Protein AF-0000000077285436 (afdb_homodimer)

Solvent-accessible surface area (backbone atoms only — not comparable to full-atom values): 28003 Å² total; per-residue (Å²): 137,84,77,76,76,75,77,75,76,72,74,71,72,72,72,67,65,77,76,72,80,64,51,50,62,66,55,20,50,53,50,21,49,51,31,50,50,50,40,41,47,50,43,19,59,70,63,57,33,41,44,46,43,65,58,52,45,53,46,33,49,29,40,20,29,34,60,54,27,57,65,78,71,48,67,77,61,48,64,65,60,51,50,52,52,51,43,68,76,48,45,78,55,43,42,79,43,73,73,43,93,85,71,35,41,26,37,26,25,49,87,50,53,68,70,57,38,55,47,44,43,58,73,49,25,65,59,49,52,50,50,50,46,30,41,44,40,20,22,46,50,30,20,56,51,61,66,52,70,68,53,67,84,46,88,69,77,39,72,66,43,45,53,69,56,25,65,78,79,50,69,65,54,49,47,27,41,39,17,29,49,47,33,87,51,61,81,57,60,70,70,55,28,54,52,48,52,49,50,33,51,44,52,48,37,47,50,43,21,58,48,50,70,54,47,28,52,26,45,69,38,52,47,48,14,51,46,46,54,69,67,48,76,43,68,62,61,48,49,52,41,20,73,69,60,62,36,48,56,40,55,68,53,37,36,64,65,58,71,98,136,84,77,78,78,75,78,76,76,74,74,72,73,71,73,70,67,77,76,68,80,64,51,50,61,66,55,21,50,52,51,21,49,50,32,50,50,49,40,41,48,50,43,19,58,69,64,57,34,39,44,46,44,65,58,51,45,52,46,34,49,29,41,19,28,33,60,54,27,56,65,78,72,47,67,76,62,48,63,66,60,51,49,52,52,51,42,69,74,47,44,77,56,43,41,78,45,75,74,42,94,85,72,34,41,28,37,26,25,50,86,50,53,68,70,58,37,55,48,44,43,59,73,48,25,65,59,48,51,50,50,50,48,30,40,43,40,20,21,46,49,30,21,57,52,61,66,52,70,67,55,66,84,46,87,68,75,40,72,66,44,44,54,70,57,25,66,79,79,51,69,64,53,49,48,26,41,40,19,30,47,46,35,88,51,62,82,55,60,71,71,55,30,54,52,48,52,50,51,34,50,43,52,47,37,48,48,42,22,57,47,50,72,54,46,31,52,26,45,70,37,52,47,48,14,52,48,47,55,69,67,48,77,43,68,63,62,48,50,53,41,21,73,68,60,62,35,47,57,40,56,67,52,38,35,63,65,57,71,100

pLDDT: mean 74.08, std 21.72, range [26.28, 96.5]

Secondary structure (DSSP, 8-state):
------------------------HHHHHHHHHHHHHHHHIIIIIIS---EEHHHHHHHHHHHHHHTT--HHHHTT--HHHHHHHHHHHHGGGEEEEEEETTTEEEEEETTS-HHHHHHHHHHTHHHHHHHHHHHHHHHHHHHHHHTSPPP---SS--HHHHHHHSPPPPHHHHHHHHHHHH-SS----HHHHHHHHHHHHHHHHHHHHHHTTTSS--HHHHHHHHHHHHHH--HHHHHHHHHHH----HHHHHHHHS--/------------------------HHHHHHHHHHHHHHHHIIIIIIS---EEHHHHHHHHHHHHHHTT--HHHHTT--HHHHHHHHHHHHGGGEEEEEEETTTEEEEEETTS-HHHHHHHHHHTHHHHHHHHHHHHHHHHHHHHHHTSPPP---SS--HHHHHHHSPPPPHHHHHHHHHHHH-SS----HHHHHHHHHHHHHHHHHHHHHHTTTSS--HHHHHHHHHHHHHH--HHHHHHHHHHH----HHHHHHHHTT-

Sequence (520 aa):
MHGTIEVAETDRAVQKAPMESSVSPQLCHKNASASICSYIQDEVIEEKRSIFVSGLLEMYKAEYISMGGDQADVESYWAQNLQRKIAISFGDKIKIKLADQHRGNFVFNSVVPEDEAFARLHCDAEEHLQNDKLRWAALHLRSQIMKLPKSRTPNPATVQNLKESAPDISAQLDLFFRSLIGGLTPKFRGAKKDGFERKVTSMASDAIFNVTGGTVKPWKHTTLGLGMASLTGSKLTLKILNSWFEVVTLKAELAQLQGVMHGTIEVAETDRAVQKAPMESSVSPQLCHKNASASICSYIQDEVIEEKRSIFVSGLLEMYKAEYISMGGDQADVESYWAQNLQRKIAISFGDKIKIKLADQHRGNFVFNSVVPEDEAFARLHCDAEEHLQNDKLRWAALHLRSQIMKLPKSRTPNPATVQNLKESAPDISAQLDLFFRSLIGGLTPKFRGAKKDGFERKVTSMASDAIFNVTGGTVKPWKHTTLGLGMASLTGSKLTLKILNSWFEVVTLKAELAQLQGV

Foldseek 3Di:
DPDPPPPPPPPPPPVVPVPPVQPPLVNLLVVLLVVLLVVCCVCAQVVFAKFFLVLSLLSSLLSSLLVRHDNVVSVPPDSVNSVVSNCVVCPQQKDWDALDPVRGIMIHGNVDDPVVNSVRCPPCVVVVVVVSVVSSLLSNQSSVLSPDDFQDQDVVNDLVVLQVSADDQDPSLLCVLLCVVQNDDRDDDDPRVVVSVVRSVLVSQQSSCVSNVNRHHHSVLVVLLVVCVVPVVDPVVVVVCCVVVVNPNCPVVVCVVVVD/DPDPPPPPPPPPPPVVPVPPVQPPLVNLLVVLLVVLLVVCCVVAQVVFAKFFLVLSLLLSLLSSLLVRHDNVVSVPPDSVNSVVSNCVVCPQQKDWDALDPVRGIMIHGNVDDPVVNSVRCPPCVVVVVVVSVVSSLLSNQSSVLQPDDFQDQDVVNDLVVLQVSADDQDPSLLCVLLCVVQNDDRDDDDPRVVVSVVRSVLVSQQSSCVSNVNRHHHSVLVVLLVVCVVPVVDPVVVVVCCVVVVNPNCPVVVCVVVVD

Structure (mmCIF, N/CA/C/O backbone):
data_AF-0000000077285436-model_v1
#
loop_
_entity.id
_entity.type
_entity.pdbx_description
1 polymer 'Uncharacterized protein'
#
loop_
_atom_site.group_PDB
_atom_site.id
_atom_site.type_symbol
_atom_site.label_atom_id
_atom_site.label_alt_id
_atom_site.label_comp_id
_atom_site.label_asym_id
_atom_site.label_entity_id
_atom_site.label_seq_id
_atom_site.pdbx_PDB_ins_code
_atom_site.Cartn_x
_atom_site.Cartn_y
_atom_site.Cartn_z
_atom_site.occupancy
_atom_site.B_iso_or_equiv
_atom_site.auth_seq_id
_atom_site.auth_comp_id
_atom_site.auth_asym_id
_atom_site.auth_atom_id
_atom_site.pdbx_PDB_model_num
ATOM 1 N N . MET A 1 1 ? -65.625 24.297 31.562 1 27.03 1 MET A N 1
ATOM 2 C CA . MET A 1 1 ? -65.25 24.703 30.219 1 27.03 1 MET A CA 1
ATOM 3 C C . MET A 1 1 ? -63.75 24.594 30.031 1 27.03 1 MET A C 1
ATOM 5 O O . MET A 1 1 ? -63.031 25.578 30.188 1 27.03 1 MET A O 1
ATOM 9 N N . HIS A 1 2 ? -63.062 23.547 30.453 1 30.62 2 HIS A N 1
ATOM 10 C CA . HIS A 1 2 ? -61.625 23.203 30.578 1 30.62 2 HIS A CA 1
ATOM 11 C C . HIS A 1 2 ? -60.969 23.141 29.203 1 30.62 2 HIS A C 1
ATOM 13 O O . HIS A 1 2 ? -61.344 22.344 28.344 1 30.62 2 HIS A O 1
ATOM 19 N N . GLY A 1 3 ? -60.562 24.312 28.641 1 26.92 3 GLY A N 1
ATOM 20 C CA . GLY A 1 3 ? -59.969 24.562 27.344 1 26.92 3 GLY A CA 1
ATOM 21 C C . GLY A 1 3 ? -58.719 23.75 27.109 1 26.92 3 GLY A C 1
ATOM 22 O O . GLY A 1 3 ? -57.844 23.656 27.984 1 26.92 3 GLY A O 1
ATOM 23 N N . THR A 1 4 ? -58.844 22.672 26.344 1 29.91 4 THR A N 1
ATOM 24 C CA . THR A 1 4 ? -57.844 21.734 25.859 1 29.91 4 THR A CA 1
ATOM 25 C C . THR A 1 4 ? -56.719 22.484 25.109 1 29.91 4 THR A C 1
ATOM 27 O O . THR A 1 4 ? -57 23.125 24.094 1 29.91 4 THR A O 1
ATOM 30 N N . ILE A 1 5 ? -55.875 23.125 25.828 1 30.47 5 ILE A N 1
ATOM 31 C CA . ILE A 1 5 ? -54.781 23.812 25.172 1 30.47 5 ILE A CA 1
ATOM 32 C C . ILE A 1 5 ? -54.062 22.859 24.203 1 30.47 5 ILE A C 1
ATOM 34 O O . ILE A 1 5 ? -53.625 21.781 24.609 1 30.47 5 ILE A O 1
ATOM 38 N N . GLU A 1 6 ? -54.438 22.875 22.938 1 28.44 6 GLU A N 1
ATOM 39 C CA . GLU A 1 6 ? -53.75 22.25 21.797 1 28.44 6 GLU A CA 1
ATOM 40 C C . GLU A 1 6 ? -52.281 22.625 21.766 1 28.44 6 GLU A C 1
ATOM 42 O O . GLU A 1 6 ? -51.938 23.797 21.641 1 28.44 6 GLU A O 1
ATOM 47 N N . VAL A 1 7 ? -51.5 21.984 22.547 1 30.53 7 VAL A N 1
ATOM 48 C CA . VAL A 1 7 ? -50.031 22.156 22.422 1 30.53 7 VAL A CA 1
ATOM 49 C C . VAL A 1 7 ? -49.625 21.922 20.969 1 30.53 7 VAL A C 1
ATOM 51 O O . VAL A 1 7 ? -49.812 20.844 20.406 1 30.53 7 VAL A O 1
ATOM 54 N N . ALA A 1 8 ? -49.719 22.953 20.156 1 27.27 8 ALA A N 1
ATOM 55 C CA . ALA A 1 8 ? -49.125 23.016 18.812 1 27.27 8 ALA A CA 1
ATOM 56 C C . ALA A 1 8 ? -47.688 22.5 18.828 1 27.27 8 ALA A C 1
ATOM 58 O O . ALA A 1 8 ? -46.812 23.062 19.516 1 27.27 8 ALA A O 1
ATOM 59 N N . GLU A 1 9 ? -47.5 21.188 18.797 1 27.95 9 GLU A N 1
ATOM 60 C CA . GLU A 1 9 ? -46.156 20.594 18.594 1 27.95 9 GLU A CA 1
ATOM 61 C C . GLU A 1 9 ? -45.469 21.203 17.391 1 27.95 9 GLU A C 1
ATOM 63 O O . GLU A 1 9 ? -45.906 21.047 16.25 1 27.95 9 GLU A O 1
ATOM 68 N N . THR A 1 10 ? -45.062 22.422 17.484 1 27.33 10 THR A N 1
ATOM 69 C CA . THR A 1 10 ? -44.219 23 16.438 1 27.33 10 THR A CA 1
ATOM 70 C C . THR A 1 10 ? -43.125 22.016 16.031 1 27.33 10 THR A C 1
ATOM 72 O O . THR A 1 10 ? -42.375 21.516 16.859 1 27.33 10 THR A O 1
ATOM 75 N N . ASP A 1 11 ? -43.344 21.312 14.969 1 28.38 11 ASP A N 1
ATOM 76 C CA . ASP A 1 11 ? -42.438 20.562 14.117 1 28.38 11 ASP A CA 1
ATOM 77 C C . ASP A 1 11 ? -41.156 21.359 13.859 1 28.38 11 ASP A C 1
ATOM 79 O O . ASP A 1 11 ? -41.125 22.203 12.953 1 28.38 11 ASP A O 1
ATOM 83 N N . ARG A 1 12 ? -40.625 21.953 14.859 1 28.06 12 ARG A N 1
ATOM 84 C CA . ARG A 1 12 ? -39.312 22.531 14.508 1 28.06 12 ARG A CA 1
ATOM 85 C C . ARG A 1 12 ? -38.5 21.547 13.672 1 28.06 12 ARG A C 1
ATOM 87 O O . ARG A 1 12 ? -38.156 20.453 14.125 1 28.06 12 ARG A O 1
ATOM 94 N N . ALA A 1 13 ? -38.75 21.516 12.367 1 28.33 13 ALA A N 1
ATOM 95 C CA . ALA A 1 13 ? -37.875 20.969 11.344 1 28.33 13 ALA A CA 1
ATOM 96 C C . ALA A 1 13 ? -36.406 21.25 11.672 1 28.33 13 ALA A C 1
ATOM 98 O O . ALA A 1 13 ? -35.969 22.406 11.648 1 28.33 13 ALA A O 1
ATOM 99 N N . VAL A 1 14 ? -35.906 20.75 12.742 1 30.56 14 VAL A N 1
ATOM 100 C CA . VAL A 1 14 ? -34.438 20.781 12.875 1 30.56 14 VAL A CA 1
ATOM 101 C C . VAL A 1 14 ? -33.812 20.531 11.523 1 30.56 14 VAL A C 1
ATOM 103 O O . VAL A 1 14 ? -33.938 19.453 10.945 1 30.56 14 VAL A O 1
ATOM 106 N N . GLN A 1 15 ? -33.938 21.438 10.633 1 30.05 15 GLN A N 1
ATOM 107 C CA . GLN A 1 15 ? -33.062 21.391 9.461 1 30.05 15 GLN A CA 1
ATOM 108 C C . GLN A 1 15 ? -31.656 20.906 9.828 1 30.05 15 GLN A C 1
ATOM 110 O O . GLN A 1 15 ? -30.938 21.578 10.562 1 30.05 15 GLN A O 1
ATOM 115 N N . LYS A 1 16 ? -31.594 19.688 10.242 1 31.12 16 LYS A N 1
ATOM 116 C CA . LYS A 1 16 ? -30.297 19.047 10.43 1 31.12 16 LYS A CA 1
ATOM 117 C C . LYS A 1 16 ? -29.297 19.5 9.367 1 31.12 16 LYS A C 1
ATOM 119 O O . LYS A 1 16 ? -29.531 19.281 8.172 1 31.12 16 LYS A O 1
ATOM 124 N N . ALA A 1 17 ? -28.828 20.719 9.539 1 33.81 17 ALA A N 1
ATOM 125 C CA . ALA A 1 17 ? -27.734 21.125 8.672 1 33.81 17 ALA A CA 1
ATOM 126 C C . ALA A 1 17 ? -26.797 19.953 8.359 1 33.81 17 ALA A C 1
ATOM 128 O O . ALA A 1 17 ? -26.484 19.156 9.242 1 33.81 17 ALA A O 1
ATOM 129 N N . PRO A 1 18 ? -26.969 19.281 7.301 1 35.81 18 PRO A N 1
ATOM 130 C CA . PRO A 1 18 ? -26.031 18.203 6.969 1 35.81 18 PRO A CA 1
ATOM 131 C C . PRO A 1 18 ? -24.609 18.5 7.445 1 35.81 18 PRO A C 1
ATOM 133 O O . PRO A 1 18 ? -24.016 19.5 7.055 1 35.81 18 PRO A O 1
ATOM 136 N N . MET A 1 19 ? -24.281 18.547 8.664 1 34.75 19 MET A N 1
ATOM 137 C CA . MET A 1 19 ? -22.922 18.688 9.211 1 34.75 19 MET A CA 1
ATOM 138 C C . MET A 1 19 ? -21.906 18 8.32 1 34.75 19 MET A C 1
ATOM 140 O O . MET A 1 19 ? -21.609 16.812 8.508 1 34.75 19 MET A O 1
ATOM 144 N N . GLU A 1 20 ? -22.062 17.656 7.09 1 42.84 20 GLU A N 1
ATOM 145 C CA . GLU A 1 20 ? -21.031 17.141 6.188 1 42.84 20 GLU A CA 1
ATOM 146 C C . GLU A 1 20 ? -19.703 17.875 6.395 1 42.84 20 GLU A C 1
ATOM 148 O O . GLU A 1 20 ? -19.594 19.078 6.121 1 42.84 20 GLU A O 1
ATOM 153 N N . SER A 1 21 ? -19.047 17.938 7.465 1 44.94 21 SER A N 1
ATOM 154 C CA . SER A 1 21 ? -17.828 18.625 7.867 1 44.94 21 SER A CA 1
ATOM 155 C C . SER A 1 21 ? -16.81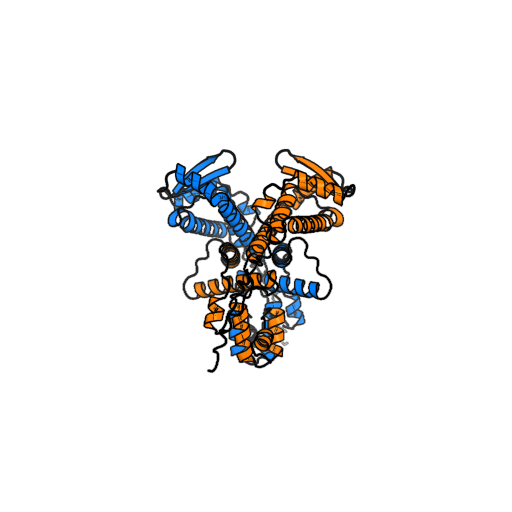2 18.656 6.73 1 44.94 21 SER A C 1
ATOM 157 O O . SER A 1 21 ? -16.016 17.734 6.566 1 44.94 21 SER A O 1
ATOM 159 N N . SER A 1 22 ? -17.156 18.891 5.52 1 55.09 22 SER A N 1
ATOM 160 C CA . SER A 1 22 ? -16.281 19.156 4.379 1 55.09 22 SER A CA 1
ATOM 161 C C . SER A 1 22 ? -15.133 20.078 4.762 1 55.09 22 SER A C 1
ATOM 163 O O . SER A 1 22 ? -15.359 21.188 5.281 1 55.09 22 SER A O 1
ATOM 165 N N . VAL A 1 23 ? -14.031 19.484 5.223 1 65 23 VAL A N 1
ATOM 166 C CA . VAL A 1 23 ? -12.859 20.312 5.492 1 65 23 VAL A CA 1
ATOM 167 C C . VAL A 1 23 ? -12.703 21.359 4.387 1 65 23 VAL A C 1
ATOM 169 O O . VAL A 1 23 ? -12.93 21.062 3.213 1 65 23 VAL A O 1
ATOM 172 N N . SER A 1 24 ? -12.75 22.641 4.766 1 82.38 24 SER A N 1
ATOM 173 C CA . SER A 1 24 ? -12.555 23.734 3.822 1 82.38 24 SER A CA 1
ATOM 174 C C . SER A 1 24 ? -11.359 23.469 2.912 1 82.38 24 SER A C 1
ATOM 176 O O . SER A 1 24 ? -10.328 22.969 3.363 1 82.38 24 SER A O 1
ATOM 178 N N . PRO A 1 25 ? -11.586 23.578 1.589 1 84.81 25 PRO A N 1
ATOM 179 C CA . PRO A 1 25 ? -10.469 23.422 0.653 1 84.81 25 PRO A CA 1
ATOM 180 C C . PRO A 1 25 ? -9.242 24.219 1.08 1 84.81 25 PRO A C 1
ATOM 182 O O . PRO A 1 25 ? -8.109 23.766 0.896 1 84.81 25 PRO A O 1
ATOM 185 N N . GLN A 1 26 ? -9.531 25.391 1.675 1 86.5 26 GLN A N 1
ATOM 186 C CA . GLN A 1 26 ? -8.414 26.219 2.109 1 86.5 26 GLN A CA 1
ATOM 187 C C . GLN A 1 26 ? -7.602 25.531 3.201 1 86.5 26 GLN A C 1
ATOM 189 O O . GLN A 1 26 ? -6.371 25.594 3.193 1 86.5 26 GLN A O 1
ATOM 194 N N . LEU A 1 27 ? -8.344 24.922 4.055 1 88.06 27 LEU A N 1
ATOM 195 C CA . LEU A 1 27 ? -7.668 24.219 5.141 1 88.06 27 LEU A CA 1
ATOM 196 C C . LEU A 1 27 ? -6.891 23.016 4.605 1 88.06 27 LEU A C 1
ATOM 198 O O . LEU A 1 27 ? -5.777 22.734 5.055 1 88.06 27 LEU A O 1
ATOM 202 N N . CYS A 1 28 ? -7.414 22.359 3.646 1 87.19 28 CYS A N 1
ATOM 203 C CA . CYS A 1 28 ? -6.742 21.203 3.037 1 87.19 28 CYS A CA 1
ATOM 204 C C . CYS A 1 28 ? -5.457 21.641 2.34 1 87.19 28 CYS A C 1
ATOM 206 O O . CYS A 1 28 ? -4.426 20.984 2.465 1 87.19 28 CYS A O 1
ATOM 208 N N . HIS A 1 29 ? -5.551 22.812 1.685 1 88.88 29 HIS A N 1
ATOM 209 C CA . HIS A 1 29 ? -4.359 23.344 1.027 1 88.88 29 HIS A CA 1
ATOM 210 C C . HIS A 1 29 ? -3.289 23.719 2.047 1 88.88 29 HIS A C 1
ATOM 212 O O . HIS A 1 29 ? -2.107 23.422 1.85 1 88.88 29 HIS A O 1
ATOM 218 N N . LYS A 1 30 ? -3.748 24.328 3.078 1 88.31 30 LYS A N 1
ATOM 219 C CA . LYS A 1 30 ? -2.812 24.75 4.121 1 88.31 30 LYS A CA 1
ATOM 220 C C . LYS A 1 30 ? -2.096 23.547 4.727 1 88.31 30 LYS A C 1
ATOM 222 O O . LYS A 1 30 ? -0.871 23.547 4.863 1 88.31 30 LYS A O 1
ATOM 227 N N . ASN A 1 31 ? -2.842 22.531 5.012 1 86.62 31 ASN A N 1
ATOM 228 C CA . ASN A 1 31 ? -2.279 21.344 5.652 1 86.62 31 ASN A CA 1
ATOM 229 C C . ASN A 1 31 ? -1.392 20.562 4.691 1 86.62 31 ASN A C 1
ATOM 231 O O . ASN A 1 31 ? -0.337 20.062 5.086 1 86.62 31 ASN A O 1
ATOM 235 N N . ALA A 1 32 ? -1.891 20.422 3.494 1 87.75 32 ALA A N 1
ATOM 236 C CA . ALA A 1 32 ? -1.085 19.719 2.492 1 87.75 32 ALA A CA 1
ATOM 237 C C . ALA A 1 32 ? 0.245 20.438 2.268 1 87.75 32 ALA A C 1
ATOM 239 O O . ALA A 1 32 ? 1.295 19.797 2.189 1 87.75 32 ALA A O 1
ATOM 240 N N . SER A 1 33 ? 0.17 21.766 2.266 1 89.69 33 SER A N 1
ATOM 241 C CA . SER A 1 33 ? 1.38 22.562 2.092 1 89.69 33 SER A CA 1
ATOM 242 C C . SER A 1 33 ? 2.334 22.375 3.268 1 89.69 33 SER A C 1
ATOM 244 O O . SER A 1 33 ? 3.545 22.25 3.078 1 89.69 33 SER A O 1
ATOM 246 N N . ALA A 1 34 ? 1.762 22.375 4.363 1 88.62 34 ALA A N 1
ATOM 247 C CA . ALA A 1 34 ? 2.576 22.188 5.562 1 88.62 34 ALA A CA 1
ATOM 248 C C . ALA A 1 34 ? 3.256 20.812 5.5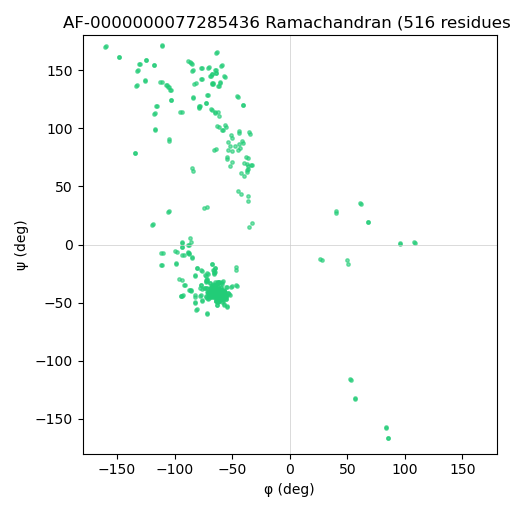55 1 88.62 34 ALA A C 1
ATOM 250 O O . ALA A 1 34 ? 4.426 20.703 5.926 1 88.62 34 ALA A O 1
ATOM 251 N N . SER A 1 35 ? 2.553 19.812 5.152 1 87.81 35 SER A N 1
ATOM 252 C CA . SER A 1 35 ? 3.088 18.469 5.09 1 87.81 35 SER A CA 1
ATOM 253 C C . SER A 1 35 ? 4.23 18.359 4.082 1 87.81 35 SER A C 1
ATOM 255 O O . SER A 1 35 ? 5.258 17.75 4.359 1 87.81 35 SER A O 1
ATOM 257 N N . ILE A 1 36 ? 4.023 18.969 2.918 1 90 36 ILE A N 1
ATOM 258 C CA . ILE A 1 36 ? 5.051 18.938 1.882 1 90 36 ILE A CA 1
ATOM 259 C C . ILE A 1 36 ? 6.293 19.688 2.357 1 90 36 ILE A C 1
ATOM 261 O O . ILE A 1 36 ? 7.422 19.234 2.127 1 90 36 ILE A O 1
ATOM 265 N N . CYS A 1 37 ? 6.082 20.781 3.049 1 91.31 37 CYS A N 1
ATOM 266 C CA . CYS A 1 37 ? 7.215 21.547 3.559 1 91.31 37 CYS A CA 1
ATOM 267 C C . CYS A 1 37 ? 7.988 20.75 4.602 1 91.31 37 CYS A C 1
ATOM 269 O O . CYS A 1 37 ? 9.219 20.766 4.613 1 91.31 37 CYS A O 1
ATOM 271 N N . SER A 1 38 ? 7.242 20.109 5.422 1 89.25 38 SER A N 1
ATOM 272 C CA . SER A 1 38 ? 7.895 19.25 6.406 1 89.25 38 SER A CA 1
ATOM 273 C C . SER A 1 38 ? 8.695 18.141 5.73 1 89.25 38 SER A C 1
ATOM 275 O O . SER A 1 38 ? 9.797 17.797 6.172 1 89.25 38 SER A O 1
ATOM 277 N N . TYR A 1 39 ? 8.109 17.594 4.762 1 90.19 39 TYR A N 1
ATOM 278 C CA . TYR A 1 39 ? 8.773 16.547 3.994 1 90.19 39 TYR A CA 1
ATOM 279 C C . TYR A 1 39 ? 10.062 17.078 3.367 1 90.19 39 TYR A C 1
ATOM 281 O O . TYR A 1 39 ? 11.102 16.406 3.418 1 90.19 39 TYR A O 1
ATOM 289 N N . ILE A 1 40 ? 9.984 18.234 2.797 1 91.44 40 ILE A N 1
ATOM 290 C CA . ILE A 1 40 ? 11.141 18.844 2.16 1 91.44 40 ILE A CA 1
ATOM 291 C C . ILE A 1 40 ? 12.203 19.156 3.211 1 91.44 40 ILE A C 1
ATOM 293 O O . ILE A 1 40 ? 13.398 18.953 2.979 1 91.44 40 ILE A O 1
ATOM 297 N N . GLN A 1 41 ? 11.758 19.625 4.309 1 92 41 GLN A N 1
ATOM 298 C CA . GLN A 1 41 ? 12.68 19.906 5.402 1 92 41 GLN A CA 1
ATOM 299 C C . GLN A 1 41 ? 13.477 18.656 5.777 1 92 41 GLN A C 1
ATOM 301 O O . GLN A 1 41 ? 14.695 18.719 5.93 1 92 41 GLN A O 1
ATOM 306 N N . ASP A 1 42 ? 12.797 17.547 5.844 1 86.25 42 ASP A N 1
ATOM 307 C CA . ASP A 1 42 ? 13.422 16.297 6.277 1 86.25 42 ASP A CA 1
ATOM 308 C C . ASP A 1 42 ? 14.281 15.703 5.16 1 86.25 42 ASP A C 1
ATOM 310 O O . ASP A 1 42 ? 15.453 15.406 5.371 1 86.25 42 ASP A O 1
ATOM 314 N N . GLU A 1 43 ? 13.727 15.641 3.984 1 85.88 43 GLU A N 1
ATOM 315 C CA . GLU A 1 43 ? 14.344 14.859 2.914 1 85.88 43 GLU A CA 1
ATOM 316 C C . GLU A 1 43 ? 15.367 15.688 2.146 1 85.88 43 GLU A C 1
ATOM 318 O O . GLU A 1 43 ? 16.422 15.18 1.764 1 85.88 43 GLU A O 1
ATOM 323 N N . VAL A 1 44 ? 15.078 16.938 1.918 1 91.69 44 VAL A N 1
ATOM 324 C CA . VAL A 1 44 ? 15.93 17.75 1.053 1 91.69 44 VAL A CA 1
ATOM 325 C C . VAL A 1 44 ? 16.938 18.516 1.897 1 91.69 44 VAL A C 1
ATOM 327 O O . VAL A 1 44 ? 18.125 18.562 1.577 1 91.69 44 VAL A O 1
ATOM 330 N N . ILE A 1 45 ? 16.453 19.062 2.957 1 93.25 45 ILE A N 1
ATOM 331 C CA . ILE A 1 45 ? 17.328 19.938 3.744 1 93.25 45 ILE A CA 1
ATOM 332 C C . ILE A 1 45 ? 18.203 19.078 4.668 1 93.25 45 ILE A C 1
ATOM 334 O O . ILE A 1 45 ? 19.422 19.234 4.684 1 93.25 45 ILE A O 1
ATOM 338 N N . GLU A 1 46 ? 17.609 18.188 5.395 1 90.31 46 GLU A N 1
ATOM 339 C CA . GLU A 1 46 ? 18.359 17.422 6.391 1 90.31 46 GLU A CA 1
ATOM 340 C C . GLU A 1 46 ? 19.094 16.25 5.746 1 90.31 46 GLU A C 1
ATOM 342 O O . GLU A 1 46 ? 20.281 16.047 6.012 1 90.31 46 GLU A O 1
ATOM 347 N N . GLU A 1 47 ? 18.469 15.547 4.867 1 85.44 47 GLU A N 1
ATOM 348 C CA . GLU A 1 47 ? 19.062 14.359 4.277 1 85.44 47 GLU A CA 1
ATOM 349 C C . GLU A 1 47 ? 19.781 14.695 2.973 1 85.44 47 GLU A C 1
ATOM 351 O O . GLU A 1 47 ? 20.453 13.844 2.385 1 85.44 47 GLU A O 1
ATOM 356 N N . LYS A 1 48 ? 19.625 15.914 2.467 1 90.5 48 LYS A N 1
ATOM 357 C CA . LYS A 1 48 ? 20.312 16.453 1.284 1 90.5 48 LYS A CA 1
ATOM 358 C C . LYS A 1 48 ? 19.953 15.633 0.041 1 90.5 48 LYS A C 1
ATOM 360 O O . LYS A 1 48 ? 20.812 15.406 -0.819 1 90.5 48 LYS A O 1
ATOM 365 N N . ARG A 1 49 ? 18.766 15.219 0.058 1 88.19 49 ARG A N 1
ATOM 366 C CA . ARG A 1 49 ? 18.297 14.492 -1.113 1 88.19 49 ARG A CA 1
ATOM 367 C C . ARG A 1 49 ? 17.781 15.445 -2.184 1 88.19 49 ARG A C 1
ATOM 369 O O . ARG A 1 49 ? 17.422 16.594 -1.883 1 88.19 49 ARG A O 1
ATOM 376 N N . SER A 1 50 ? 17.812 14.93 -3.416 1 91.75 50 SER A N 1
ATOM 377 C CA . SER A 1 50 ? 17.188 15.633 -4.539 1 91.75 50 SER A CA 1
ATOM 378 C C . SER A 1 50 ? 15.867 14.992 -4.926 1 91.75 50 SER A C 1
ATOM 380 O O . SER A 1 50 ? 15.758 13.766 -5 1 91.75 50 SER A O 1
ATOM 382 N N . ILE A 1 51 ? 14.875 15.844 -5.094 1 89.25 51 ILE A N 1
ATOM 383 C CA . ILE A 1 51 ? 13.547 15.297 -5.367 1 89.25 51 ILE A CA 1
ATOM 384 C C . ILE A 1 51 ? 12.922 16.047 -6.543 1 89.25 51 ILE A C 1
ATOM 386 O O . ILE A 1 51 ? 12.992 17.266 -6.621 1 89.25 51 ILE A O 1
ATOM 390 N N . PHE A 1 52 ? 12.289 15.266 -7.441 1 88.88 52 PHE A N 1
ATOM 391 C CA . PHE A 1 52 ? 11.586 15.875 -8.562 1 88.88 52 PHE A CA 1
ATOM 392 C C . PHE A 1 52 ? 10.352 16.625 -8.086 1 88.88 52 PHE A C 1
ATOM 394 O O . PHE A 1 52 ? 9.633 16.156 -7.203 1 88.88 52 PHE A O 1
ATOM 401 N N . VAL A 1 53 ? 10.047 17.734 -8.758 1 90.62 53 VAL A N 1
ATOM 402 C CA . VAL A 1 53 ? 8.875 18.547 -8.43 1 90.62 53 VAL A CA 1
ATOM 403 C C . VAL A 1 53 ? 7.602 17.766 -8.75 1 90.62 53 VAL A C 1
ATOM 405 O O . VAL A 1 53 ? 6.602 17.875 -8.039 1 90.62 53 VAL A O 1
ATOM 408 N N . SER A 1 54 ? 7.711 17 -9.812 1 85.88 54 SER A N 1
ATOM 409 C CA . SER A 1 54 ? 6.562 16.172 -10.188 1 85.88 54 SER A CA 1
ATOM 410 C C . SER A 1 54 ? 6.172 15.227 -9.062 1 85.88 54 SER A C 1
ATOM 412 O O . SER A 1 54 ? 4.984 15.023 -8.797 1 85.88 54 SER A O 1
ATOM 414 N N . GLY A 1 55 ? 7.195 14.648 -8.406 1 83.94 55 GLY A N 1
ATOM 415 C CA . GLY A 1 55 ? 6.934 13.781 -7.27 1 83.94 55 GLY A CA 1
ATOM 416 C C . GLY A 1 55 ? 6.32 14.508 -6.09 1 83.94 55 GLY A C 1
ATOM 417 O O . GLY A 1 55 ? 5.395 14 -5.453 1 83.94 55 GLY A O 1
ATOM 418 N N . LEU A 1 56 ? 6.777 15.656 -5.832 1 88.75 56 LEU A N 1
ATOM 419 C CA . LEU A 1 56 ? 6.246 16.469 -4.75 1 88.75 56 LEU A CA 1
ATOM 420 C C . LEU A 1 56 ? 4.797 16.859 -5.02 1 88.75 56 LEU A C 1
ATOM 422 O O . LEU A 1 56 ? 3.973 16.875 -4.102 1 88.75 56 LEU A O 1
ATOM 426 N N . LEU A 1 57 ? 4.539 17.125 -6.273 1 89.5 57 LEU A N 1
ATOM 427 C CA . LEU A 1 57 ? 3.182 17.5 -6.656 1 89.5 57 LEU A CA 1
ATOM 428 C C . LEU A 1 57 ? 2.215 16.344 -6.434 1 89.5 57 LEU A C 1
ATOM 430 O O . LEU A 1 57 ? 1.112 16.531 -5.918 1 89.5 57 LEU A O 1
ATOM 434 N N . GLU A 1 58 ? 2.652 15.172 -6.801 1 83.31 58 GLU A N 1
ATOM 435 C CA . GLU A 1 58 ? 1.821 13.992 -6.598 1 83.31 58 GLU A CA 1
ATOM 436 C C . GLU A 1 58 ? 1.544 13.758 -5.113 1 83.31 58 GLU A C 1
ATOM 438 O O . GLU A 1 58 ? 0.422 13.422 -4.73 1 83.31 58 GLU A O 1
ATOM 443 N N . MET A 1 59 ? 2.58 13.953 -4.324 1 83.81 59 MET A N 1
ATOM 444 C CA . MET A 1 59 ? 2.434 13.805 -2.881 1 83.81 59 MET A CA 1
ATOM 445 C C . MET A 1 59 ? 1.486 14.859 -2.314 1 83.81 59 MET A C 1
ATOM 447 O O . MET A 1 59 ? 0.677 14.562 -1.434 1 83.81 59 MET A O 1
ATOM 451 N N . TYR A 1 60 ? 1.616 16.047 -2.801 1 88.25 60 TYR A N 1
ATOM 452 C CA . TYR A 1 60 ? 0.742 17.141 -2.371 1 88.25 60 TYR A CA 1
ATOM 453 C C . TYR A 1 60 ? -0.719 16.797 -2.639 1 88.25 60 TYR A C 1
ATOM 455 O O . TYR A 1 60 ? -1.567 16.938 -1.754 1 88.25 60 TYR A O 1
ATOM 463 N N . LYS A 1 61 ? -0.951 16.375 -3.836 1 86.69 61 LYS A N 1
ATOM 464 C CA . LYS A 1 61 ? -2.322 16.078 -4.23 1 86.69 61 LYS A CA 1
ATOM 465 C C . LYS A 1 61 ? -2.887 14.922 -3.402 1 86.69 61 LYS A C 1
ATOM 467 O O . LYS A 1 61 ? -4.035 14.977 -2.955 1 86.69 61 LYS A O 1
ATOM 472 N N . ALA A 1 62 ? -2.047 13.961 -3.219 1 80.12 62 ALA A N 1
ATOM 473 C CA . ALA A 1 62 ? -2.477 12.82 -2.412 1 80.12 62 ALA A CA 1
ATOM 474 C C . ALA A 1 62 ? -2.768 13.242 -0.976 1 80.12 62 ALA A C 1
ATOM 476 O O . ALA A 1 62 ? -3.752 12.805 -0.379 1 80.12 62 ALA A O 1
ATOM 477 N N . GLU A 1 63 ? -1.902 14.055 -0.413 1 84.62 63 GLU A N 1
ATOM 478 C CA . GLU A 1 63 ? -2.082 14.547 0.949 1 84.62 63 GLU A CA 1
ATOM 479 C C . GLU A 1 63 ? -3.338 15.406 1.064 1 84.62 63 GLU A C 1
ATOM 481 O O . GLU A 1 63 ? -4.086 15.289 2.037 1 84.62 63 GLU A O 1
ATOM 486 N N . TYR A 1 64 ? -3.564 16.266 0.074 1 86.38 64 TYR A N 1
ATOM 487 C CA . TYR A 1 64 ? -4.75 17.109 0.022 1 86.38 64 TYR A CA 1
ATOM 488 C C . TYR A 1 64 ? -6.023 16.281 0.112 1 86.38 64 TYR A C 1
ATOM 490 O O . TYR A 1 64 ? -6.926 16.594 0.889 1 86.38 64 TYR A O 1
ATOM 498 N N . ILE A 1 65 ? -6.012 15.227 -0.632 1 82.12 65 ILE A N 1
ATOM 499 C CA . ILE A 1 65 ? -7.184 14.359 -0.692 1 82.12 65 ILE A CA 1
ATOM 500 C C . ILE A 1 65 ? -7.316 13.578 0.612 1 82.12 65 ILE A C 1
ATOM 502 O O . ILE A 1 65 ? -8.422 13.406 1.13 1 82.12 65 ILE A O 1
ATOM 506 N N . SER A 1 66 ? -6.168 13.211 1.099 1 75.81 66 SER A N 1
ATOM 507 C CA . SER A 1 66 ? -6.172 12.414 2.322 1 75.81 66 SER A CA 1
ATOM 508 C C . SER A 1 66 ? -6.723 13.211 3.498 1 75.81 66 SER A C 1
ATOM 510 O O . SER A 1 66 ? -7.223 12.641 4.469 1 75.81 66 SER A O 1
ATOM 512 N N . MET A 1 67 ? -6.711 14.484 3.391 1 75.25 67 MET A N 1
ATOM 513 C CA . MET A 1 67 ? -7.18 15.367 4.453 1 75.25 67 MET A CA 1
ATOM 514 C C . MET A 1 67 ? -8.648 15.734 4.25 1 75.25 67 MET A C 1
ATOM 516 O O . MET A 1 67 ? -9.195 16.547 4.992 1 75.25 67 MET A O 1
ATOM 520 N N . GLY A 1 68 ? -9.203 15.195 3.223 1 73.38 68 GLY A N 1
ATOM 521 C CA . GLY A 1 68 ? -10.625 15.398 2.994 1 73.38 68 GLY A CA 1
ATOM 522 C C . GLY A 1 68 ? -10.914 16.312 1.812 1 73.38 68 GLY A C 1
ATOM 523 O O . GLY A 1 68 ? -12.07 16.672 1.57 1 73.38 68 GLY A O 1
ATOM 524 N N . GLY A 1 69 ? -9.875 16.75 1.161 1 80.62 69 GLY A N 1
ATOM 525 C CA . GLY A 1 69 ? -10.055 17.594 -0.009 1 80.62 69 GLY A CA 1
ATOM 526 C C . GLY A 1 69 ? -10.625 16.844 -1.202 1 80.62 69 GLY A C 1
ATOM 527 O O . GLY A 1 69 ? -10.453 15.633 -1.318 1 80.62 69 GLY A O 1
ATOM 528 N N . ASP A 1 70 ? -11.305 17.609 -2.02 1 82.19 70 ASP A N 1
ATOM 529 C CA . ASP A 1 70 ? -11.891 17.031 -3.225 1 82.19 70 ASP A CA 1
ATOM 530 C C . ASP A 1 70 ? -10.859 16.953 -4.348 1 82.19 70 ASP A C 1
ATOM 532 O O . ASP A 1 70 ? -10.086 17.891 -4.562 1 82.19 70 ASP A O 1
ATOM 536 N N . GLN A 1 71 ? -10.914 15.852 -5.008 1 79.5 71 GLN A N 1
ATOM 537 C CA . GLN A 1 71 ? -10.008 15.633 -6.129 1 79.5 71 GLN A CA 1
ATOM 538 C C . GLN A 1 71 ? -10.141 16.734 -7.176 1 79.5 71 GLN A C 1
ATOM 540 O O . GLN A 1 71 ? -9.148 17.172 -7.754 1 79.5 71 GLN A O 1
ATOM 545 N N . ALA A 1 72 ? -11.273 17.125 -7.426 1 80.12 72 ALA A N 1
ATOM 546 C CA . ALA A 1 72 ? -11.547 18.141 -8.445 1 80.12 72 ALA A CA 1
ATOM 547 C C . ALA A 1 72 ? -10.883 19.453 -8.094 1 80.12 72 ALA A C 1
ATOM 549 O O . ALA A 1 72 ? -10.445 20.203 -8.977 1 80.12 72 ALA A O 1
ATOM 550 N N . ASP A 1 73 ? -10.766 19.75 -6.77 1 81.56 73 ASP A N 1
ATOM 551 C CA . ASP A 1 73 ? -10.195 21 -6.293 1 81.56 73 ASP A CA 1
ATOM 552 C C . ASP A 1 73 ? -8.68 21.031 -6.5 1 81.56 73 ASP A C 1
ATOM 554 O O . ASP A 1 73 ? -8.102 22.109 -6.711 1 81.56 73 ASP A O 1
ATOM 558 N N . VAL A 1 74 ? -8.133 19.922 -6.43 1 84.88 74 VAL A N 1
ATOM 559 C CA . VAL A 1 74 ? -6.672 19.906 -6.414 1 84.88 74 VAL A CA 1
ATOM 560 C C . VAL A 1 74 ? -6.141 19.609 -7.816 1 84.88 74 VAL A C 1
ATOM 562 O O . VAL A 1 74 ? -4.957 19.812 -8.094 1 84.88 74 VAL A O 1
ATOM 565 N N . GLU A 1 75 ? -7.023 19.297 -8.75 1 80.94 75 GLU A N 1
ATOM 566 C CA . GLU A 1 75 ? -6.602 19.016 -10.117 1 80.94 75 GLU A CA 1
ATOM 567 C C . GLU A 1 75 ? -6.023 20.266 -10.781 1 80.94 75 GLU A C 1
ATOM 569 O O . GLU A 1 75 ? -5.145 20.172 -11.641 1 80.94 75 GLU A O 1
ATOM 574 N N . SER A 1 76 ? -6.418 21.406 -10.312 1 79.88 76 SER A N 1
ATOM 575 C CA . SER A 1 76 ? -5.965 22.672 -10.898 1 79.88 76 SER A CA 1
ATOM 576 C C . SER A 1 76 ? -4.668 23.141 -10.25 1 79.88 76 SER A C 1
ATOM 578 O O . SER A 1 76 ? -4.098 24.156 -10.656 1 79.88 76 SER A O 1
ATOM 580 N N . TYR A 1 77 ? -4.301 22.438 -9.25 1 84.44 77 TYR A N 1
ATOM 581 C CA . TYR A 1 77 ? -3.043 22.781 -8.594 1 84.44 77 TYR A CA 1
ATOM 582 C C . TYR A 1 77 ? -1.854 22.25 -9.375 1 84.44 77 TYR A C 1
ATOM 584 O O . TYR A 1 77 ? -1.734 21.047 -9.594 1 84.44 77 TYR A O 1
ATOM 592 N N . TRP A 1 78 ? -0.991 23.125 -9.875 1 84.19 78 TRP A N 1
ATOM 593 C CA . TRP A 1 78 ? 0.081 22.75 -10.797 1 84.19 78 TRP A CA 1
ATOM 594 C C . TRP A 1 78 ? 1.443 22.875 -10.125 1 84.19 78 TRP A C 1
ATOM 596 O O . TRP A 1 78 ? 1.551 23.422 -9.023 1 84.19 78 TRP A O 1
ATOM 606 N N . ALA A 1 79 ? 2.426 22.359 -10.891 1 86.56 79 ALA A N 1
ATOM 607 C CA . ALA A 1 79 ? 3.801 22.344 -10.398 1 86.56 79 ALA A CA 1
ATOM 608 C C . ALA A 1 79 ? 4.293 23.75 -10.102 1 86.56 79 ALA A C 1
ATOM 610 O O . ALA A 1 79 ? 5.02 23.969 -9.125 1 86.56 79 ALA A O 1
ATOM 611 N N . GLN A 1 80 ? 3.85 24.703 -10.836 1 88.69 80 GLN A N 1
ATOM 612 C CA . GLN A 1 80 ? 4.281 26.078 -10.664 1 88.69 80 GLN A CA 1
ATOM 613 C C . GLN A 1 80 ? 3.809 26.656 -9.336 1 88.69 80 GLN A C 1
ATOM 615 O O . GLN A 1 80 ? 4.547 27.375 -8.664 1 88.69 80 GLN A O 1
ATOM 620 N N . ASN A 1 81 ? 2.539 26.359 -8.961 1 89.81 81 ASN A N 1
ATOM 621 C CA . ASN A 1 81 ? 2.018 26.781 -7.664 1 89.81 81 ASN A CA 1
ATOM 622 C C . ASN A 1 81 ? 2.848 26.219 -6.516 1 89.81 81 ASN A C 1
ATOM 624 O O . ASN A 1 81 ? 3.188 26.953 -5.578 1 89.81 81 ASN A O 1
ATOM 628 N N . LEU A 1 82 ? 3.105 24.984 -6.691 1 91.75 82 LEU A N 1
ATOM 629 C CA . LEU A 1 82 ? 3.867 24.297 -5.648 1 91.75 82 LEU A CA 1
ATOM 630 C C . LEU A 1 82 ? 5.277 24.875 -5.543 1 91.75 82 LEU A C 1
ATOM 632 O O . LEU A 1 82 ? 5.781 25.094 -4.441 1 91.75 82 LEU A O 1
ATOM 636 N N . GLN A 1 83 ? 5.914 25.109 -6.66 1 92.19 83 GLN A N 1
ATOM 637 C CA . GLN A 1 83 ? 7.266 25.656 -6.684 1 92.19 83 GLN A CA 1
ATOM 638 C C . GLN A 1 83 ? 7.316 27.031 -6 1 92.19 83 GLN A C 1
ATOM 640 O O . GLN A 1 83 ? 8.234 27.312 -5.234 1 92.19 83 GLN A O 1
ATOM 645 N N . ARG A 1 84 ? 6.387 27.828 -6.348 1 91 84 ARG A N 1
ATOM 646 C CA . ARG A 1 84 ? 6.312 29.141 -5.734 1 91 84 ARG A CA 1
ATOM 647 C C . ARG A 1 84 ? 6.211 29.047 -4.219 1 91 84 ARG A C 1
ATOM 649 O O . ARG A 1 84 ? 6.91 29.75 -3.494 1 91 84 ARG A O 1
ATOM 656 N N . LYS A 1 85 ? 5.379 28.172 -3.777 1 90.88 85 LYS A N 1
ATOM 657 C CA . LYS A 1 85 ? 5.164 28 -2.344 1 90.88 85 LYS A CA 1
ATOM 658 C C . LYS A 1 85 ? 6.434 27.5 -1.657 1 90.88 85 LYS A C 1
ATOM 660 O O . LYS A 1 85 ? 6.777 27.953 -0.567 1 90.88 85 LYS A O 1
ATOM 665 N N . ILE A 1 86 ? 7.047 26.547 -2.303 1 92.06 86 ILE A N 1
ATOM 666 C CA . ILE A 1 86 ? 8.273 25.969 -1.764 1 92.06 86 ILE A CA 1
ATOM 667 C C . ILE A 1 86 ? 9.367 27.031 -1.729 1 92.06 86 ILE A C 1
ATOM 669 O O . ILE A 1 86 ? 10.109 27.141 -0.75 1 92.06 86 ILE A O 1
ATOM 673 N N . ALA A 1 87 ? 9.43 27.812 -2.732 1 91.81 87 ALA A N 1
ATOM 674 C CA . ALA A 1 87 ? 10.438 28.875 -2.816 1 91.81 87 ALA A CA 1
ATOM 675 C C . ALA A 1 87 ? 10.227 29.906 -1.721 1 91.81 87 ALA A C 1
ATOM 677 O O . ALA A 1 87 ? 11.195 30.406 -1.136 1 91.81 87 ALA A O 1
ATOM 678 N N . ILE A 1 88 ? 9.008 30.234 -1.466 1 91.88 88 ILE A N 1
ATOM 679 C CA . ILE A 1 88 ? 8.688 31.203 -0.432 1 91.88 88 ILE A CA 1
ATOM 680 C C . ILE A 1 88 ? 9.039 30.641 0.941 1 91.88 88 ILE A C 1
ATOM 682 O O . ILE A 1 88 ? 9.609 31.344 1.78 1 91.88 88 ILE A O 1
ATOM 686 N N . SER A 1 89 ? 8.797 29.438 1.193 1 93.31 89 SER A N 1
ATOM 687 C CA . SER A 1 89 ? 8.953 28.812 2.502 1 93.31 89 SER A CA 1
ATOM 688 C C . SER A 1 89 ? 10.422 28.578 2.828 1 93.31 89 SER A C 1
ATOM 690 O O . SER A 1 89 ? 10.836 28.703 3.986 1 93.31 89 SER A O 1
ATOM 692 N N . PHE A 1 90 ? 11.203 28.219 1.803 1 95.12 90 PHE A N 1
ATOM 693 C CA . PHE A 1 90 ? 12.562 27.766 2.098 1 95.12 90 PHE A CA 1
ATOM 694 C C . PHE A 1 90 ? 13.586 28.766 1.583 1 95.12 90 PHE A C 1
ATOM 696 O O . PHE A 1 90 ? 14.742 28.766 2.012 1 95.12 90 PHE A O 1
ATOM 703 N N . GLY A 1 91 ? 13.172 29.609 0.717 1 92.62 91 GLY A N 1
ATOM 704 C CA . GLY A 1 91 ? 14.047 30.656 0.2 1 92.62 91 GLY A CA 1
ATOM 705 C C . GLY A 1 91 ? 15.367 30.125 -0.333 1 92.62 91 GLY A C 1
ATOM 706 O O . GLY A 1 91 ? 15.375 29.203 -1.167 1 92.62 91 GLY A O 1
ATOM 707 N N . ASP A 1 92 ? 16.438 30.547 0.344 1 92.88 92 ASP A N 1
ATOM 708 C CA . ASP A 1 92 ? 17.766 30.266 -0.197 1 92.88 92 ASP A CA 1
ATOM 709 C C . ASP A 1 92 ? 18.281 28.906 0.282 1 92.88 92 ASP A C 1
ATOM 711 O O . ASP A 1 92 ? 19.359 28.469 -0.12 1 92.88 92 ASP A O 1
ATOM 715 N N . LYS A 1 93 ? 17.547 28.266 1.028 1 96.12 93 LYS A N 1
ATOM 716 C CA . LYS A 1 93 ? 17.969 26.969 1.536 1 96.12 93 LYS A CA 1
ATOM 717 C C . LYS A 1 93 ? 17.844 25.891 0.467 1 96.12 93 LYS A C 1
ATOM 719 O O . LYS A 1 93 ? 18.422 24.812 0.59 1 96.12 93 LYS A O 1
ATOM 724 N N . ILE A 1 94 ? 16.938 26.188 -0.541 1 96.25 94 ILE A N 1
ATOM 725 C CA . ILE A 1 94 ? 16.75 25.203 -1.595 1 96.25 94 ILE A CA 1
ATOM 726 C C . ILE A 1 94 ? 17 25.844 -2.957 1 96.25 94 ILE A C 1
ATOM 728 O O . ILE A 1 94 ? 17.031 27.062 -3.078 1 96.25 94 ILE A O 1
ATOM 732 N N . LYS A 1 95 ? 17.281 25.016 -3.91 1 96.5 95 LYS A N 1
ATOM 733 C CA . LYS A 1 95 ? 17.359 25.391 -5.32 1 96.5 95 LYS A CA 1
ATOM 734 C C . LYS A 1 95 ? 16.453 24.516 -6.176 1 96.5 95 LYS A C 1
ATOM 736 O O . LYS A 1 95 ? 16.266 23.328 -5.875 1 96.5 95 LYS A O 1
ATOM 741 N N . ILE A 1 96 ? 15.844 25.141 -7.145 1 95.19 96 ILE A N 1
ATOM 742 C CA . ILE A 1 96 ? 15.023 24.422 -8.109 1 95.19 96 ILE A CA 1
ATOM 743 C C . ILE A 1 96 ? 15.633 24.547 -9.508 1 95.19 96 ILE A C 1
ATOM 745 O O . ILE A 1 96 ? 15.867 25.656 -9.992 1 95.19 96 ILE A O 1
ATOM 749 N N . LYS A 1 97 ? 15.992 23.359 -10.07 1 94.31 97 LYS A N 1
ATOM 750 C CA . LYS A 1 97 ? 16.625 23.344 -11.383 1 94.31 97 LYS A CA 1
ATOM 751 C C . LYS A 1 97 ? 15.938 22.344 -12.312 1 94.31 97 LYS A C 1
ATOM 753 O O . LYS A 1 97 ? 15.297 21.406 -11.844 1 94.31 97 LYS A O 1
ATOM 758 N N . LEU A 1 98 ? 16.078 22.625 -13.562 1 92.94 98 LEU A N 1
ATOM 759 C CA . LEU A 1 98 ? 15.586 21.688 -14.57 1 92.94 98 LEU A CA 1
ATOM 760 C C . LEU A 1 98 ? 16.547 20.5 -14.734 1 92.94 98 LEU A C 1
ATOM 762 O O . LEU A 1 98 ? 17.734 20.703 -14.953 1 92.94 98 LEU A O 1
ATOM 766 N N . ALA A 1 99 ? 16.094 19.344 -14.484 1 87.19 99 ALA A N 1
ATOM 767 C CA . ALA A 1 99 ? 16.906 18.156 -14.742 1 87.19 99 ALA A CA 1
ATOM 768 C C . ALA A 1 99 ? 17.031 17.891 -16.234 1 87.19 99 ALA A C 1
ATOM 770 O O . ALA A 1 99 ? 18.141 17.797 -16.766 1 87.19 99 ALA A O 1
ATOM 771 N N . ASP A 1 100 ? 15.953 17.703 -16.875 1 81.5 100 ASP A N 1
ATOM 772 C CA . ASP A 1 100 ? 15.828 17.594 -18.328 1 81.5 100 ASP A CA 1
ATOM 773 C C . ASP A 1 100 ? 14.391 17.844 -18.781 1 81.5 100 ASP A C 1
ATOM 775 O O . ASP A 1 100 ? 13.5 18.016 -17.953 1 81.5 100 ASP A O 1
ATOM 779 N N . GLN A 1 101 ? 14.18 17.984 -20.109 1 79.25 101 GLN A N 1
ATOM 780 C CA . GLN A 1 101 ? 12.891 18.375 -20.672 1 79.25 101 GLN A CA 1
ATOM 781 C C . GLN A 1 101 ? 11.836 17.297 -20.391 1 79.25 101 GLN A C 1
ATOM 783 O O . GLN A 1 101 ? 10.641 17.609 -20.344 1 79.25 101 GLN A O 1
ATOM 788 N N . HIS A 1 102 ? 12.344 16.156 -20.188 1 72.5 102 HIS A N 1
ATOM 789 C CA . HIS A 1 102 ? 11.398 15.062 -20.031 1 72.5 102 HIS A CA 1
ATOM 790 C C . HIS A 1 102 ? 11.031 14.859 -18.562 1 72.5 102 HIS A C 1
ATOM 792 O O . HIS A 1 102 ? 9.875 14.578 -18.25 1 72.5 102 HIS A O 1
ATOM 798 N N . ARG A 1 103 ? 12 15.07 -17.625 1 77.44 103 ARG A N 1
ATOM 799 C CA . ARG A 1 103 ? 11.773 14.734 -16.219 1 77.44 103 ARG A CA 1
ATOM 800 C C . ARG A 1 103 ? 11.383 15.977 -15.414 1 77.44 103 ARG A C 1
ATOM 802 O O . ARG A 1 103 ? 10.828 15.867 -14.32 1 77.44 103 ARG A O 1
ATOM 809 N N . GLY A 1 104 ? 11.609 17.094 -15.945 1 87.12 104 GLY A N 1
ATOM 810 C CA . GLY A 1 104 ? 11.156 18.328 -15.328 1 87.12 104 GLY A CA 1
ATOM 811 C C . GLY A 1 104 ? 12.102 18.828 -14.258 1 87.12 104 GLY A C 1
ATOM 812 O O . GLY A 1 104 ? 13.297 18.516 -14.266 1 87.12 104 GLY A O 1
ATOM 813 N N . ASN A 1 105 ? 11.492 19.688 -13.344 1 92.62 105 ASN A N 1
ATOM 814 C CA . ASN A 1 105 ? 12.297 20.375 -12.328 1 92.62 105 ASN A CA 1
ATOM 815 C C . ASN A 1 105 ? 12.531 19.484 -11.109 1 92.62 105 ASN A C 1
ATOM 817 O O . ASN A 1 105 ? 11.75 18.562 -10.844 1 92.62 105 ASN A O 1
ATOM 821 N N . PHE A 1 106 ? 13.688 19.719 -10.461 1 93.31 106 PHE A N 1
ATOM 822 C CA . PHE A 1 106 ? 13.953 19.047 -9.195 1 93.31 106 PHE A CA 1
ATOM 823 C C . PHE A 1 106 ? 14.453 20.031 -8.148 1 93.31 106 PHE A C 1
ATOM 825 O O . PHE A 1 106 ? 14.977 21.094 -8.484 1 93.31 106 PHE A O 1
ATOM 832 N N . VAL A 1 107 ? 14.133 19.719 -6.914 1 95.06 107 VAL A N 1
ATOM 833 C CA . VAL A 1 107 ? 14.5 20.531 -5.762 1 95.06 107 VAL A CA 1
ATOM 834 C C . VAL A 1 107 ? 15.641 19.859 -4.996 1 95.06 107 VAL A C 1
ATOM 836 O O . VAL A 1 107 ? 15.648 18.641 -4.832 1 95.06 107 VAL A O 1
ATOM 839 N N . PHE A 1 108 ? 16.625 20.656 -4.609 1 95.12 108 PHE A N 1
ATOM 840 C CA . PHE A 1 108 ? 17.734 20.141 -3.83 1 95.12 108 PHE A CA 1
ATOM 841 C C . PHE A 1 108 ? 18.281 21.188 -2.873 1 95.12 108 PHE A C 1
ATOM 843 O O . PHE A 1 108 ? 17.922 22.375 -2.977 1 95.12 108 PHE A O 1
ATOM 850 N N . ASN A 1 109 ? 18.984 20.656 -1.911 1 96.19 109 ASN A N 1
ATOM 851 C CA . ASN A 1 109 ? 19.594 21.547 -0.923 1 96.19 109 ASN A CA 1
ATOM 852 C C . ASN A 1 109 ? 20.609 22.484 -1.565 1 96.19 109 ASN A C 1
ATOM 854 O O . ASN A 1 109 ? 21.469 22.062 -2.33 1 96.19 109 ASN A O 1
ATOM 858 N N . SER A 1 110 ? 20.562 23.781 -1.167 1 95.75 110 SER A N 1
ATOM 859 C CA . SER A 1 110 ? 21.375 24.828 -1.802 1 95.75 110 SER A CA 1
ATOM 860 C C . SER A 1 110 ? 22.859 24.594 -1.546 1 95.75 110 SER A C 1
ATOM 862 O O . SER A 1 110 ? 23.703 25.062 -2.312 1 95.75 110 SER A O 1
ATOM 864 N N . VAL A 1 111 ? 23.188 23.859 -0.519 1 95.75 111 VAL A N 1
ATOM 865 C CA . VAL A 1 111 ? 24.594 23.656 -0.161 1 95.75 111 VAL A CA 1
ATOM 866 C C . VAL A 1 111 ? 25.203 22.578 -1.051 1 95.75 111 VAL A C 1
ATOM 868 O O . VAL A 1 111 ? 26.422 22.5 -1.194 1 95.75 111 VAL A O 1
ATOM 871 N N . VAL A 1 112 ? 24.406 21.797 -1.612 1 94.62 112 VAL A N 1
ATOM 872 C CA . VAL A 1 112 ? 24.875 20.719 -2.471 1 94.62 112 VAL A CA 1
ATOM 873 C C . VAL A 1 112 ? 25.125 21.25 -3.879 1 94.62 112 VAL A C 1
ATOM 875 O O . VAL A 1 112 ? 24.266 21.906 -4.465 1 94.62 112 VAL A O 1
ATOM 878 N N . PRO A 1 113 ? 26.312 21 -4.359 1 95.81 113 PRO A N 1
ATOM 879 C CA . PRO A 1 113 ? 26.562 21.406 -5.746 1 95.81 113 PRO A CA 1
ATOM 880 C C . PRO A 1 113 ? 25.578 20.781 -6.727 1 95.81 113 PRO A C 1
ATOM 882 O O . PRO A 1 113 ? 25.172 19.625 -6.555 1 95.81 113 PRO A O 1
ATOM 885 N N . GLU A 1 114 ? 25.234 21.562 -7.773 1 93.75 114 GLU A N 1
ATOM 886 C CA . GLU A 1 114 ? 24.188 21.172 -8.727 1 93.75 114 GLU A CA 1
ATOM 887 C C . GLU A 1 114 ? 24.5 19.828 -9.367 1 93.75 114 GLU A C 1
ATOM 889 O O . GLU A 1 114 ? 23.609 19 -9.539 1 93.75 114 GLU A O 1
ATOM 894 N N . ASP A 1 115 ? 25.781 19.594 -9.711 1 92 115 ASP A N 1
ATOM 895 C CA . ASP A 1 115 ? 26.188 18.359 -10.359 1 92 115 ASP A CA 1
ATOM 896 C C . ASP A 1 115 ? 25.969 17.156 -9.43 1 92 115 ASP A C 1
ATOM 898 O O . ASP A 1 115 ? 25.531 16.094 -9.867 1 92 115 ASP A O 1
ATOM 902 N N . GLU A 1 116 ? 26.234 17.391 -8.219 1 92.12 116 GLU A N 1
ATOM 903 C CA . GLU A 1 116 ? 26.031 16.344 -7.223 1 92.12 116 GLU A CA 1
ATOM 904 C C . GLU A 1 116 ? 24.547 16.094 -6.984 1 92.12 116 GLU A C 1
ATOM 906 O O . GLU A 1 116 ? 24.109 14.953 -6.84 1 92.12 116 GLU A O 1
ATOM 911 N N . ALA A 1 117 ? 23.812 17.141 -6.918 1 92 117 ALA A N 1
ATOM 912 C CA . ALA A 1 117 ? 22.375 17.031 -6.727 1 92 117 ALA A CA 1
ATOM 913 C C . ALA A 1 117 ? 21.719 16.25 -7.867 1 92 117 ALA A C 1
ATOM 915 O O . ALA A 1 117 ? 20.844 15.422 -7.637 1 92 117 ALA A O 1
ATOM 916 N N . PHE A 1 118 ? 22.234 16.562 -9.016 1 89.38 118 PHE A N 1
ATOM 917 C CA . PHE A 1 118 ? 21.719 15.875 -10.195 1 89.38 118 PHE A CA 1
ATOM 918 C C . PHE A 1 118 ? 22.078 14.398 -10.156 1 89.38 118 PHE A C 1
ATOM 920 O O . PHE A 1 118 ? 21.25 13.547 -10.516 1 89.38 118 PHE A O 1
ATOM 927 N N . ALA A 1 119 ? 23.266 14.141 -9.742 1 86.38 119 ALA A N 1
ATOM 928 C CA . ALA A 1 119 ? 23.719 12.75 -9.641 1 86.38 119 ALA A CA 1
ATOM 929 C C . ALA A 1 119 ? 22.875 11.969 -8.633 1 86.38 119 ALA A C 1
ATOM 931 O O . ALA A 1 119 ? 22.625 10.781 -8.828 1 86.38 119 ALA A O 1
ATOM 932 N N . ARG A 1 120 ? 22.453 12.641 -7.648 1 83.19 120 ARG A N 1
ATOM 933 C CA . ARG A 1 120 ? 21.672 12.008 -6.582 1 83.19 120 ARG A CA 1
ATOM 934 C C . ARG A 1 120 ? 20.281 11.633 -7.07 1 83.19 120 ARG A C 1
ATOM 936 O O . ARG A 1 120 ? 19.641 10.75 -6.496 1 83.19 120 ARG A O 1
ATOM 943 N N . LEU A 1 121 ? 19.844 12.344 -8.07 1 81.25 121 LEU A N 1
ATOM 944 C CA . LEU A 1 121 ? 18.547 11.984 -8.641 1 81.25 121 LEU A CA 1
ATOM 945 C C . LEU A 1 121 ? 18.578 10.578 -9.227 1 81.25 121 LEU A C 1
ATOM 947 O O . LEU A 1 121 ? 17.562 9.875 -9.227 1 81.25 121 LEU A O 1
ATOM 951 N N . HIS A 1 122 ? 19.828 10.227 -9.773 1 72.06 122 HIS A N 1
ATOM 952 C CA . HIS A 1 122 ? 19.984 8.984 -10.516 1 72.06 122 HIS A CA 1
ATOM 953 C C . HIS A 1 122 ? 20.453 7.852 -9.609 1 72.06 122 HIS A C 1
ATOM 955 O O . HIS A 1 122 ? 20.078 6.691 -9.828 1 72.06 122 HIS A O 1
ATOM 961 N N . CYS A 1 123 ? 21.406 8.148 -8.766 1 61.25 123 CYS A N 1
ATOM 962 C CA . CYS A 1 123 ? 21.984 7.078 -7.953 1 61.25 123 CYS A CA 1
ATOM 963 C C . CYS A 1 123 ? 20.906 6.34 -7.18 1 61.25 123 CYS A C 1
ATOM 965 O O . CYS A 1 123 ? 20.844 5.109 -7.195 1 61.25 123 CYS A O 1
ATOM 967 N N . ASP A 1 124 ? 20.188 7.098 -6.492 1 63.16 124 ASP A N 1
ATOM 968 C CA . ASP A 1 124 ? 19.172 6.441 -5.668 1 63.16 124 ASP A CA 1
ATOM 969 C C . ASP A 1 124 ? 17.781 6.602 -6.277 1 63.16 124 ASP A C 1
ATOM 971 O O . ASP A 1 124 ? 16.781 6.586 -5.562 1 63.16 124 ASP A O 1
ATOM 975 N N . ALA A 1 125 ? 17.969 6.715 -7.66 1 64.38 125 ALA A N 1
ATOM 976 C CA . ALA A 1 125 ? 16.766 7.109 -8.383 1 64.38 125 ALA A CA 1
ATOM 977 C C . ALA A 1 125 ? 15.688 6.027 -8.289 1 64.38 125 ALA A C 1
ATOM 979 O O . ALA A 1 125 ? 14.516 6.324 -8.055 1 64.38 125 ALA A O 1
ATOM 980 N N . GLU A 1 126 ? 16.203 4.848 -8.438 1 70.81 126 GLU A N 1
ATOM 981 C CA . GLU A 1 126 ? 15.234 3.762 -8.43 1 70.81 126 GLU A CA 1
ATOM 982 C C . GLU A 1 126 ? 14.555 3.643 -7.066 1 70.81 126 GLU A C 1
ATOM 984 O O . GLU A 1 126 ? 13.328 3.512 -6.988 1 70.81 126 GLU A O 1
ATOM 989 N N . GLU A 1 127 ? 15.359 3.738 -6.051 1 77.5 127 GLU A N 1
ATOM 990 C CA . GLU A 1 127 ? 14.797 3.627 -4.707 1 77.5 127 GLU A CA 1
ATOM 991 C C . GLU A 1 127 ? 13.852 4.785 -4.406 1 77.5 127 GLU A C 1
ATOM 993 O O . GLU A 1 127 ? 12.805 4.594 -3.791 1 77.5 127 GLU A O 1
ATOM 998 N N . HIS A 1 128 ? 14.211 5.902 -4.844 1 75.69 128 HIS A N 1
ATOM 999 C CA . HIS A 1 128 ? 13.367 7.074 -4.613 1 75.69 128 HIS A CA 1
ATOM 1000 C C . HIS A 1 128 ? 12.047 6.961 -5.363 1 75.69 128 HIS A C 1
ATOM 1002 O O . HIS A 1 128 ? 11 7.332 -4.836 1 75.69 128 HIS A O 1
ATOM 1008 N N . LEU A 1 129 ? 12.219 6.516 -6.547 1 75.56 129 LEU A N 1
ATOM 1009 C CA . LEU A 1 129 ? 11.008 6.32 -7.332 1 75.56 129 LEU A CA 1
ATOM 1010 C C . LEU A 1 129 ? 10.086 5.301 -6.668 1 75.56 129 LEU A C 1
ATOM 1012 O O . LEU A 1 129 ? 8.875 5.496 -6.609 1 75.56 129 LEU A O 1
ATOM 1016 N N . GLN A 1 130 ? 10.711 4.281 -6.191 1 83.5 130 GLN A N 1
ATOM 1017 C CA . GLN A 1 130 ? 9.938 3.266 -5.488 1 83.5 130 GLN A CA 1
ATOM 1018 C C . GLN A 1 130 ? 9.273 3.846 -4.246 1 83.5 130 GLN A C 1
ATOM 1020 O O . GLN A 1 130 ? 8.086 3.594 -3.994 1 83.5 130 GLN A O 1
ATOM 1025 N N . ASN A 1 131 ? 10.023 4.609 -3.504 1 86.12 131 ASN A N 1
ATOM 1026 C CA . ASN A 1 131 ? 9.492 5.227 -2.295 1 86.12 131 ASN A CA 1
ATOM 1027 C C . ASN A 1 131 ? 8.336 6.18 -2.613 1 86.12 131 ASN A C 1
ATOM 1029 O O . ASN A 1 131 ? 7.359 6.246 -1.868 1 86.12 131 ASN A O 1
ATOM 1033 N N . ASP A 1 132 ? 8.414 6.859 -3.682 1 79.62 132 ASP A N 1
ATOM 1034 C CA . ASP A 1 132 ? 7.352 7.773 -4.09 1 79.62 132 ASP A CA 1
ATOM 1035 C C . ASP A 1 132 ? 6.074 7.016 -4.434 1 79.62 132 ASP A C 1
ATOM 1037 O O . ASP A 1 132 ? 4.973 7.445 -4.082 1 79.62 132 ASP A O 1
ATOM 1041 N N . LYS A 1 133 ? 6.254 5.949 -5.137 1 83.69 133 LYS A N 1
ATOM 1042 C CA . LYS A 1 133 ? 5.102 5.125 -5.488 1 83.69 133 LYS A CA 1
ATOM 1043 C C . LYS A 1 133 ? 4.445 4.535 -4.242 1 83.69 133 LYS A C 1
ATOM 1045 O O . LYS A 1 133 ? 3.219 4.473 -4.148 1 83.69 133 LYS A O 1
ATOM 1050 N N . LEU A 1 134 ? 5.281 4.148 -3.322 1 92.06 134 LEU A N 1
ATOM 1051 C CA . LEU A 1 134 ? 4.766 3.598 -2.072 1 92.06 134 LEU A CA 1
ATOM 1052 C C . LEU A 1 134 ? 4.02 4.664 -1.274 1 92.06 134 LEU A C 1
ATOM 1054 O O . LEU A 1 134 ? 2.945 4.398 -0.73 1 92.06 134 LEU A O 1
ATOM 1058 N N . ARG A 1 135 ? 4.594 5.809 -1.257 1 86.38 135 ARG A N 1
ATOM 1059 C CA . ARG A 1 135 ? 3.936 6.906 -0.555 1 86.38 135 ARG A CA 1
ATOM 1060 C C . ARG A 1 135 ? 2.604 7.258 -1.211 1 86.38 135 ARG A C 1
ATOM 1062 O O . ARG A 1 135 ? 1.604 7.469 -0.522 1 86.38 135 ARG A O 1
ATOM 1069 N N . TRP A 1 136 ? 2.629 7.316 -2.449 1 83.88 136 TRP A N 1
ATOM 1070 C CA . TRP A 1 136 ? 1.381 7.605 -3.146 1 83.88 136 TRP A CA 1
ATOM 1071 C C . TRP A 1 136 ? 0.307 6.582 -2.793 1 83.88 136 TRP A C 1
ATOM 1073 O O . TRP A 1 136 ? -0.831 6.949 -2.488 1 83.88 136 TRP A O 1
ATOM 1083 N N . ALA A 1 137 ? 0.661 5.348 -2.928 1 92.12 137 ALA A N 1
ATOM 1084 C CA . ALA A 1 137 ? -0.301 4.285 -2.641 1 92.12 137 ALA A CA 1
ATOM 1085 C C . ALA A 1 137 ? -0.861 4.422 -1.227 1 92.12 137 ALA A C 1
ATOM 1087 O O . ALA A 1 137 ? -2.072 4.324 -1.021 1 92.12 137 ALA A O 1
ATOM 1088 N N . ALA A 1 138 ? 0.04 4.641 -0.273 1 94.38 138 ALA A N 1
ATOM 1089 C CA . ALA A 1 138 ? -0.374 4.785 1.121 1 94.38 138 ALA A CA 1
ATOM 1090 C C . ALA A 1 138 ? -1.319 5.969 1.292 1 94.38 138 ALA A C 1
ATOM 1092 O O . ALA A 1 138 ? -2.375 5.844 1.918 1 94.38 138 ALA A O 1
ATOM 1093 N N . LEU A 1 139 ? -0.951 7.078 0.719 1 87.19 139 LEU A N 1
ATOM 1094 C CA . LEU A 1 139 ? -1.739 8.297 0.871 1 87.19 139 LEU A CA 1
ATOM 1095 C C . LEU A 1 139 ? -3.072 8.172 0.141 1 87.19 139 LEU A C 1
ATOM 1097 O O . LEU A 1 139 ? -4.09 8.695 0.606 1 87.19 139 LEU A O 1
ATOM 1101 N N . HIS A 1 140 ? -3.039 7.551 -0.96 1 88.75 140 HIS A N 1
ATOM 1102 C CA . HIS A 1 140 ? -4.273 7.316 -1.701 1 88.75 140 HIS A CA 1
ATOM 1103 C C . HIS A 1 140 ? -5.25 6.469 -0.891 1 88.75 140 HIS A C 1
ATOM 1105 O O . HIS A 1 140 ? -6.422 6.82 -0.76 1 88.75 140 HIS A O 1
ATOM 1111 N N . LEU A 1 141 ? -4.758 5.391 -0.357 1 94.5 141 LEU A N 1
ATOM 1112 C CA . LEU A 1 141 ? -5.605 4.547 0.478 1 94.5 141 LEU A CA 1
ATOM 1113 C C . LEU A 1 141 ? -6.102 5.316 1.699 1 94.5 141 LEU A C 1
ATOM 1115 O O . LEU A 1 141 ? -7.266 5.191 2.088 1 94.5 141 LEU A O 1
ATOM 1119 N N . ARG A 1 142 ? -5.207 6.059 2.307 1 91 142 ARG A N 1
ATOM 1120 C CA . ARG A 1 142 ? -5.586 6.879 3.451 1 91 142 ARG A CA 1
ATOM 1121 C C . ARG A 1 142 ? -6.742 7.809 3.102 1 91 142 ARG A C 1
ATOM 1123 O O . ARG A 1 142 ? -7.691 7.945 3.877 1 91 142 ARG A O 1
ATOM 1130 N N . SER A 1 143 ? -6.633 8.398 1.945 1 85.94 143 SER A N 1
ATOM 1131 C CA . SER A 1 143 ? -7.676 9.32 1.52 1 85.94 143 SER A CA 1
ATOM 1132 C C . SER A 1 143 ? -9.023 8.617 1.39 1 85.94 143 SER A C 1
ATOM 1134 O O . SER A 1 143 ? -10.062 9.188 1.734 1 85.94 143 SER A O 1
ATOM 1136 N N . GLN A 1 144 ? -8.992 7.438 0.906 1 89.5 144 GLN A N 1
ATOM 1137 C CA . GLN A 1 144 ? -10.219 6.664 0.781 1 89.5 144 GLN A CA 1
ATOM 1138 C C . GLN A 1 144 ? -10.797 6.32 2.152 1 89.5 144 GLN A C 1
ATOM 1140 O O . GLN A 1 144 ? -12.008 6.402 2.361 1 89.5 144 GLN A O 1
ATOM 1145 N N . ILE A 1 145 ? -9.938 5.922 3.01 1 92.25 145 ILE A N 1
ATOM 1146 C CA . ILE A 1 145 ? -10.359 5.527 4.352 1 92.25 145 ILE A CA 1
ATOM 1147 C C . ILE A 1 145 ? -10.945 6.734 5.082 1 92.25 145 ILE A C 1
ATOM 1149 O O . ILE A 1 145 ? -11.969 6.625 5.754 1 92.25 145 ILE A O 1
ATOM 1153 N N . MET A 1 146 ? -10.289 7.844 4.906 1 86.62 146 MET A N 1
ATOM 1154 C CA . MET A 1 146 ? -10.688 9.047 5.633 1 86.62 146 MET A CA 1
ATOM 1155 C C . MET A 1 146 ? -12.047 9.539 5.16 1 86.62 146 MET A C 1
ATOM 1157 O O . MET A 1 146 ? -12.711 10.312 5.855 1 86.62 146 MET A O 1
ATOM 1161 N N . LYS A 1 147 ? -12.5 9.086 4.031 1 84.44 147 LYS A N 1
ATOM 1162 C CA . LYS A 1 147 ? -13.797 9.484 3.492 1 84.44 147 LYS A CA 1
ATOM 1163 C C . LYS A 1 147 ? -14.922 8.633 4.07 1 84.44 147 LYS A C 1
ATOM 1165 O O . LYS A 1 147 ? -16.094 8.945 3.898 1 84.44 147 LYS A O 1
ATOM 1170 N N . LEU A 1 148 ? -14.539 7.582 4.742 1 87.19 148 LEU A N 1
ATOM 1171 C CA . LEU A 1 148 ? -15.562 6.719 5.328 1 87.19 148 LEU A CA 1
ATOM 1172 C C . LEU A 1 148 ? -16.312 7.441 6.445 1 87.19 148 LEU A C 1
ATOM 1174 O O . LEU A 1 148 ? -15.703 8.172 7.227 1 87.19 148 LEU A O 1
ATOM 1178 N N . PRO A 1 149 ? -17.578 7.23 6.445 1 86.19 149 PRO A N 1
ATOM 1179 C CA . PRO A 1 149 ? -18.359 7.859 7.523 1 86.19 149 PRO A CA 1
ATOM 1180 C C . PRO A 1 149 ? -18.031 7.27 8.898 1 86.19 149 PRO A C 1
ATOM 1182 O O . PRO A 1 149 ? -17.797 6.066 9.016 1 86.19 149 PRO A O 1
ATOM 1185 N N . LYS A 1 150 ? -18.109 8.148 9.875 1 85.31 150 LYS A N 1
ATOM 1186 C CA . LYS A 1 150 ? -17.906 7.695 11.242 1 85.31 150 LYS A CA 1
ATOM 1187 C C . LYS A 1 150 ? -18.938 6.652 11.648 1 85.31 150 LYS A C 1
ATOM 1189 O O . LYS A 1 150 ? -20.109 6.762 11.273 1 85.31 150 LYS A O 1
ATOM 1194 N N . SER A 1 151 ? -18.406 5.688 12.344 1 82.5 151 SER A N 1
ATOM 1195 C CA . SER A 1 151 ? -19.328 4.656 12.812 1 82.5 151 SER A CA 1
ATOM 1196 C C . SER A 1 151 ? -20.234 5.188 13.914 1 82.5 151 SER A C 1
ATOM 1198 O O . SER A 1 151 ? -19.781 5.91 14.805 1 82.5 151 SER A O 1
ATOM 1200 N N . ARG A 1 152 ? -21.578 4.949 13.656 1 79 152 ARG A N 1
ATOM 1201 C CA . ARG A 1 152 ? -22.547 5.285 14.688 1 79 152 ARG A CA 1
ATOM 1202 C C . ARG A 1 152 ? -23.094 4.023 15.352 1 79 152 ARG A C 1
ATOM 1204 O O . ARG A 1 152 ? -23.297 3.006 14.688 1 79 152 ARG A O 1
ATOM 1211 N N . THR A 1 153 ? -23.188 4.102 16.594 1 71.5 153 THR A N 1
ATOM 1212 C CA . THR A 1 153 ? -23.766 2.969 17.312 1 71.5 153 THR A CA 1
ATOM 1213 C C . THR A 1 153 ? -25.25 2.828 16.984 1 71.5 153 THR A C 1
ATOM 1215 O O . THR A 1 153 ? -26.031 3.768 17.172 1 71.5 153 THR A O 1
ATOM 1218 N N . PRO A 1 154 ? -25.5 1.691 16.359 1 70.19 154 PRO A N 1
ATOM 1219 C CA . PRO A 1 154 ? -26.922 1.492 16.047 1 70.19 154 PRO A CA 1
ATOM 1220 C C . PRO A 1 154 ? -27.781 1.382 17.297 1 70.19 154 PRO A C 1
ATOM 1222 O O . PRO A 1 154 ? -27.281 1.041 18.375 1 70.19 154 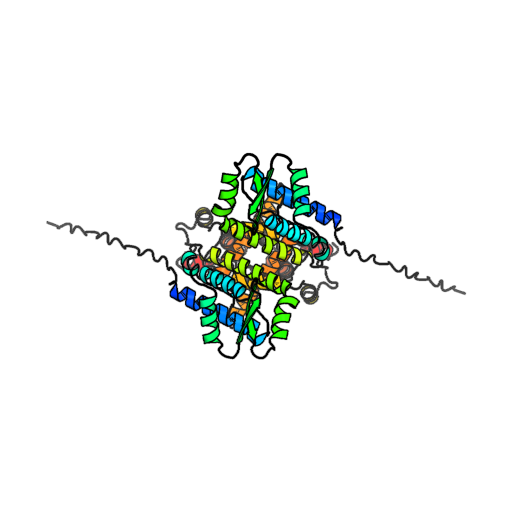PRO A O 1
ATOM 1225 N N . ASN A 1 155 ? -28.984 1.801 17.156 1 72.94 155 ASN A N 1
ATOM 1226 C CA . ASN A 1 155 ? -30.016 1.616 18.172 1 72.94 155 ASN A CA 1
ATOM 1227 C C . ASN A 1 155 ? -31.172 0.772 17.641 1 72.94 155 ASN A C 1
ATOM 1229 O O . ASN A 1 155 ? -31.891 1.2 16.75 1 72.94 155 ASN A O 1
ATOM 1233 N N . PRO A 1 156 ? -31.328 -0.488 18.219 1 74.5 156 PRO A N 1
ATOM 1234 C CA . PRO A 1 156 ? -30.609 -1.141 19.328 1 74.5 156 PRO A CA 1
ATOM 1235 C C . PRO A 1 156 ? -29.234 -1.667 18.922 1 74.5 156 PRO A C 1
ATOM 1237 O O . PRO A 1 156 ? -29 -1.931 17.734 1 74.5 156 PRO A O 1
ATOM 1240 N N . ALA A 1 157 ? -28.359 -1.74 19.812 1 67.88 157 ALA A N 1
ATOM 1241 C CA . ALA A 1 157 ? -26.984 -2.199 19.562 1 67.88 157 ALA A CA 1
ATOM 1242 C C . ALA A 1 157 ? -26.906 -3.721 19.625 1 67.88 157 ALA A C 1
ATOM 1244 O O . ALA A 1 157 ? -26.219 -4.273 20.484 1 67.88 157 ALA A O 1
ATOM 1245 N N . THR A 1 158 ? -27.578 -4.324 18.656 1 64.81 158 THR A N 1
ATOM 1246 C CA . THR A 1 158 ? -27.5 -5.777 18.562 1 64.81 158 THR A CA 1
ATOM 1247 C C . THR A 1 158 ? -26.312 -6.188 17.688 1 64.81 158 THR A C 1
ATOM 1249 O O . THR A 1 158 ? -25.766 -5.367 16.953 1 64.81 158 THR A O 1
ATOM 1252 N N . VAL A 1 159 ? -25.891 -7.422 17.922 1 62.56 159 VAL A N 1
ATOM 1253 C CA . VAL A 1 159 ? -24.812 -7.957 17.109 1 62.56 159 VAL A CA 1
ATOM 1254 C C . VAL A 1 159 ? -25.125 -7.785 15.633 1 62.56 159 VAL A C 1
ATOM 1256 O O . VAL A 1 159 ? -24.25 -7.398 14.844 1 62.56 159 VAL A O 1
ATOM 1259 N N . GLN A 1 160 ? -26.312 -8.078 15.336 1 69.25 160 GLN A N 1
ATOM 1260 C CA . GLN A 1 160 ? -26.734 -7.992 13.945 1 69.25 160 GLN A CA 1
ATOM 1261 C C . GLN A 1 160 ? -26.672 -6.551 13.445 1 69.25 160 GLN A C 1
ATOM 1263 O O . GLN A 1 160 ? -26.188 -6.289 12.344 1 69.25 160 GLN A O 1
ATOM 1268 N N . ASN A 1 161 ? -27.156 -5.637 14.273 1 72.44 161 ASN A N 1
ATOM 1269 C CA . ASN A 1 161 ? -27.156 -4.23 13.883 1 72.44 161 ASN A CA 1
ATOM 1270 C C . ASN A 1 161 ? -25.734 -3.693 13.758 1 72.44 161 ASN A C 1
ATOM 1272 O O . ASN A 1 161 ? -25.438 -2.883 12.875 1 72.44 161 ASN A O 1
ATOM 1276 N N . LEU A 1 162 ? -24.891 -4.223 14.633 1 68.88 162 LEU A N 1
ATOM 1277 C CA . LEU A 1 162 ? -23.5 -3.795 14.609 1 68.88 162 LEU A CA 1
ATOM 1278 C C . LEU A 1 162 ? -22.781 -4.301 13.359 1 68.88 162 LEU A C 1
ATOM 1280 O O . LEU A 1 162 ? -22.016 -3.568 12.734 1 68.88 162 LEU A O 1
ATOM 1284 N N . LYS A 1 163 ? -23.078 -5.488 13.047 1 72.25 163 LYS A N 1
ATOM 1285 C CA . LYS A 1 163 ? -22.5 -6.066 11.836 1 72.25 163 LYS A CA 1
ATOM 1286 C C . LYS A 1 163 ? -22.953 -5.309 10.594 1 72.25 163 LYS A C 1
ATOM 1288 O O . LYS A 1 163 ? -22.141 -5.027 9.703 1 72.25 163 LYS A O 1
ATOM 1293 N N . GLU A 1 164 ? -24.141 -4.973 10.586 1 77.38 164 GLU A N 1
ATOM 1294 C CA . GLU A 1 164 ? -24.734 -4.312 9.43 1 77.38 164 GLU A CA 1
ATOM 1295 C C . GLU A 1 164 ? -24.25 -2.865 9.32 1 77.38 164 GLU A C 1
ATOM 1297 O O . GLU A 1 164 ? -24.234 -2.297 8.227 1 77.38 164 GLU A O 1
ATOM 1302 N N . SER A 1 165 ? -23.906 -2.336 10.469 1 77 165 SER A N 1
ATOM 1303 C CA . SER A 1 165 ? -23.5 -0.936 10.484 1 77 165 SER A CA 1
ATOM 1304 C C . SER A 1 165 ? -22 -0.792 10.195 1 77 165 SER A C 1
ATOM 1306 O O . SER A 1 165 ? -21.5 0.321 10.023 1 77 165 SER A O 1
ATOM 1308 N N . ALA A 1 166 ? -21.328 -1.937 10.148 1 79.69 166 ALA A N 1
ATOM 1309 C CA . ALA A 1 166 ? -19.891 -1.879 9.906 1 79.69 166 ALA A CA 1
ATOM 1310 C C . ALA A 1 166 ? -19.594 -1.389 8.484 1 79.69 166 ALA A C 1
ATOM 1312 O O . ALA A 1 166 ? -20.312 -1.721 7.547 1 79.69 166 ALA A O 1
ATOM 1313 N N . PRO A 1 167 ? -18.562 -0.497 8.391 1 85.06 167 PRO A N 1
ATOM 1314 C CA . PRO A 1 167 ? -18.234 0.017 7.059 1 85.06 167 PRO A CA 1
ATOM 1315 C C . PRO A 1 167 ? -17.734 -1.074 6.109 1 85.06 167 PRO A C 1
ATOM 1317 O O . PRO A 1 167 ? -17.109 -2.037 6.547 1 85.06 167 PRO A O 1
ATOM 1320 N N . ASP A 1 168 ? -18.062 -0.851 4.875 1 85.88 168 ASP A N 1
ATOM 1321 C CA . ASP A 1 168 ? -17.531 -1.735 3.844 1 85.88 168 ASP A CA 1
ATOM 1322 C C . ASP A 1 168 ? -16.062 -1.405 3.537 1 85.88 168 ASP A C 1
ATOM 1324 O O . ASP A 1 168 ? -15.656 -0.246 3.619 1 85.88 168 ASP A O 1
ATOM 1328 N N . ILE A 1 169 ? -15.359 -2.467 3.316 1 90.88 169 ILE A N 1
ATOM 1329 C CA . ILE A 1 169 ? -13.992 -2.281 2.826 1 90.88 169 ILE A CA 1
ATOM 1330 C C . ILE A 1 169 ? -14.031 -1.836 1.366 1 90.88 169 ILE A C 1
ATOM 1332 O O . ILE A 1 169 ? -14.656 -2.486 0.526 1 90.88 169 ILE A O 1
ATOM 1336 N N . SER A 1 170 ? -13.438 -0.648 1.093 1 93.31 170 SER A N 1
ATOM 1337 C CA . SER A 1 170 ? -13.422 -0.152 -0.279 1 93.31 170 SER A CA 1
ATOM 1338 C C . SER A 1 170 ? -12.727 -1.135 -1.214 1 93.31 170 SER A C 1
ATOM 1340 O O . SER A 1 170 ? -11.859 -1.9 -0.785 1 93.31 170 SER A O 1
ATOM 1342 N N . ALA A 1 171 ? -13.047 -1.132 -2.475 1 93.12 171 ALA A N 1
ATOM 1343 C CA . ALA A 1 171 ? -12.5 -2.041 -3.477 1 93.12 171 ALA A CA 1
ATOM 1344 C C . ALA A 1 171 ? -10.984 -1.888 -3.58 1 93.12 171 ALA A C 1
ATOM 1346 O O . ALA A 1 171 ? -10.266 -2.877 -3.725 1 93.12 171 ALA A O 1
ATOM 1347 N N . GLN A 1 172 ? -10.531 -0.703 -3.453 1 93.88 172 GLN A N 1
ATOM 1348 C CA . GLN A 1 172 ? -9.102 -0.455 -3.629 1 93.88 172 GLN A CA 1
ATOM 1349 C C . GLN A 1 172 ? -8.312 -0.893 -2.398 1 93.88 172 GLN A C 1
ATOM 1351 O O . GLN A 1 172 ? -7.184 -1.37 -2.52 1 93.88 172 GLN A O 1
ATOM 1356 N N . LEU A 1 173 ? -8.938 -0.718 -1.252 1 96.06 173 LEU A N 1
ATOM 1357 C CA . LEU A 1 173 ? -8.305 -1.235 -0.043 1 96.06 173 LEU A CA 1
ATOM 1358 C C . LEU A 1 173 ? -8.203 -2.756 -0.089 1 96.06 173 LEU A C 1
ATOM 1360 O O . LEU A 1 173 ? -7.164 -3.326 0.244 1 96.06 173 LEU A O 1
ATOM 1364 N N . ASP A 1 174 ? -9.297 -3.336 -0.521 1 94.88 174 ASP A N 1
ATOM 1365 C CA . ASP A 1 174 ? -9.328 -4.785 -0.692 1 94.88 174 ASP A CA 1
ATOM 1366 C C . ASP A 1 174 ? -8.289 -5.242 -1.715 1 94.88 174 ASP A C 1
ATOM 1368 O O . ASP A 1 174 ? -7.57 -6.215 -1.484 1 94.88 174 ASP A O 1
ATOM 1372 N N . LEU A 1 175 ? -8.219 -4.559 -2.773 1 92.94 175 LEU A N 1
ATOM 1373 C CA . LEU A 1 175 ? -7.277 -4.871 -3.842 1 92.94 175 LEU A CA 1
ATOM 1374 C C . LEU A 1 175 ? -5.844 -4.859 -3.32 1 92.94 175 LEU A C 1
ATOM 1376 O O . LEU A 1 175 ? -5.062 -5.762 -3.631 1 92.94 175 LEU A O 1
ATOM 1380 N N . PHE A 1 176 ? -5.504 -3.871 -2.557 1 96.44 176 PHE A N 1
ATOM 1381 C CA . PHE A 1 176 ? -4.145 -3.73 -2.057 1 96.44 176 PHE A CA 1
ATOM 1382 C C . PHE A 1 176 ? -3.773 -4.902 -1.153 1 96.44 176 PHE A C 1
ATOM 1384 O O . PHE A 1 176 ? -2.76 -5.562 -1.371 1 96.44 176 PHE A O 1
ATOM 1391 N N . PHE A 1 177 ? -4.586 -5.152 -0.2 1 95.69 177 PHE A N 1
ATOM 1392 C CA . PHE A 1 177 ? -4.219 -6.176 0.772 1 95.69 177 PHE A CA 1
ATOM 1393 C C . PHE A 1 177 ? -4.316 -7.566 0.158 1 95.69 177 PHE A C 1
ATOM 1395 O O . PHE A 1 177 ? -3.539 -8.461 0.503 1 95.69 177 PHE A O 1
ATOM 1402 N N . ARG A 1 178 ? -5.234 -7.762 -0.769 1 92.62 178 ARG A N 1
ATOM 1403 C CA . ARG A 1 178 ? -5.293 -9.023 -1.5 1 92.62 178 ARG A CA 1
ATOM 1404 C C . ARG A 1 178 ? -4.004 -9.266 -2.277 1 92.62 178 ARG A C 1
ATOM 1406 O O . ARG A 1 178 ? -3.465 -10.375 -2.266 1 92.62 178 ARG A O 1
ATOM 1413 N N . SER A 1 179 ? -3.574 -8.258 -2.916 1 91 179 SER A N 1
ATOM 1414 C CA . SER A 1 179 ? -2.34 -8.359 -3.689 1 91 179 SER A CA 1
ATOM 1415 C C . SER A 1 179 ? -1.13 -8.531 -2.777 1 91 179 SER A C 1
ATOM 1417 O O . SER A 1 179 ? -0.2 -9.273 -3.104 1 91 179 SER A O 1
ATOM 1419 N N . LEU A 1 180 ? -1.13 -7.844 -1.66 1 94.69 180 LEU A N 1
ATOM 1420 C CA . LEU A 1 180 ? -0.031 -7.926 -0.705 1 94.69 180 LEU A CA 1
ATOM 1421 C C . LEU A 1 180 ? 0.115 -9.344 -0.165 1 94.69 180 LEU A C 1
ATOM 1423 O O . LEU A 1 180 ? 1.219 -9.898 -0.143 1 94.69 180 LEU A O 1
ATOM 1427 N N . ILE A 1 181 ? -1.032 -9.922 0.172 1 91.38 181 ILE A N 1
ATOM 1428 C CA . ILE A 1 181 ? -1.005 -11.211 0.854 1 91.38 181 ILE A CA 1
ATOM 1429 C C . ILE A 1 181 ? -0.917 -12.336 -0.174 1 91.38 181 ILE A C 1
ATOM 1431 O O . ILE A 1 181 ? -0.164 -13.297 0.011 1 91.38 181 ILE A O 1
ATOM 1435 N N . GLY A 1 182 ? -1.633 -12.148 -1.239 1 86.94 182 GLY A N 1
ATOM 1436 C CA . GLY A 1 182 ? -1.815 -13.289 -2.121 1 86.94 182 GLY A CA 1
ATOM 1437 C C . GLY A 1 182 ? -1.107 -13.133 -3.455 1 86.94 182 GLY A C 1
ATOM 1438 O O . GLY A 1 182 ? -1.095 -14.062 -4.27 1 86.94 182 GLY A O 1
ATOM 1439 N N . GLY A 1 183 ? -0.578 -11.984 -3.68 1 84.81 183 GLY A N 1
ATOM 1440 C CA . GLY A 1 183 ? 0.017 -11.758 -4.988 1 84.81 183 GLY A CA 1
ATOM 1441 C C . GLY A 1 183 ? -0.985 -11.297 -6.027 1 84.81 183 GLY A C 1
ATOM 1442 O O . GLY A 1 183 ? -2.078 -10.836 -5.684 1 84.81 183 GLY A O 1
ATOM 1443 N N . LEU A 1 184 ? -0.621 -11.32 -7.266 1 78.06 184 LEU A N 1
ATOM 1444 C CA . LEU A 1 184 ? -1.409 -10.75 -8.352 1 78.06 184 LEU A CA 1
ATOM 1445 C C . LEU A 1 184 ? -2.723 -11.5 -8.523 1 78.06 184 LEU A C 1
ATOM 1447 O O . LEU A 1 184 ? -3.775 -10.891 -8.719 1 78.06 184 LEU A O 1
ATOM 1451 N N . THR A 1 185 ? -2.717 -12.828 -8.531 1 71.75 185 THR A N 1
ATOM 1452 C CA . THR A 1 185 ? -3.914 -13.641 -8.711 1 71.75 185 THR A CA 1
ATOM 1453 C C . THR A 1 185 ? -3.953 -14.781 -7.691 1 71.75 185 THR A C 1
ATOM 1455 O O . THR A 1 185 ? -3.652 -15.93 -8.023 1 71.75 185 THR A O 1
ATOM 1458 N N . PRO A 1 186 ? -4.363 -14.312 -6.523 1 71.38 186 PRO A N 1
ATOM 1459 C CA . PRO A 1 186 ? -4.422 -15.367 -5.504 1 71.38 186 PRO A CA 1
ATOM 1460 C C . PRO A 1 186 ? -5.461 -16.438 -5.82 1 71.38 186 PRO A C 1
ATOM 1462 O O . PRO A 1 186 ? -6.617 -16.109 -6.109 1 71.38 186 PRO A O 1
ATOM 1465 N N . LYS A 1 187 ? -5.016 -17.609 -6.078 1 67.62 187 LYS A N 1
ATOM 1466 C CA . LYS A 1 187 ? -5.926 -18.719 -6.34 1 67.62 187 LYS A CA 1
ATOM 1467 C C . LYS A 1 187 ? -5.996 -19.672 -5.145 1 67.62 187 LYS A C 1
ATOM 1469 O O . LYS A 1 187 ? -5.047 -20.422 -4.879 1 67.62 187 LYS A O 1
ATOM 1474 N N . PHE A 1 188 ? -6.848 -19.375 -4.34 1 71.75 188 PHE A N 1
ATOM 1475 C CA . PHE A 1 188 ? -7.062 -20.25 -3.188 1 71.75 188 PHE A CA 1
ATOM 1476 C C . PHE A 1 188 ? -8.406 -20.953 -3.291 1 71.75 188 PHE A C 1
ATOM 1478 O O . PHE A 1 188 ? -9.32 -20.469 -3.957 1 71.75 188 PHE A O 1
ATOM 1485 N N . ARG A 1 189 ? -8.352 -22.141 -2.918 1 72.25 189 ARG A N 1
ATOM 1486 C CA . ARG A 1 189 ? -9.602 -22.891 -2.922 1 72.25 189 ARG A CA 1
ATOM 1487 C C . ARG A 1 189 ? -9.969 -23.359 -1.516 1 72.25 189 ARG A C 1
ATOM 1489 O O . ARG A 1 189 ? -9.102 -23.453 -0.643 1 72.25 189 ARG A O 1
ATOM 1496 N N . GLY A 1 190 ? -11.242 -23.562 -1.296 1 76.38 190 GLY A N 1
ATOM 1497 C CA . GLY A 1 190 ? -11.742 -24.141 -0.058 1 76.38 190 GLY A CA 1
ATOM 1498 C C . GLY A 1 190 ? -11.32 -23.359 1.176 1 76.38 190 GLY A C 1
ATOM 1499 O O . GLY A 1 190 ? -11.484 -22.141 1.241 1 76.38 190 GLY A O 1
ATOM 1500 N N . ALA A 1 191 ? -10.836 -24.109 2.15 1 69.69 191 ALA A N 1
ATOM 1501 C CA . ALA A 1 191 ? -10.461 -23.562 3.453 1 69.69 191 ALA A CA 1
ATOM 1502 C C . ALA A 1 191 ? -9.344 -22.531 3.314 1 69.69 191 ALA A C 1
ATOM 1504 O O . ALA A 1 191 ? -9.312 -21.547 4.055 1 69.69 191 ALA A O 1
ATOM 1505 N N . LYS A 1 192 ? -8.547 -22.75 2.389 1 78.62 192 LYS A N 1
ATOM 1506 C CA . LYS A 1 192 ? -7.453 -21.812 2.174 1 78.62 192 LYS A CA 1
ATOM 1507 C C . LYS A 1 192 ? -7.965 -20.469 1.65 1 78.62 192 LYS A C 1
ATOM 1509 O O . LYS A 1 192 ? -7.418 -19.422 1.979 1 78.62 192 LYS A O 1
ATOM 1514 N N . LYS A 1 193 ? -9.031 -20.562 0.872 1 83.44 193 LYS A N 1
ATOM 1515 C CA . LYS A 1 193 ? -9.648 -19.344 0.374 1 83.44 193 LYS A CA 1
ATOM 1516 C C . LYS A 1 193 ? -10.281 -18.547 1.511 1 83.44 193 LYS A C 1
ATOM 1518 O O . LYS A 1 193 ? -10.117 -17.328 1.588 1 83.44 193 LYS A O 1
ATOM 1523 N N . ASP A 1 194 ? -10.945 -19.312 2.314 1 77.81 194 ASP A N 1
ATOM 1524 C CA . ASP A 1 194 ? -11.578 -18.656 3.451 1 77.81 194 ASP A CA 1
ATOM 1525 C C . ASP A 1 194 ? -10.539 -17.984 4.352 1 77.81 194 ASP A C 1
ATOM 1527 O O . ASP A 1 194 ? -10.766 -16.875 4.848 1 77.81 194 ASP A O 1
ATOM 1531 N N . GLY A 1 195 ? -9.484 -18.672 4.582 1 79.19 195 GLY A N 1
ATOM 1532 C CA . GLY A 1 195 ? -8.406 -18.109 5.379 1 79.19 195 GLY A CA 1
ATOM 1533 C C . GLY A 1 195 ? -7.797 -16.875 4.766 1 79.19 195 GLY A C 1
ATOM 1534 O O . GLY A 1 195 ? -7.52 -15.891 5.465 1 79.19 195 GLY A O 1
ATOM 1535 N N . PHE A 1 196 ? -7.676 -16.953 3.504 1 85.56 196 PHE A N 1
ATOM 1536 C CA . PHE A 1 196 ? -7.137 -15.82 2.76 1 85.56 196 PHE A CA 1
ATOM 1537 C C . PHE A 1 196 ? -8.055 -14.609 2.873 1 85.56 196 PHE A C 1
ATOM 1539 O O . PHE A 1 196 ? -7.598 -13.508 3.17 1 85.56 196 PHE A O 1
ATOM 1546 N N . GLU A 1 197 ? -9.312 -14.844 2.717 1 86.25 197 GLU A N 1
ATOM 1547 C CA . GLU A 1 197 ? -10.289 -13.766 2.787 1 86.25 197 GLU A CA 1
ATOM 1548 C C . GLU A 1 197 ? -10.328 -13.141 4.18 1 86.25 197 GLU A C 1
ATOM 1550 O O . GLU A 1 197 ? -10.461 -11.922 4.316 1 86.25 197 GLU A O 1
ATOM 1555 N N . ARG A 1 198 ? -10.172 -13.914 5.117 1 82.94 198 ARG A N 1
ATOM 1556 C CA . ARG A 1 198 ? -10.172 -13.438 6.496 1 82.94 198 ARG A CA 1
ATOM 1557 C C . ARG A 1 198 ? -8.961 -12.547 6.766 1 82.94 198 ARG A C 1
ATOM 1559 O O . ARG A 1 198 ? -9.078 -11.523 7.438 1 82.94 198 ARG A O 1
ATOM 1566 N N . LYS A 1 199 ? -7.891 -12.977 6.227 1 85.88 199 LYS A N 1
ATOM 1567 C CA . LYS A 1 199 ? -6.664 -12.211 6.422 1 85.88 199 LYS A CA 1
ATOM 1568 C C . LYS A 1 199 ? -6.758 -10.844 5.746 1 85.88 199 LYS A C 1
ATOM 1570 O O . LYS A 1 199 ? -6.352 -9.828 6.32 1 85.88 199 LYS A O 1
ATOM 1575 N N . VAL A 1 200 ? -7.27 -10.883 4.602 1 90.88 200 VAL A N 1
ATOM 1576 C CA . VAL A 1 200 ? -7.418 -9.648 3.834 1 90.88 200 VAL A CA 1
ATOM 1577 C C . VAL A 1 200 ? -8.352 -8.695 4.57 1 90.88 200 VAL A C 1
ATOM 1579 O O . VAL A 1 200 ? -8.016 -7.527 4.789 1 90.88 200 VAL A O 1
ATOM 1582 N N . THR A 1 201 ? -9.438 -9.242 5.004 1 87.25 201 THR A N 1
ATOM 1583 C CA . THR A 1 201 ? -10.438 -8.438 5.695 1 87.25 201 THR A CA 1
ATOM 1584 C C . THR A 1 201 ? -9.883 -7.914 7.02 1 87.25 201 THR A C 1
ATOM 1586 O O . THR A 1 201 ? -10.133 -6.77 7.398 1 87.25 201 THR A O 1
ATOM 1589 N N . SER A 1 202 ? -9.164 -8.711 7.664 1 85.19 202 SER A N 1
ATOM 1590 C CA . SER A 1 202 ? -8.586 -8.352 8.953 1 85.19 202 SER A CA 1
ATOM 1591 C C . SER A 1 202 ? -7.613 -7.18 8.805 1 85.19 202 SER A C 1
ATOM 1593 O O . SER A 1 202 ? -7.707 -6.199 9.547 1 85.19 202 SER A O 1
ATOM 1595 N N . MET A 1 203 ? -6.793 -7.273 7.906 1 90.12 203 MET A N 1
ATOM 1596 C CA . MET A 1 203 ? -5.785 -6.234 7.734 1 90.12 203 MET A CA 1
ATOM 1597 C C . MET A 1 203 ? -6.418 -4.938 7.242 1 90.12 203 MET A C 1
ATOM 1599 O O . MET A 1 203 ? -6.031 -3.85 7.676 1 90.12 203 MET A O 1
ATOM 1603 N N . ALA A 1 204 ? -7.32 -5.121 6.324 1 93.25 204 ALA A N 1
ATOM 1604 C CA . ALA A 1 204 ? -8.023 -3.936 5.84 1 93.25 204 ALA A CA 1
ATOM 1605 C C . ALA A 1 204 ? -8.773 -3.242 6.977 1 93.25 204 ALA A C 1
ATOM 1607 O O . ALA A 1 204 ? -8.766 -2.014 7.07 1 93.25 204 ALA A O 1
ATOM 1608 N N . SER A 1 205 ? -9.367 -4.008 7.801 1 88.19 205 SER A N 1
ATOM 1609 C CA . SER A 1 205 ? -10.102 -3.479 8.945 1 88.19 205 SER A CA 1
ATOM 1610 C C . SER A 1 205 ? -9.164 -2.746 9.906 1 88.19 205 SER A C 1
ATOM 1612 O O . SER A 1 205 ? -9.516 -1.685 10.422 1 88.19 205 SER A O 1
ATOM 1614 N N . ASP A 1 206 ? -8.016 -3.303 10.102 1 88.06 206 ASP A N 1
ATOM 1615 C CA . ASP A 1 206 ? -7.02 -2.656 10.961 1 88.06 206 ASP A CA 1
ATOM 1616 C C . ASP A 1 206 ? -6.586 -1.313 10.375 1 88.06 206 ASP A C 1
ATOM 1618 O O . ASP A 1 206 ? -6.41 -0.339 11.109 1 88.06 206 ASP A O 1
ATOM 1622 N N . ALA A 1 207 ? -6.379 -1.343 9.156 1 93.62 207 ALA A N 1
ATOM 1623 C CA . ALA A 1 207 ? -5.992 -0.101 8.492 1 93.62 207 ALA A CA 1
ATOM 1624 C C . ALA A 1 207 ? -7.047 0.983 8.695 1 93.62 207 ALA A C 1
ATOM 1626 O O . ALA A 1 207 ? -6.719 2.119 9.055 1 93.62 207 ALA A O 1
ATOM 1627 N N . ILE A 1 208 ? -8.289 0.618 8.492 1 92.69 208 ILE A N 1
ATOM 1628 C CA . ILE A 1 208 ? -9.383 1.569 8.648 1 92.69 208 ILE A CA 1
ATOM 1629 C C . ILE A 1 208 ? -9.398 2.107 10.078 1 92.69 208 ILE A C 1
ATOM 1631 O O . ILE A 1 208 ? -9.461 3.32 10.297 1 92.69 208 ILE A O 1
ATOM 1635 N N . PHE A 1 209 ? -9.273 1.232 10.969 1 88.62 209 PHE A N 1
ATOM 1636 C CA . PHE A 1 209 ? -9.328 1.612 12.375 1 88.62 209 PHE A CA 1
ATOM 1637 C C . PHE A 1 209 ? -8.164 2.525 12.734 1 88.62 209 PHE A C 1
ATOM 1639 O O . PHE A 1 209 ? -8.352 3.57 13.359 1 88.62 209 PHE A O 1
ATOM 1646 N N . ASN A 1 210 ? -6.98 2.178 12.367 1 88.81 210 ASN A N 1
ATOM 1647 C CA . ASN A 1 210 ? -5.773 2.906 12.742 1 88.81 210 ASN A CA 1
ATOM 1648 C C . ASN A 1 210 ? -5.707 4.27 12.055 1 88.81 210 ASN A C 1
ATOM 1650 O O . ASN A 1 210 ? -5.309 5.258 12.672 1 88.81 210 ASN A O 1
ATOM 1654 N N . VAL A 1 211 ? -6.09 4.324 10.836 1 90.56 211 VAL A N 1
ATOM 1655 C CA . VAL A 1 211 ? -6.031 5.566 10.07 1 90.56 211 VAL A CA 1
ATOM 1656 C C . VAL A 1 211 ? -7.027 6.57 10.641 1 90.56 211 VAL A C 1
ATOM 1658 O O . VAL A 1 211 ? -6.734 7.766 10.719 1 90.56 211 VAL A O 1
ATOM 1661 N N . THR A 1 212 ? -8.18 6.062 11.086 1 88.25 212 THR A N 1
ATOM 1662 C CA . THR A 1 212 ? -9.242 6.957 11.531 1 88.25 212 THR A CA 1
ATOM 1663 C C . THR A 1 212 ? -9.156 7.188 13.039 1 88.25 212 THR A C 1
ATOM 1665 O O . THR A 1 212 ? -10 7.867 13.617 1 88.25 212 THR A O 1
ATOM 1668 N N . GLY A 1 213 ? -8.18 6.508 13.633 1 81.25 213 GLY A N 1
ATOM 1669 C CA . GLY A 1 213 ? -8.055 6.629 15.078 1 81.25 213 GLY A CA 1
ATOM 1670 C C . GLY A 1 213 ? -9.211 5.996 15.828 1 81.25 213 GLY A C 1
ATOM 1671 O O . GLY A 1 213 ? -9.594 6.465 16.906 1 81.25 213 GLY A O 1
ATOM 1672 N N . GLY A 1 214 ? -9.93 5.129 15.18 1 81.94 214 GLY A N 1
ATOM 1673 C CA . GLY A 1 214 ? -11 4.406 15.844 1 81.94 214 GLY A CA 1
ATOM 1674 C C . GLY A 1 214 ? -12.367 5.043 15.648 1 81.94 214 GLY A C 1
ATOM 1675 O O . GLY A 1 214 ? -13.367 4.555 16.188 1 81.94 214 GLY A O 1
ATOM 1676 N N . THR A 1 215 ? -12.391 6.102 14.922 1 84.94 215 THR A N 1
ATOM 1677 C CA . THR A 1 215 ? -13.688 6.73 14.695 1 84.94 215 THR A CA 1
ATOM 1678 C C . THR A 1 215 ? -14.547 5.887 13.758 1 84.94 215 THR A C 1
ATOM 1680 O O . THR A 1 215 ? -15.773 6.008 13.75 1 84.94 215 THR A O 1
ATOM 1683 N N . VAL A 1 216 ? -13.922 5.184 12.883 1 88.31 216 VAL A N 1
ATOM 1684 C CA . VAL A 1 216 ? -14.586 4.176 12.062 1 88.31 216 VAL A CA 1
ATOM 1685 C C . VAL A 1 216 ? -14.266 2.783 12.594 1 88.31 216 VAL A C 1
ATOM 1687 O O . VAL A 1 216 ? -13.094 2.424 12.758 1 88.31 216 VAL A O 1
ATOM 1690 N N . LYS A 1 217 ? -15.328 2.057 12.875 1 82.12 217 LYS A N 1
ATOM 1691 C CA . LYS A 1 217 ? -15.133 0.778 13.555 1 82.12 217 LYS A CA 1
ATOM 1692 C C . LYS A 1 217 ? -15.594 -0.383 12.68 1 82.12 217 LYS A C 1
ATOM 1694 O O . LYS A 1 217 ? -16.781 -0.726 12.664 1 82.12 217 LYS A O 1
ATOM 1699 N N . PRO A 1 218 ? -14.656 -1.005 12.039 1 84.56 218 PRO A N 1
ATOM 1700 C CA . PRO A 1 218 ? -15.023 -2.217 11.305 1 84.56 218 PRO A CA 1
ATOM 1701 C C . PRO A 1 218 ? -15.523 -3.332 12.227 1 84.56 218 PRO A C 1
ATOM 1703 O O . PRO A 1 218 ? -15.312 -3.279 13.438 1 84.56 218 PRO A O 1
ATOM 1706 N N . TRP A 1 219 ? -16.141 -4.277 11.602 1 76.5 219 TRP A N 1
ATOM 1707 C CA . TRP A 1 219 ? -16.766 -5.371 12.336 1 76.5 219 TRP A CA 1
ATOM 1708 C C . TRP A 1 219 ? -15.758 -6.094 13.219 1 76.5 219 TRP A C 1
ATOM 1710 O O . TRP A 1 219 ? -16.062 -6.457 14.359 1 76.5 219 TRP A O 1
ATOM 1720 N N . LYS A 1 220 ? -14.602 -6.312 12.742 1 72.56 220 LYS A N 1
ATOM 1721 C CA . LYS A 1 220 ? -13.539 -6.988 13.477 1 72.56 220 LYS A CA 1
ATOM 1722 C C . LYS A 1 220 ? -13.289 -6.32 14.82 1 72.56 220 LYS A C 1
ATOM 1724 O O . LYS A 1 220 ? -13.125 -7 15.836 1 72.56 220 LYS A O 1
ATOM 1729 N N . HIS A 1 221 ? -13.289 -5.113 14.883 1 70.44 221 HIS A N 1
ATOM 1730 C CA . HIS A 1 221 ? -12.93 -4.352 16.078 1 70.44 221 HIS A CA 1
ATOM 1731 C C . HIS A 1 221 ? -14.102 -4.242 17.031 1 70.44 221 HIS A C 1
ATOM 1733 O O . HIS A 1 221 ? -13.906 -4.16 18.25 1 70.44 221 HIS A O 1
ATOM 1739 N N . THR A 1 222 ? -15.273 -4.312 16.453 1 64.25 222 THR A N 1
ATOM 1740 C CA . THR A 1 222 ? -16.469 -4.312 17.297 1 64.25 222 THR A CA 1
ATOM 1741 C C . THR A 1 222 ? -16.672 -5.684 17.922 1 64.25 222 THR A C 1
ATOM 1743 O O . THR A 1 222 ? -17.016 -5.777 19.109 1 64.25 222 THR A O 1
ATOM 1746 N N . THR A 1 223 ? -16.484 -6.73 17.109 1 60.88 223 THR A N 1
ATOM 1747 C CA . THR A 1 223 ? -16.703 -8.094 17.594 1 60.88 223 THR A CA 1
ATOM 1748 C C . THR A 1 223 ? -15.641 -8.469 18.625 1 60.88 223 THR A C 1
ATOM 1750 O O . THR A 1 223 ? -15.953 -9.133 19.625 1 60.88 223 THR A O 1
ATOM 1753 N N . LEU A 1 224 ? -14.469 -8.172 18.328 1 56.97 224 LEU A N 1
ATOM 1754 C CA . LEU A 1 224 ? -13.406 -8.469 19.281 1 56.97 224 LEU A CA 1
ATOM 1755 C C . LEU A 1 224 ? -13.688 -7.805 20.625 1 56.97 224 LEU A C 1
ATOM 1757 O O . LEU A 1 224 ? -13.438 -8.406 21.672 1 56.97 224 LEU A O 1
ATOM 1761 N N . GLY A 1 225 ? -14.148 -6.676 20.469 1 49.56 225 GLY A N 1
ATOM 1762 C CA . GLY A 1 225 ? -14.508 -5.984 21.703 1 49.56 225 GLY A CA 1
ATOM 1763 C C . GLY A 1 225 ? -15.594 -6.695 22.484 1 49.56 225 GLY A C 1
ATOM 1764 O O . GLY A 1 225 ? -15.461 -6.891 23.703 1 49.56 225 GLY A O 1
ATOM 1765 N N . LEU A 1 226 ? -16.531 -7.164 21.766 1 50.12 226 LEU A N 1
ATOM 1766 C CA . LEU A 1 226 ? -17.641 -7.852 22.406 1 50.12 226 LEU A CA 1
ATOM 1767 C C . LEU A 1 226 ? -17.219 -9.211 22.938 1 50.12 226 LEU A C 1
ATOM 1769 O O . LEU A 1 226 ? -17.609 -9.602 24.031 1 50.12 226 LEU A O 1
ATOM 1773 N N . GLY A 1 227 ? -16.5 -9.906 22.047 1 48.75 227 GLY A N 1
ATOM 1774 C CA . GLY A 1 227 ? -16.047 -11.234 22.422 1 48.75 227 GLY A CA 1
ATOM 1775 C C . GLY A 1 227 ? -15.117 -11.234 23.609 1 48.75 227 GLY A C 1
ATOM 1776 O O . GLY A 1 227 ? -15.273 -12.031 24.531 1 48.75 227 GLY A O 1
ATOM 1777 N N . MET A 1 228 ? -14.211 -10.5 23.609 1 48.72 228 MET A N 1
ATOM 1778 C CA . MET A 1 228 ? -13.25 -10.438 24.703 1 48.72 228 MET A CA 1
ATOM 1779 C C . MET A 1 228 ? -13.922 -10.031 26 1 48.72 228 MET A C 1
ATOM 1781 O O . MET A 1 228 ? -13.578 -10.531 27.062 1 48.72 228 MET A O 1
ATOM 1785 N N . ALA A 1 229 ? -14.75 -9.18 25.844 1 45.97 229 ALA A N 1
ATOM 1786 C CA . ALA A 1 229 ? -15.516 -8.781 27.016 1 45.97 229 ALA A CA 1
ATOM 1787 C C . ALA A 1 229 ? -16.266 -9.977 27.609 1 45.97 229 ALA A C 1
ATOM 1789 O O . ALA A 1 229 ? -16.312 -10.148 28.828 1 45.97 229 ALA A O 1
ATOM 1790 N N . SER A 1 230 ? -16.766 -10.68 26.703 1 45.94 230 SER A N 1
ATOM 1791 C CA . SER A 1 230 ? -17.531 -11.836 27.141 1 45.94 230 SER A CA 1
ATOM 1792 C C . SER A 1 230 ? -16.625 -12.922 27.703 1 45.94 230 SER A C 1
ATOM 1794 O O . SER A 1 230 ? -17 -13.609 28.656 1 45.94 230 SER A O 1
ATOM 1796 N N . LEU A 1 231 ? -15.547 -13.062 27.016 1 42.31 231 LEU A N 1
ATOM 1797 C CA . LEU A 1 231 ? -14.703 -14.211 27.344 1 42.31 231 LEU A CA 1
ATOM 1798 C C . LEU A 1 231 ? -13.836 -13.914 28.562 1 42.31 231 LEU A C 1
ATOM 1800 O O . LEU A 1 231 ? -13.547 -14.805 29.359 1 42.31 231 LEU A O 1
ATOM 1804 N N . THR A 1 232 ? -13.141 -12.93 28.438 1 44.38 232 THR A N 1
ATOM 1805 C CA . THR A 1 232 ? -12.102 -12.805 29.453 1 44.38 232 THR A CA 1
ATOM 1806 C C . THR A 1 232 ? -12.633 -12.102 30.703 1 44.38 232 THR A C 1
ATOM 1808 O O . THR A 1 232 ? -12.023 -12.172 31.766 1 44.38 232 THR A O 1
ATOM 1811 N N . GLY A 1 233 ? -13.727 -11.781 30.781 1 43.56 233 GLY A N 1
ATOM 1812 C CA . GLY A 1 233 ? -14.023 -11.023 31.984 1 43.56 233 GLY A CA 1
ATOM 1813 C C . GLY A 1 233 ? -12.828 -10.258 32.5 1 43.56 233 GLY A C 1
ATOM 1814 O O . GLY A 1 233 ? -12.922 -9.609 33.562 1 43.56 233 GLY A O 1
ATOM 1815 N N . SER A 1 234 ? -11.562 -10.578 31.984 1 42.03 234 SER A N 1
ATOM 1816 C CA . SER A 1 234 ? -10.336 -10.039 32.562 1 42.03 234 SER A CA 1
ATOM 1817 C C . SER A 1 234 ? -9.891 -8.766 31.844 1 42.03 234 SER A C 1
ATOM 1819 O O . SER A 1 234 ? -9.742 -8.758 30.625 1 42.03 234 SER A O 1
ATOM 1821 N N . LYS A 1 235 ? -9.914 -7.672 32.531 1 45.44 235 LYS A N 1
ATOM 1822 C CA . LYS A 1 235 ? -9.508 -6.332 32.125 1 45.44 235 LYS A CA 1
ATOM 1823 C C . LYS A 1 235 ? -8.102 -6.344 31.516 1 45.44 235 LYS A C 1
ATOM 1825 O O . LYS A 1 235 ? -7.809 -5.605 30.578 1 45.44 235 LYS A O 1
ATOM 1830 N N . LEU A 1 236 ? -7.32 -7.172 32.094 1 43.06 236 LEU A N 1
ATOM 1831 C CA . LEU A 1 236 ? -5.918 -7.184 31.688 1 43.06 236 LEU A CA 1
ATOM 1832 C C . LEU A 1 236 ? -5.75 -7.738 30.281 1 43.06 236 LEU A C 1
ATOM 1834 O O . LEU A 1 236 ? -4.965 -7.207 29.484 1 43.06 236 LEU A O 1
ATOM 1838 N N . THR A 1 237 ? -6.414 -8.766 30.047 1 45.34 237 THR A N 1
ATOM 1839 C CA . THR A 1 237 ? -6.367 -9.352 28.703 1 45.34 237 THR A CA 1
ATOM 1840 C C . THR A 1 237 ? -6.836 -8.352 27.656 1 45.34 237 THR A C 1
ATOM 1842 O O . THR A 1 237 ? -6.242 -8.25 26.578 1 45.34 237 THR A O 1
ATOM 1845 N N . LEU A 1 238 ? -7.723 -7.543 28.047 1 46.66 238 LEU A N 1
ATOM 1846 C CA . LEU A 1 238 ? -8.273 -6.531 27.156 1 46.66 238 LEU A CA 1
ATOM 1847 C C . LEU A 1 238 ? -7.234 -5.457 26.844 1 46.66 238 LEU A C 1
ATOM 1849 O O . LEU A 1 238 ? -7.141 -4.988 25.719 1 46.66 238 LEU A O 1
ATOM 1853 N N . LYS A 1 239 ? -6.594 -5.156 27.891 1 46 239 LYS A N 1
ATOM 1854 C CA . LYS A 1 239 ? -5.57 -4.125 27.734 1 46 239 LYS A CA 1
ATOM 1855 C C . LYS A 1 239 ? -4.48 -4.574 26.766 1 46 239 LYS A C 1
ATOM 1857 O O . LYS A 1 239 ? -4 -3.783 25.953 1 46 239 LYS A O 1
ATOM 1862 N N . ILE A 1 240 ? -4.184 -5.766 26.938 1 43.47 240 ILE A N 1
ATOM 1863 C CA . ILE A 1 240 ? -3.094 -6.289 26.125 1 43.47 240 ILE A CA 1
ATOM 1864 C C . ILE A 1 240 ? -3.537 -6.383 24.672 1 43.47 240 ILE A C 1
ATOM 1866 O O . ILE A 1 240 ? -2.793 -6.004 23.75 1 43.47 240 ILE A O 1
ATOM 1870 N N . LEU A 1 241 ? -4.738 -6.844 24.562 1 48.94 241 LEU A N 1
ATOM 1871 C CA . LEU A 1 241 ? -5.277 -6.988 23.219 1 48.94 241 LEU A CA 1
ATOM 1872 C C . LEU A 1 241 ? -5.457 -5.629 22.562 1 48.94 241 LEU A C 1
ATOM 1874 O O . LEU A 1 241 ? -5.207 -5.48 21.359 1 48.94 241 LEU A O 1
ATOM 1878 N N . ASN A 1 242 ? -5.891 -4.641 23.406 1 47.56 242 ASN A N 1
ATOM 1879 C CA . ASN A 1 242 ? -6.07 -3.283 22.906 1 47.56 242 ASN A CA 1
ATOM 1880 C C . ASN A 1 242 ? -4.758 -2.688 22.406 1 47.56 242 ASN A C 1
ATOM 1882 O O . ASN A 1 242 ? -4.734 -1.986 21.391 1 47.56 242 ASN A O 1
ATOM 1886 N N . SER A 1 243 ? -3.834 -2.893 23.266 1 42.53 243 SER A N 1
ATOM 1887 C CA . SER A 1 243 ? -2.549 -2.279 22.938 1 42.53 243 SER A CA 1
ATOM 1888 C C . SER A 1 243 ? -2.01 -2.797 21.609 1 42.53 243 SER A C 1
ATOM 1890 O O . SER A 1 243 ? -1.398 -2.045 20.844 1 42.53 243 SER A O 1
ATOM 1892 N N . TRP A 1 244 ? -2.229 -4.062 21.531 1 42.19 244 TRP A N 1
ATOM 1893 C CA . TRP A 1 244 ? -1.552 -4.637 20.375 1 42.19 244 TRP A CA 1
ATOM 1894 C C . TRP A 1 244 ? -2.482 -4.691 19.172 1 42.19 244 TRP A C 1
ATOM 1896 O O . TRP A 1 244 ? -2.033 -4.605 18.031 1 42.19 244 TRP A O 1
ATOM 1906 N N . PHE A 1 245 ? -3.725 -4.852 19.625 1 45.88 245 PHE A N 1
ATOM 1907 C CA . PHE A 1 245 ? -4.637 -5.105 18.516 1 45.88 245 PHE A CA 1
ATOM 1908 C C . PHE A 1 245 ? -5.703 -4.02 18.438 1 45.88 245 PHE A C 1
ATOM 1910 O O . PHE A 1 245 ? -6.676 -4.156 17.688 1 45.88 245 PHE A O 1
ATOM 1917 N N . GLU A 1 246 ? -5.426 -2.775 19.156 1 39.72 246 GLU A N 1
ATOM 1918 C CA . GLU A 1 246 ? -6.363 -1.655 19.188 1 39.72 246 GLU A CA 1
ATOM 1919 C C . GLU A 1 246 ? -7.801 -2.143 19.344 1 39.72 246 GLU A C 1
ATOM 1921 O O . GLU A 1 246 ? -8.688 -1.695 18.609 1 39.72 246 GLU A O 1
ATOM 1926 N N . VAL A 1 247 ? -7.906 -3.242 19.922 1 39.09 247 VAL A N 1
ATOM 1927 C CA . VAL A 1 247 ? -9.242 -3.768 20.188 1 39.09 247 VAL A CA 1
ATOM 1928 C C . VAL A 1 247 ? -10.031 -2.766 21.031 1 39.09 247 VAL A C 1
ATOM 1930 O O . VAL A 1 247 ? -9.516 -2.211 22 1 39.09 247 VAL A O 1
ATOM 1933 N N . VAL A 1 248 ? -10.906 -1.915 20.5 1 33.28 248 VAL A N 1
ATOM 1934 C CA . VAL A 1 248 ? -11.781 -1.005 21.234 1 33.28 248 VAL A CA 1
ATOM 1935 C C . VAL A 1 248 ? -12.727 -1.806 22.125 1 33.28 248 VAL A C 1
ATOM 1937 O O . VAL A 1 248 ? -13.383 -2.74 21.672 1 33.28 248 VAL A O 1
ATOM 1940 N N . THR A 1 249 ? -12.391 -1.833 23.281 1 32.41 249 THR A N 1
ATOM 1941 C CA . THR A 1 249 ? -13.305 -2.438 24.25 1 32.41 249 THR A CA 1
ATOM 1942 C C . THR A 1 249 ? -14.617 -1.666 24.297 1 32.41 249 THR A C 1
ATOM 1944 O O . THR A 1 249 ? -14.625 -0.433 24.297 1 32.41 249 THR A O 1
ATOM 1947 N N . LEU A 1 250 ? -15.617 -2.178 23.938 1 29.28 250 LEU A N 1
ATOM 1948 C CA . LEU A 1 250 ? -16.969 -1.668 24.109 1 29.28 250 LEU A CA 1
ATOM 1949 C C . LEU A 1 250 ? -17.203 -1.189 25.531 1 29.28 250 LEU A C 1
ATOM 1951 O O . LEU A 1 250 ? -18.266 -0.615 25.828 1 29.28 250 LEU A O 1
ATOM 1955 N N . LYS A 1 251 ? -16.594 -1.517 26.484 1 31.5 251 LYS A N 1
ATOM 1956 C CA . LYS A 1 251 ? -17.047 -0.931 27.734 1 31.5 251 LYS A CA 1
ATOM 1957 C C . LYS A 1 251 ? -17.016 0.594 27.672 1 31.5 251 LYS A C 1
ATOM 1959 O O . LYS A 1 251 ? -17.938 1.258 28.172 1 31.5 251 LYS A O 1
ATOM 1964 N N . ALA A 1 252 ? -16.109 1.247 27.156 1 30.3 252 ALA A N 1
ATOM 1965 C CA . ALA A 1 252 ? -16.328 2.688 27.094 1 30.3 252 ALA A CA 1
ATOM 1966 C C . ALA A 1 252 ? -17.5 3.02 26.172 1 30.3 252 ALA A C 1
ATOM 1968 O O . ALA A 1 252 ? -18.266 3.939 26.438 1 30.3 252 ALA A O 1
ATOM 1969 N N . GLU A 1 253 ? -17.734 2.309 25.141 1 30.25 253 GLU A N 1
ATOM 1970 C CA . GLU A 1 253 ? -19 2.541 24.469 1 30.25 253 GLU A CA 1
ATOM 1971 C C . GLU A 1 253 ? -20.172 1.906 25.234 1 30.25 253 GLU A C 1
ATOM 1973 O O . GLU A 1 253 ? -21.234 2.5 25.344 1 30.25 253 GLU A O 1
ATOM 1978 N N . LEU A 1 254 ? -19.938 0.823 25.75 1 29.38 254 LEU A N 1
ATOM 1979 C CA . LEU A 1 254 ? -21.016 0.314 26.578 1 29.38 254 LEU A CA 1
ATOM 1980 C C . LEU A 1 254 ? -21.188 1.152 27.828 1 29.38 254 LEU A C 1
ATOM 1982 O O . LEU A 1 254 ? -22.312 1.411 28.281 1 29.38 254 LEU A O 1
ATOM 1986 N N . ALA A 1 255 ? -20.125 1.545 28.531 1 30.83 255 ALA A N 1
ATOM 1987 C CA . ALA A 1 255 ? -20.375 2.51 29.594 1 30.83 255 ALA A CA 1
ATOM 1988 C C . ALA A 1 255 ? -21.078 3.75 29.047 1 30.83 255 ALA A C 1
ATOM 1990 O O . ALA A 1 255 ? -21.969 4.309 29.703 1 30.83 255 ALA A O 1
ATOM 1991 N N . GLN A 1 256 ? -20.812 4.215 27.906 1 29.7 256 GLN A N 1
ATOM 1992 C CA . GLN A 1 256 ? -21.641 5.25 27.297 1 29.7 256 GLN A CA 1
ATOM 1993 C C . GLN A 1 256 ? -23 4.695 26.875 1 29.7 256 GLN A C 1
ATOM 1995 O O . GLN A 1 256 ? -24.016 5.41 26.891 1 29.7 256 GLN A O 1
ATOM 2000 N N . LEU A 1 257 ? -23.016 3.561 26.344 1 26.56 257 LEU A N 1
ATOM 2001 C CA . LEU A 1 257 ? -24.344 3.02 26.109 1 26.56 257 LEU A CA 1
ATOM 2002 C C . LEU A 1 257 ? -25 2.588 27.406 1 26.56 257 LEU A C 1
ATOM 2004 O O . LEU A 1 257 ? -26.234 2.553 27.5 1 26.56 257 LEU A O 1
ATOM 2008 N N . GLN A 1 258 ? -24.234 1.915 28.25 1 28.52 258 GLN A N 1
ATOM 2009 C CA . GLN A 1 258 ? -24.984 1.584 29.453 1 28.52 258 GLN A CA 1
ATOM 2010 C C . GLN A 1 258 ? -25.172 2.812 30.344 1 28.52 258 GLN A C 1
ATOM 2012 O O . GLN A 1 258 ? -25.875 2.76 31.344 1 28.52 258 GLN A O 1
ATOM 2017 N N . GLY A 1 259 ? -25.266 3.846 29.953 1 26.48 259 GLY A N 1
ATOM 2018 C CA . GLY A 1 259 ? -25.734 4.902 30.844 1 26.48 259 GLY A CA 1
ATOM 2019 C C . GLY A 1 259 ? -24.984 4.953 32.156 1 26.48 259 GLY A C 1
ATOM 2020 O O . GLY A 1 259 ? -25.359 5.684 33.062 1 26.48 259 GLY A O 1
ATOM 2021 N N . VAL A 1 260 ? -24.234 3.902 32.562 1 26.89 260 VAL A N 1
ATOM 2022 C CA . VAL A 1 260 ? -23.75 4.125 33.906 1 26.89 260 VAL A CA 1
ATOM 2023 C C . VAL A 1 260 ? -22.406 4.859 33.875 1 26.89 260 VAL A C 1
ATOM 2025 O O . VAL A 1 260 ? -21.594 4.645 32.969 1 26.89 260 VAL A O 1
ATOM 2028 N N . MET B 1 1 ? 48.594 -52.688 28.641 1 26.92 1 MET B N 1
ATOM 2029 C CA . MET B 1 1 ? 48.938 -51.938 27.422 1 26.92 1 MET B CA 1
ATOM 2030 C C . MET B 1 1 ? 47.688 -51.469 26.703 1 26.92 1 MET B C 1
ATOM 2032 O O . MET B 1 1 ? 47.094 -52.219 25.906 1 26.92 1 MET B O 1
ATOM 2036 N N . HIS B 1 2 ? 46.719 -50.781 27.344 1 30.77 2 HIS B N 1
ATOM 2037 C CA . HIS B 1 2 ? 45.375 -50.344 27.047 1 30.77 2 HIS B CA 1
ATOM 2038 C C . HIS B 1 2 ? 45.344 -49.312 25.922 1 30.77 2 HIS B C 1
ATOM 2040 O O . HIS B 1 2 ? 45.969 -48.25 26.031 1 30.77 2 HIS B O 1
ATOM 2046 N N . GLY B 1 3 ? 45.406 -49.781 24.656 1 27.08 3 GLY B N 1
ATOM 2047 C CA . GLY B 1 3 ? 45.5 -49.031 23.406 1 27.08 3 GLY B CA 1
ATOM 2048 C C . GLY B 1 3 ? 44.375 -48.031 23.234 1 27.08 3 GLY B C 1
ATOM 2049 O O . GLY B 1 3 ? 43.219 -48.344 23.469 1 27.08 3 GLY B O 1
ATOM 2050 N N . THR B 1 4 ? 44.688 -46.719 23.484 1 30.03 4 THR B N 1
ATOM 2051 C CA . THR B 1 4 ? 43.906 -45.5 23.359 1 30.03 4 THR B CA 1
ATOM 2052 C C . THR B 1 4 ? 43.344 -45.375 21.938 1 30.03 4 THR B C 1
ATOM 2054 O O . THR B 1 4 ? 44.125 -45.25 20.984 1 30.03 4 THR B O 1
ATOM 2057 N N . ILE B 1 5 ? 42.375 -46.125 21.578 1 30.64 5 ILE B N 1
ATOM 2058 C CA . ILE B 1 5 ? 41.781 -46 20.25 1 30.64 5 ILE B CA 1
ATOM 2059 C C . ILE B 1 5 ? 41.438 -44.531 19.984 1 30.64 5 ILE B C 1
ATOM 2061 O O . ILE B 1 5 ? 40.688 -43.938 20.734 1 30.64 5 ILE B O 1
ATOM 2065 N N . GLU B 1 6 ? 42.344 -43.781 19.391 1 28.91 6 GLU B N 1
ATOM 2066 C CA . GLU B 1 6 ? 42.156 -42.438 18.859 1 28.91 6 GLU B CA 1
ATOM 2067 C C . GLU B 1 6 ? 40.969 -42.406 17.891 1 28.91 6 GLU B C 1
ATOM 2069 O O . GLU B 1 6 ? 41 -43.062 16.859 1 28.91 6 GLU B O 1
ATOM 2074 N N . VAL B 1 7 ? 39.781 -42.312 18.406 1 30.97 7 VAL B N 1
ATOM 2075 C CA . VAL B 1 7 ? 38.625 -42.094 17.562 1 30.97 7 VAL B CA 1
ATOM 2076 C C . VAL B 1 7 ? 38.875 -40.844 16.672 1 30.97 7 VAL B C 1
ATOM 2078 O O . VAL B 1 7 ? 39.094 -39.75 17.188 1 30.97 7 VAL B O 1
ATOM 2081 N N . ALA B 1 8 ? 39.469 -41.031 15.539 1 28.09 8 ALA B N 1
ATOM 2082 C CA . ALA B 1 8 ? 39.594 -40.062 14.461 1 28.09 8 ALA B CA 1
ATOM 2083 C C . ALA B 1 8 ? 38.25 -39.406 14.164 1 28.09 8 ALA B C 1
ATOM 2085 O O . ALA B 1 8 ? 37.281 -40.094 13.805 1 28.09 8 ALA B O 1
ATOM 2086 N N . GLU B 1 9 ? 37.875 -38.344 14.898 1 28.28 9 GLU B N 1
ATOM 2087 C CA . GLU B 1 9 ? 36.719 -37.469 14.609 1 28.28 9 GLU B CA 1
ATOM 2088 C C . GLU B 1 9 ? 36.781 -36.969 13.172 1 28.28 9 GLU B C 1
ATOM 2090 O O . GLU B 1 9 ? 37.656 -36.188 12.797 1 28.28 9 GLU B O 1
ATOM 2095 N N . THR B 1 10 ? 36.625 -37.812 12.234 1 27.59 10 THR B N 1
ATOM 2096 C CA . THR B 1 10 ? 36.469 -37.312 10.875 1 27.59 10 THR B CA 1
ATOM 2097 C C . THR B 1 10 ? 35.5 -36.125 10.836 1 27.59 10 THR B C 1
ATOM 2099 O O . THR B 1 10 ? 34.375 -36.25 11.297 1 27.59 10 THR B O 1
ATOM 2102 N N . ASP B 1 11 ? 36.031 -34.969 10.875 1 28.14 11 ASP B N 1
ATOM 2103 C CA . ASP B 1 11 ? 35.438 -33.656 10.531 1 28.14 11 ASP B CA 1
ATOM 2104 C C . ASP B 1 11 ? 34.656 -33.719 9.234 1 28.14 11 ASP B C 1
ATOM 2106 O O . ASP B 1 11 ? 35.219 -33.656 8.148 1 28.14 11 ASP B O 1
ATOM 2110 N N . ARG B 1 12 ? 33.844 -34.719 9.094 1 28.91 12 ARG B N 1
ATOM 2111 C CA . ARG B 1 12 ? 33 -34.562 7.906 1 28.91 12 ARG B CA 1
ATOM 2112 C C . ARG B 1 12 ? 32.469 -33.156 7.781 1 28.91 12 ARG B C 1
ATOM 2114 O O . ARG B 1 12 ? 31.766 -32.656 8.664 1 28.91 12 ARG B O 1
ATOM 2121 N N . ALA B 1 13 ? 33.25 -32.25 7.156 1 28.56 13 ALA B N 1
ATOM 2122 C CA . ALA B 1 13 ? 32.844 -30.969 6.609 1 28.56 13 ALA B CA 1
ATOM 2123 C C . ALA B 1 13 ? 31.469 -31.047 5.984 1 28.56 13 ALA B C 1
ATOM 2125 O O . ALA B 1 13 ? 31.266 -31.703 4.961 1 28.56 13 ALA B O 1
ATOM 2126 N N . VAL B 1 14 ? 30.469 -31.297 6.73 1 31.2 14 VAL B N 1
ATOM 2127 C CA . VAL B 1 14 ? 29.125 -31.062 6.172 1 31.2 14 VAL B CA 1
ATOM 2128 C C . VAL B 1 14 ? 29.125 -29.781 5.332 1 31.2 14 VAL B C 1
ATOM 2130 O O . VAL B 1 14 ? 29.344 -28.688 5.859 1 31.2 14 VAL B O 1
ATOM 2133 N N . GLN B 1 15 ? 29.766 -29.812 4.207 1 30.36 15 GLN B N 1
ATOM 2134 C CA . GLN B 1 15 ? 29.516 -28.75 3.234 1 30.36 15 GLN B CA 1
ATOM 2135 C C . GLN B 1 15 ? 28.062 -28.312 3.244 1 30.36 15 GLN B C 1
ATOM 2137 O O . GLN B 1 15 ? 27.172 -29.094 2.898 1 30.36 15 GLN B O 1
ATOM 2142 N N . LYS B 1 16 ? 27.672 -27.719 4.305 1 31.09 16 LYS B N 1
ATOM 2143 C CA . LYS B 1 16 ? 26.359 -27.078 4.359 1 31.09 16 LYS B CA 1
ATOM 2144 C C . LYS B 1 16 ? 26.016 -26.406 3.027 1 31.09 16 LYS B C 1
ATOM 2146 O O . LYS B 1 16 ? 26.719 -25.5 2.588 1 31.09 16 LYS B O 1
ATOM 2151 N N . ALA B 1 17 ? 25.672 -27.219 2.057 1 34.34 17 ALA B N 1
ATOM 2152 C CA . ALA B 1 17 ? 25.156 -26.641 0.822 1 34.34 17 ALA B CA 1
ATOM 2153 C C . ALA B 1 17 ? 24.312 -25.391 1.109 1 34.34 17 ALA B C 1
ATOM 2155 O O . ALA B 1 17 ? 23.531 -25.375 2.061 1 34.34 17 ALA B O 1
ATOM 2156 N N . PRO B 1 18 ? 24.844 -24.234 1.016 1 35.81 18 PRO B N 1
ATOM 2157 C CA . PRO B 1 18 ? 24.031 -23.031 1.219 1 35.81 18 PRO B CA 1
ATOM 2158 C C . PRO B 1 18 ? 22.594 -23.203 0.728 1 35.81 18 PRO B C 1
ATOM 2160 O O . PRO B 1 18 ? 22.375 -23.484 -0.45 1 35.81 18 PRO B O 1
ATOM 2163 N N . MET B 1 19 ? 21.766 -23.953 1.273 1 34.69 19 MET B N 1
ATOM 2164 C CA . MET B 1 19 ? 20.344 -24.109 0.968 1 34.69 19 MET B CA 1
ATOM 2165 C C . MET B 1 19 ? 19.719 -22.781 0.556 1 34.69 19 MET B C 1
ATOM 2167 O O . MET B 1 19 ? 19.172 -22.062 1.393 1 34.69 19 MET B O 1
ATOM 2171 N N . GLU B 1 20 ? 20.359 -21.719 0.209 1 42.78 20 GLU B N 1
ATOM 2172 C CA . GLU B 1 20 ? 19.766 -20.484 -0.31 1 42.78 20 GLU B CA 1
ATOM 2173 C C . GLU B 1 20 ? 18.656 -20.797 -1.312 1 42.78 20 GLU B C 1
ATOM 2175 O O . GLU B 1 20 ? 18.922 -21.344 -2.383 1 42.78 20 GLU B O 1
ATOM 2180 N N . SER B 1 21 ? 17.609 -21.422 -1.081 1 45 21 SER B N 1
ATOM 2181 C CA . SER B 1 21 ? 16.484 -21.859 -1.896 1 45 21 SER B CA 1
ATOM 2182 C C . SER B 1 21 ? 16.141 -20.828 -2.965 1 45 21 SER B C 1
ATOM 2184 O O . SER B 1 21 ? 15.336 -19.938 -2.73 1 45 21 SER B O 1
ATOM 2186 N N . SER B 1 22 ? 17.031 -20.156 -3.592 1 54.84 22 SER B N 1
ATOM 2187 C CA . SER B 1 22 ? 16.875 -19.297 -4.754 1 54.84 22 SER B CA 1
ATOM 2188 C C . SER B 1 22 ? 15.914 -19.906 -5.773 1 54.84 22 SER B C 1
ATOM 2190 O O . SER B 1 22 ? 16.125 -21.031 -6.238 1 54.84 22 SER B O 1
ATOM 2192 N N . VAL B 1 23 ? 14.625 -19.625 -5.59 1 64.56 23 VAL B N 1
ATOM 2193 C CA . VAL B 1 23 ? 13.688 -20.094 -6.602 1 64.56 23 VAL B CA 1
ATOM 2194 C C . VAL B 1 23 ? 14.289 -19.891 -7.992 1 64.56 23 VAL B C 1
ATOM 2196 O O . VAL B 1 23 ? 14.961 -18.891 -8.25 1 64.56 23 VAL B O 1
ATOM 2199 N N . SER B 1 24 ? 14.453 -20.984 -8.734 1 82.31 24 SER B N 1
ATOM 2200 C CA . SER B 1 24 ? 14.953 -20.938 -10.102 1 82.31 24 SER B CA 1
ATOM 2201 C C . SER B 1 24 ? 14.281 -19.828 -10.898 1 82.31 24 SER B C 1
ATOM 2203 O O . SER B 1 24 ? 13.078 -19.609 -10.781 1 82.31 24 SER B O 1
ATOM 2205 N N . PRO B 1 25 ? 15.109 -18.969 -11.523 1 84.62 25 PRO B N 1
ATOM 2206 C CA . PRO B 1 25 ? 14.539 -17.922 -12.391 1 84.62 25 PRO B CA 1
ATOM 2207 C C . PRO B 1 25 ? 13.461 -18.469 -13.328 1 84.62 25 PRO B C 1
ATOM 2209 O O . PRO B 1 25 ? 12.469 -17.781 -13.578 1 84.62 25 PRO B O 1
ATOM 2212 N N . GLN B 1 26 ? 13.695 -19.688 -13.766 1 86.62 26 GLN B N 1
ATOM 2213 C CA . GLN B 1 26 ? 12.727 -20.281 -14.672 1 86.62 26 GLN B CA 1
ATOM 2214 C C . GLN B 1 26 ? 11.375 -20.484 -13.992 1 86.62 26 GLN B C 1
ATOM 2216 O O . GLN B 1 26 ? 10.328 -20.219 -14.594 1 86.62 26 GLN B O 1
ATOM 2221 N N . LEU B 1 27 ? 11.484 -20.891 -12.789 1 88.12 27 LEU B N 1
ATOM 2222 C CA . LEU B 1 27 ? 10.25 -21.094 -12.031 1 88.12 27 LEU B CA 1
ATOM 2223 C C . LEU B 1 27 ? 9.562 -19.766 -11.758 1 88.12 27 LEU B C 1
ATOM 2225 O O . LEU B 1 27 ? 8.328 -19.672 -11.828 1 88.12 27 LEU B O 1
ATOM 2229 N N . CYS B 1 28 ? 10.297 -18.75 -11.5 1 87.12 28 CYS B N 1
ATOM 2230 C CA . CYS B 1 28 ? 9.734 -17.438 -11.25 1 87.12 28 CYS B CA 1
ATOM 2231 C C . CYS B 1 28 ? 9.039 -16.891 -12.5 1 87.12 28 CYS B C 1
ATOM 2233 O O . CYS B 1 28 ? 7.945 -16.328 -12.414 1 87.12 28 CYS B O 1
ATOM 2235 N N . HIS B 1 29 ? 9.68 -17.172 -13.641 1 88.88 29 HIS B N 1
ATOM 2236 C CA . HIS B 1 29 ? 9.07 -16.75 -14.891 1 88.88 29 HIS B CA 1
ATOM 2237 C C . HIS B 1 29 ? 7.77 -17.5 -15.156 1 88.88 29 HIS B C 1
ATOM 2239 O O . HIS B 1 29 ? 6.773 -16.891 -15.562 1 88.88 29 HIS B O 1
ATOM 2245 N N . LYS B 1 30 ? 7.844 -18.75 -14.906 1 88.31 30 LYS B N 1
ATOM 2246 C CA . LYS B 1 30 ? 6.656 -19.578 -15.125 1 88.31 30 LYS B CA 1
ATOM 2247 C C . LYS B 1 30 ? 5.492 -19.109 -14.258 1 88.31 30 LYS B C 1
ATOM 2249 O O . LYS B 1 30 ? 4.375 -18.938 -14.742 1 88.31 30 LYS B O 1
ATOM 2254 N N . ASN B 1 31 ? 5.777 -18.859 -13.016 1 86.56 31 ASN B N 1
ATOM 2255 C CA . ASN B 1 31 ? 4.734 -18.453 -12.078 1 86.56 31 ASN B CA 1
ATOM 2256 C C . ASN B 1 31 ? 4.227 -17.047 -12.367 1 86.56 31 ASN B C 1
ATOM 2258 O O . ASN B 1 31 ? 3.025 -16.781 -12.273 1 86.56 31 ASN B O 1
ATOM 2262 N N . ALA B 1 32 ? 5.168 -16.172 -12.617 1 87.88 32 ALA B N 1
ATOM 2263 C CA . ALA B 1 32 ? 4.77 -14.812 -12.961 1 87.88 32 ALA B CA 1
ATOM 2264 C C . ALA B 1 32 ? 3.887 -14.789 -14.203 1 87.88 32 ALA B C 1
ATOM 2266 O O . ALA B 1 32 ? 2.873 -14.094 -14.242 1 87.88 32 ALA B O 1
ATOM 2267 N N . SER B 1 33 ? 4.246 -15.641 -15.164 1 89.69 33 SER B N 1
ATOM 2268 C CA . SER B 1 33 ? 3.459 -15.734 -16.391 1 89.69 33 SER B CA 1
ATOM 2269 C C . SER B 1 33 ? 2.064 -16.281 -16.109 1 89.69 33 SER B C 1
ATOM 2271 O O . SER B 1 33 ? 1.075 -15.789 -16.641 1 89.69 33 SER B O 1
ATOM 2273 N N . ALA B 1 34 ? 2.062 -17.219 -15.312 1 88.81 34 ALA B N 1
ATOM 2274 C CA . ALA B 1 34 ? 0.775 -17.812 -14.953 1 88.81 34 ALA B CA 1
ATOM 2275 C C . ALA B 1 34 ? -0.117 -16.797 -14.25 1 88.81 34 ALA B C 1
ATOM 2277 O O . ALA B 1 34 ? -1.32 -16.734 -14.508 1 88.81 34 ALA B O 1
ATOM 2278 N N . SER B 1 35 ? 0.454 -16.031 -13.383 1 88.06 35 SER B N 1
ATOM 2279 C CA . SER B 1 35 ? -0.287 -15.016 -12.641 1 88.06 35 SER B CA 1
ATOM 2280 C C . SER B 1 35 ? -0.837 -13.945 -13.578 1 88.06 35 SER B C 1
ATOM 2282 O O . SER B 1 35 ? -1.989 -13.531 -13.445 1 88.06 35 SER B O 1
ATOM 2284 N N . ILE B 1 36 ? 0.003 -13.5 -14.508 1 89.88 36 ILE B N 1
ATOM 2285 C CA . ILE B 1 36 ? -0.421 -12.469 -15.453 1 89.88 36 ILE B CA 1
ATOM 2286 C C . ILE B 1 36 ? -1.542 -13.016 -16.328 1 89.88 36 ILE B C 1
ATOM 2288 O O . ILE B 1 36 ? -2.51 -12.305 -16.625 1 89.88 36 ILE B O 1
ATOM 2292 N N . CYS B 1 37 ? -1.42 -14.266 -16.719 1 91.44 37 CYS B N 1
ATOM 2293 C CA . CYS B 1 37 ? -2.455 -14.875 -17.562 1 91.44 37 CYS B CA 1
ATOM 2294 C C . CYS B 1 37 ? -3.773 -14.977 -16.797 1 91.44 37 CYS B C 1
ATOM 2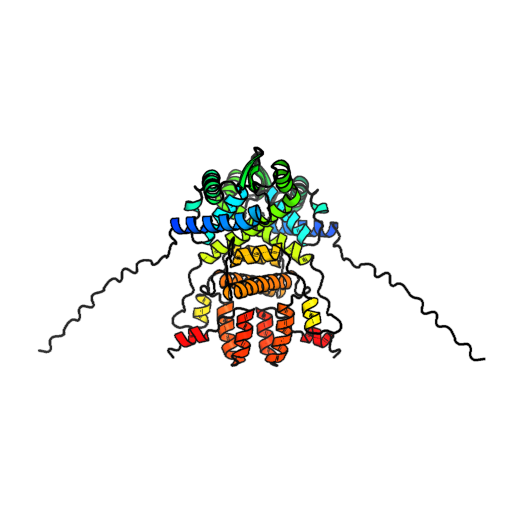296 O O . CYS B 1 37 ? -4.84 -14.719 -17.359 1 91.44 37 CYS B O 1
ATOM 2298 N N . SER B 1 38 ? -3.646 -15.344 -15.57 1 89.25 38 SER B N 1
ATOM 2299 C CA . SER B 1 38 ? -4.848 -15.391 -14.742 1 89.25 38 SER B CA 1
ATOM 2300 C C . SER B 1 38 ? -5.48 -14.016 -14.609 1 89.25 38 SER B C 1
ATOM 2302 O O . SER B 1 38 ? -6.707 -13.883 -14.641 1 89.25 38 SER B O 1
ATOM 2304 N N . TYR B 1 39 ? -4.664 -13.078 -14.43 1 90.19 39 TYR B N 1
ATOM 2305 C CA . TYR B 1 39 ? -5.129 -11.695 -14.328 1 90.19 39 TYR B CA 1
ATOM 2306 C C . TYR B 1 39 ? -5.84 -11.266 -15.609 1 90.19 39 TYR B C 1
ATOM 2308 O O . TYR B 1 39 ? -6.91 -10.656 -15.555 1 90.19 39 TYR B O 1
ATOM 2316 N N . ILE B 1 40 ? -5.254 -11.594 -16.719 1 91.44 40 ILE B N 1
ATOM 2317 C CA . ILE B 1 40 ? -5.828 -11.242 -18 1 91.44 40 ILE B CA 1
ATOM 2318 C C . ILE B 1 40 ? -7.148 -11.984 -18.203 1 91.44 40 ILE B C 1
ATOM 2320 O O . ILE B 1 40 ? -8.117 -11.414 -18.703 1 91.44 40 ILE B O 1
ATOM 2324 N N . GLN B 1 41 ? -7.152 -13.188 -17.797 1 92.12 41 GLN B N 1
ATOM 2325 C CA . GLN B 1 41 ? -8.383 -13.961 -17.891 1 92.12 41 GLN B CA 1
ATOM 2326 C C . GLN B 1 41 ? -9.523 -13.273 -17.125 1 92.12 41 GLN B C 1
ATOM 2328 O O . GLN B 1 41 ? -10.633 -13.141 -17.656 1 92.12 41 GLN B O 1
ATOM 2333 N N . ASP B 1 42 ? -9.227 -12.789 -15.977 1 86.56 42 ASP B N 1
ATOM 2334 C CA . ASP B 1 42 ? -10.242 -12.18 -15.125 1 86.56 42 ASP B CA 1
ATOM 2335 C C . ASP B 1 42 ? -10.609 -10.781 -15.617 1 86.56 42 ASP B C 1
ATOM 2337 O O . ASP B 1 42 ? -11.781 -10.477 -15.82 1 86.56 42 ASP B O 1
ATOM 2341 N N . GLU B 1 43 ? -9.609 -9.992 -15.883 1 86 43 GLU B N 1
ATOM 2342 C CA . GLU B 1 43 ? -9.828 -8.57 -16.109 1 86 43 GLU B CA 1
ATOM 2343 C C . GLU B 1 43 ? -10.172 -8.289 -17.578 1 86 43 GLU B C 1
ATOM 2345 O O . GLU B 1 43 ? -11.031 -7.449 -17.859 1 86 43 GLU B O 1
ATOM 2350 N N . VAL B 1 44 ? -9.539 -8.961 -18.484 1 91.81 44 VAL B N 1
ATOM 2351 C CA . VAL B 1 44 ? -9.688 -8.641 -19.906 1 91.81 44 VAL B CA 1
ATOM 2352 C C . VAL B 1 44 ? -10.773 -9.523 -20.516 1 91.81 44 VAL B C 1
ATOM 2354 O O . VAL B 1 44 ? -11.648 -9.031 -21.234 1 91.81 44 VAL B O 1
ATOM 2357 N N . ILE B 1 45 ? -10.727 -10.766 -20.188 1 93.38 45 ILE B N 1
ATOM 2358 C CA . ILE B 1 45 ? -11.641 -11.703 -20.828 1 93.38 45 ILE B CA 1
ATOM 2359 C C . ILE B 1 45 ? -13 -11.656 -20.141 1 93.38 45 ILE B C 1
ATOM 2361 O O . ILE B 1 45 ? -14.031 -11.484 -20.797 1 93.38 45 ILE B O 1
ATOM 2365 N N . GLU B 1 46 ? -13.023 -11.75 -18.844 1 90.38 46 GLU B N 1
ATOM 2366 C CA . GLU B 1 46 ? -14.289 -11.836 -18.109 1 90.38 46 GLU B CA 1
ATOM 2367 C C . GLU B 1 46 ? -14.898 -10.453 -17.906 1 90.38 46 GLU B C 1
ATOM 2369 O O . GLU B 1 46 ? -16.094 -10.25 -18.156 1 90.38 46 GLU B O 1
ATOM 2374 N N . GLU B 1 47 ? -14.117 -9.508 -17.516 1 85.62 47 GLU B N 1
ATOM 2375 C CA . GLU B 1 47 ? -14.633 -8.18 -17.203 1 85.62 47 GLU B CA 1
ATOM 2376 C C . GLU B 1 47 ? -14.586 -7.262 -18.422 1 85.62 47 GLU B C 1
ATOM 2378 O O . GLU B 1 47 ? -15.086 -6.137 -18.375 1 85.62 47 GLU B O 1
ATOM 2383 N N . LYS B 1 48 ? -13.938 -7.695 -19.516 1 90.75 48 LYS B N 1
ATOM 2384 C CA . LYS B 1 48 ? -13.867 -6.996 -20.797 1 90.75 48 LYS B CA 1
ATOM 2385 C C . LYS B 1 48 ? -13.188 -5.641 -20.641 1 90.75 48 LYS B C 1
ATOM 2387 O O . LYS B 1 48 ? -13.594 -4.664 -21.281 1 90.75 48 LYS B O 1
ATOM 2392 N N . ARG B 1 49 ? -12.273 -5.664 -19.797 1 88.25 49 ARG B N 1
ATOM 2393 C CA . ARG B 1 49 ? -11.492 -4.445 -19.609 1 88.25 49 ARG B CA 1
ATOM 2394 C C . ARG B 1 49 ? -10.352 -4.371 -20.625 1 88.25 49 ARG B C 1
ATOM 2396 O O . ARG B 1 49 ? -9.922 -5.395 -21.156 1 88.25 49 ARG B O 1
ATOM 2403 N N . SER B 1 50 ? -9.945 -3.107 -20.859 1 91.81 50 SER B N 1
ATOM 2404 C CA . SER B 1 50 ? -8.742 -2.855 -21.656 1 91.81 50 SER B CA 1
ATOM 2405 C C . SER B 1 50 ? -7.566 -2.469 -20.766 1 91.81 50 SER B C 1
ATOM 2407 O O . SER B 1 50 ? -7.711 -1.67 -19.844 1 91.81 50 SER B O 1
ATOM 2409 N N . ILE B 1 51 ? -6.441 -3.104 -21.047 1 89.31 51 ILE B N 1
ATOM 2410 C CA . ILE B 1 51 ? -5.297 -2.861 -20.172 1 89.31 51 ILE B CA 1
ATOM 2411 C C . ILE B 1 51 ? -4.051 -2.6 -21.016 1 89.31 51 ILE B C 1
ATOM 2413 O O . ILE B 1 51 ? -3.801 -3.299 -22 1 89.31 51 ILE B O 1
ATOM 2417 N N . PHE B 1 52 ? -3.27 -1.592 -20.609 1 88.94 52 PHE B N 1
ATOM 2418 C CA . PHE B 1 52 ? -2.018 -1.303 -21.297 1 88.94 52 PHE B CA 1
ATOM 2419 C C . PHE B 1 52 ? -1.002 -2.416 -21.062 1 88.94 52 PHE B C 1
ATOM 2421 O O . PHE B 1 52 ? -0.886 -2.934 -19.938 1 88.94 52 PHE B O 1
ATOM 2428 N N . VAL B 1 53 ? -0.185 -2.686 -22.078 1 90.5 53 VAL B N 1
ATOM 2429 C CA . VAL B 1 53 ? 0.856 -3.703 -22 1 90.5 53 VAL B CA 1
ATOM 2430 C C . VAL B 1 53 ? 1.93 -3.264 -21 1 90.5 53 VAL B C 1
ATOM 2432 O O . VAL B 1 53 ? 2.5 -4.094 -20.281 1 90.5 53 VAL B O 1
ATOM 2435 N N . SER B 1 54 ? 2.145 -1.967 -21 1 85.88 54 SER B N 1
ATOM 2436 C CA . SER B 1 54 ? 3.125 -1.433 -20.062 1 85.88 54 SER B CA 1
ATOM 2437 C C . SER B 1 54 ? 2.74 -1.748 -18.625 1 85.88 54 SER B C 1
ATOM 2439 O O . SER B 1 54 ? 3.6 -2.082 -17.797 1 85.88 54 SER B O 1
ATOM 2441 N N . GLY B 1 55 ? 1.439 -1.654 -18.328 1 83.94 55 GLY B N 1
ATOM 2442 C CA . GLY B 1 55 ? 0.953 -2.006 -17 1 83.94 55 GLY B CA 1
ATOM 2443 C C . GLY B 1 55 ? 1.108 -3.48 -16.688 1 83.94 55 GLY B C 1
ATOM 2444 O O . GLY B 1 55 ? 1.505 -3.842 -15.57 1 83.94 55 GLY B O 1
ATOM 2445 N N . LEU B 1 56 ? 0.841 -4.281 -17.609 1 88.88 56 LEU B N 1
ATOM 2446 C CA . LEU B 1 56 ? 0.99 -5.723 -17.438 1 88.88 56 LEU B CA 1
ATOM 2447 C C . LEU B 1 56 ? 2.449 -6.094 -17.203 1 88.88 56 LEU B C 1
ATOM 2449 O O . LEU B 1 56 ? 2.748 -6.977 -16.391 1 88.88 56 LEU B O 1
ATOM 2453 N N . LEU B 1 57 ? 3.299 -5.391 -17.906 1 89.5 57 LEU B N 1
ATOM 2454 C CA . LEU B 1 57 ? 4.727 -5.648 -17.766 1 89.5 57 LEU B CA 1
ATOM 2455 C C . LEU B 1 57 ? 5.203 -5.301 -16.359 1 89.5 57 LEU B C 1
ATOM 2457 O O . LEU B 1 57 ? 5.965 -6.059 -15.75 1 89.5 57 LEU B O 1
ATOM 2461 N N . GLU B 1 58 ? 4.734 -4.188 -15.859 1 83.38 58 GLU B N 1
ATOM 2462 C CA . GLU B 1 58 ? 5.098 -3.785 -14.508 1 83.38 58 GLU B CA 1
ATOM 2463 C C . GLU B 1 58 ? 4.613 -4.801 -13.477 1 83.38 58 GLU B C 1
ATOM 2465 O O . GLU B 1 58 ? 5.336 -5.125 -12.531 1 83.38 58 GLU B O 1
ATOM 2470 N N . MET B 1 59 ? 3.404 -5.281 -13.703 1 83.88 59 MET B N 1
ATOM 2471 C CA . MET B 1 59 ? 2.842 -6.289 -12.812 1 83.88 59 MET B CA 1
ATOM 2472 C C . MET B 1 59 ? 3.635 -7.59 -12.883 1 83.88 59 MET B C 1
ATOM 2474 O O . MET B 1 59 ? 3.869 -8.242 -11.867 1 83.88 59 MET B O 1
ATOM 2478 N N . TYR B 1 60 ? 4.004 -7.949 -14.078 1 88.19 60 TYR B N 1
ATOM 2479 C CA . TYR B 1 60 ? 4.805 -9.156 -14.281 1 88.19 60 TYR B CA 1
ATOM 2480 C C . TYR B 1 60 ? 6.113 -9.07 -13.5 1 88.19 60 TYR B C 1
ATOM 2482 O O . TYR B 1 60 ? 6.477 -10.008 -12.789 1 88.19 60 TYR B O 1
ATOM 2490 N N . LYS B 1 61 ? 6.766 -7.969 -13.656 1 86.81 61 LYS B N 1
ATOM 2491 C CA . LYS B 1 61 ? 8.062 -7.793 -13 1 86.81 61 LYS B CA 1
ATOM 2492 C C . LYS B 1 61 ? 7.914 -7.812 -11.484 1 86.81 61 LYS B C 1
ATOM 2494 O O . LYS B 1 61 ? 8.711 -8.445 -10.789 1 86.81 61 LYS B O 1
ATOM 2499 N N . ALA B 1 62 ? 6.898 -7.137 -11.062 1 79.94 62 ALA B N 1
ATOM 2500 C CA . ALA B 1 62 ? 6.652 -7.117 -9.625 1 79.94 62 ALA B CA 1
ATOM 2501 C C . ALA B 1 62 ? 6.344 -8.516 -9.102 1 79.94 62 ALA B C 1
ATOM 2503 O O . ALA B 1 62 ? 6.824 -8.906 -8.031 1 79.94 62 ALA B O 1
ATOM 2504 N N . GLU B 1 63 ? 5.523 -9.258 -9.82 1 84.75 63 GLU B N 1
ATOM 2505 C CA . GLU B 1 63 ? 5.176 -10.625 -9.438 1 84.75 63 GLU B CA 1
ATOM 2506 C C . GLU B 1 63 ? 6.402 -11.531 -9.445 1 84.75 63 GLU B C 1
ATOM 2508 O O . GLU B 1 63 ? 6.59 -12.344 -8.539 1 84.75 63 GLU B O 1
ATOM 2513 N N . TYR B 1 64 ? 7.234 -11.391 -10.477 1 86.38 64 TYR B N 1
ATOM 2514 C CA . TYR B 1 64 ? 8.469 -12.156 -10.594 1 86.38 64 TYR B CA 1
ATOM 2515 C C . TYR B 1 64 ? 9.344 -11.977 -9.352 1 86.38 64 TYR B C 1
ATOM 2517 O O . TYR B 1 64 ? 9.836 -12.961 -8.789 1 86.38 64 TYR B O 1
ATOM 2525 N N . ILE B 1 65 ? 9.438 -10.758 -8.953 1 82 65 ILE B N 1
ATOM 2526 C CA . ILE B 1 65 ? 10.289 -10.43 -7.816 1 82 65 ILE B CA 1
ATOM 2527 C C . ILE B 1 65 ? 9.641 -10.938 -6.527 1 82 65 ILE B C 1
ATOM 2529 O O . ILE B 1 65 ? 10.32 -11.461 -5.645 1 82 65 ILE B O 1
ATOM 2533 N N . SER B 1 66 ? 8.344 -10.812 -6.523 1 76.12 66 SER B N 1
ATOM 2534 C CA . SER B 1 66 ? 7.613 -11.211 -5.324 1 76.12 66 SER B CA 1
ATOM 2535 C C . SER B 1 66 ? 7.734 -12.711 -5.082 1 76.12 66 SER B C 1
ATOM 2537 O O . SER B 1 66 ? 7.586 -13.18 -3.949 1 76.12 66 SER B O 1
ATOM 2539 N N . MET B 1 67 ? 8.062 -13.43 -6.078 1 75.19 67 MET B N 1
ATOM 2540 C CA . MET B 1 67 ? 8.18 -14.883 -5.996 1 75.19 67 MET B CA 1
ATOM 2541 C C . MET B 1 67 ? 9.625 -15.289 -5.703 1 75.19 67 MET B C 1
ATOM 2543 O O . MET B 1 67 ? 9.945 -16.484 -5.691 1 75.19 67 MET B O 1
ATOM 2547 N N . GLY B 1 68 ? 10.438 -14.32 -5.547 1 73.19 68 GLY B N 1
ATOM 2548 C CA . GLY B 1 68 ? 11.812 -14.594 -5.168 1 73.19 68 GLY B CA 1
ATOM 2549 C C . GLY B 1 68 ? 12.797 -14.367 -6.297 1 73.19 68 GLY B C 1
ATOM 2550 O O . GLY B 1 68 ? 13.984 -14.68 -6.168 1 73.19 68 GLY B O 1
ATOM 2551 N N . GLY B 1 69 ? 12.305 -13.93 -7.422 1 80.56 69 GLY B N 1
ATOM 2552 C CA . GLY B 1 69 ? 13.18 -13.641 -8.547 1 80.56 69 GLY B CA 1
ATOM 2553 C C . GLY B 1 69 ? 14.039 -12.414 -8.336 1 80.56 69 GLY B C 1
ATOM 2554 O O . GLY B 1 69 ? 13.672 -11.516 -7.578 1 80.56 69 GLY B O 1
ATOM 2555 N N . ASP B 1 70 ? 15.172 -12.438 -8.977 1 82.44 70 ASP B N 1
ATOM 2556 C CA . ASP B 1 70 ? 16.094 -11.312 -8.883 1 82.44 70 ASP B CA 1
ATOM 2557 C C . ASP B 1 70 ? 15.688 -10.195 -9.844 1 82.44 70 ASP B C 1
ATOM 2559 O O . ASP B 1 70 ? 15.32 -10.461 -10.992 1 82.44 70 ASP B O 1
ATOM 2563 N N . GLN B 1 71 ? 15.797 -9.031 -9.344 1 79.81 71 GLN B N 1
ATOM 2564 C CA . GLN B 1 71 ? 15.461 -7.859 -10.148 1 79.81 71 GLN B CA 1
ATOM 2565 C C . GLN B 1 71 ? 16.297 -7.812 -11.43 1 79.81 71 GLN B C 1
ATOM 2567 O O . GLN B 1 71 ? 15.797 -7.441 -12.492 1 79.81 71 GLN B O 1
ATOM 2572 N N . ALA B 1 72 ? 17.469 -8.125 -11.328 1 80.19 72 ALA B N 1
ATOM 2573 C CA . ALA B 1 72 ? 18.391 -8.078 -12.453 1 80.19 72 ALA B CA 1
ATOM 2574 C C . ALA B 1 72 ? 17.953 -9.023 -13.57 1 80.19 72 ALA B C 1
ATOM 2576 O O . ALA B 1 72 ? 18.156 -8.742 -14.75 1 80.19 72 ALA B O 1
ATOM 2577 N N . ASP B 1 73 ? 17.312 -10.156 -13.18 1 81.62 73 ASP B N 1
ATOM 2578 C CA . ASP B 1 73 ? 16.891 -11.172 -14.133 1 81.62 73 ASP B CA 1
ATOM 2579 C C . ASP B 1 73 ? 15.688 -10.695 -14.945 1 81.62 73 ASP B C 1
ATOM 2581 O O . ASP B 1 73 ? 15.516 -11.102 -16.109 1 81.62 73 ASP B O 1
ATOM 2585 N N . VAL B 1 74 ? 14.93 -9.906 -14.344 1 84.44 74 VAL B N 1
ATOM 2586 C CA . VAL B 1 74 ? 13.664 -9.578 -14.992 1 84.44 74 VAL B CA 1
ATOM 2587 C C . VAL B 1 74 ? 13.781 -8.234 -15.695 1 84.44 74 VAL B C 1
ATOM 2589 O O . VAL B 1 74 ? 12.922 -7.871 -16.5 1 84.44 74 VAL B O 1
ATOM 2592 N N . GLU B 1 75 ? 14.914 -7.547 -15.531 1 80.81 75 GLU B N 1
ATOM 2593 C CA . GLU B 1 75 ? 15.117 -6.258 -16.188 1 80.81 75 GLU B CA 1
ATOM 2594 C C . GLU B 1 75 ? 15.18 -6.414 -17.703 1 80.81 75 GLU B C 1
ATOM 2596 O O . GLU B 1 75 ? 14.781 -5.508 -18.438 1 80.81 75 GLU B O 1
ATOM 2601 N N . SER B 1 76 ? 15.555 -7.562 -18.156 1 79.75 76 SER B N 1
ATOM 2602 C CA . SER B 1 76 ? 15.695 -7.809 -19.594 1 79.75 76 SER B CA 1
ATOM 2603 C C . SER B 1 76 ? 14.383 -8.289 -20.203 1 79.75 76 SER B C 1
ATOM 2605 O O . SER B 1 76 ? 14.289 -8.477 -21.422 1 79.75 76 SER B O 1
ATOM 2607 N N . TYR B 1 77 ? 13.469 -8.516 -19.344 1 84.12 77 TYR B N 1
ATOM 2608 C CA . TYR B 1 77 ? 12.156 -8.938 -19.844 1 84.12 77 TYR B CA 1
ATOM 2609 C C . TYR B 1 77 ? 11.367 -7.746 -20.359 1 84.12 77 TYR B C 1
ATOM 2611 O O . TYR B 1 77 ? 11.102 -6.793 -19.625 1 84.12 77 TYR B O 1
ATOM 2619 N N . TRP B 1 78 ? 11.031 -7.73 -21.641 1 83.88 78 TRP B N 1
ATOM 2620 C CA . TRP B 1 78 ? 10.438 -6.57 -22.297 1 83.88 78 TRP B CA 1
ATOM 2621 C C . TRP B 1 78 ? 8.984 -6.84 -22.672 1 83.88 78 TRP B C 1
ATOM 2623 O O . TRP B 1 78 ? 8.516 -7.977 -22.578 1 83.88 78 TRP B O 1
ATOM 2633 N N . ALA B 1 79 ? 8.367 -5.723 -23.094 1 86.31 79 ALA B N 1
ATOM 2634 C CA . ALA B 1 79 ? 6.953 -5.762 -23.469 1 86.31 79 ALA B CA 1
ATOM 2635 C C . ALA B 1 79 ? 6.711 -6.762 -24.594 1 86.31 79 ALA B C 1
ATOM 2637 O O . ALA B 1 79 ? 5.699 -7.461 -24.609 1 86.31 79 ALA B O 1
ATOM 2638 N N . GLN B 1 80 ? 7.645 -6.906 -25.469 1 88.62 80 GLN B N 1
ATOM 2639 C CA . GLN B 1 80 ? 7.508 -7.797 -26.625 1 88.62 80 GLN B CA 1
ATOM 2640 C C . GLN B 1 80 ? 7.441 -9.258 -26.172 1 88.62 80 GLN B C 1
ATOM 2642 O O . GLN B 1 80 ? 6.668 -10.047 -26.719 1 88.62 80 GLN B O 1
ATOM 2647 N N . ASN B 1 81 ? 8.297 -9.641 -25.203 1 89.81 81 ASN B N 1
ATOM 2648 C CA . ASN B 1 81 ? 8.266 -10.992 -24.656 1 89.81 81 ASN B CA 1
ATOM 2649 C C . ASN B 1 81 ? 6.902 -11.312 -24.047 1 89.81 81 ASN B C 1
ATOM 2651 O O . ASN B 1 81 ? 6.348 -12.391 -24.281 1 89.81 81 ASN B O 1
ATOM 2655 N N . LEU B 1 82 ? 6.484 -10.344 -23.328 1 91.69 82 LEU B N 1
ATOM 2656 C CA . LEU B 1 82 ? 5.207 -10.523 -22.641 1 91.69 82 LEU B CA 1
ATOM 2657 C C . LEU B 1 82 ? 4.066 -10.633 -23.641 1 91.69 82 LEU B C 1
ATOM 2659 O O . LEU B 1 82 ? 3.184 -11.484 -23.5 1 91.69 82 LEU B O 1
ATOM 2663 N N . GLN B 1 83 ? 4.078 -9.812 -24.656 1 92.38 83 GLN B N 1
ATOM 2664 C CA . GLN B 1 83 ? 3.039 -9.828 -25.688 1 92.38 83 GLN B CA 1
ATOM 2665 C C . GLN B 1 83 ? 2.99 -11.18 -26.391 1 92.38 83 GLN B C 1
ATOM 2667 O O . GLN B 1 83 ? 1.91 -11.719 -26.641 1 92.38 83 GLN B O 1
ATOM 2672 N N . ARG B 1 84 ? 4.117 -11.633 -26.75 1 91.06 84 ARG B N 1
ATOM 2673 C CA . ARG B 1 84 ? 4.199 -12.938 -27.406 1 91.06 84 ARG B CA 1
ATOM 2674 C C . ARG B 1 84 ? 3.578 -14.023 -26.531 1 91.06 84 ARG B C 1
ATOM 2676 O O . ARG B 1 84 ? 2.811 -14.859 -27.016 1 91.06 84 ARG B O 1
ATOM 2683 N N . LYS B 1 85 ? 3.912 -14 -25.297 1 90.81 85 LYS B N 1
ATOM 2684 C CA . LYS B 1 85 ? 3.41 -15.008 -24.359 1 90.81 85 LYS B CA 1
ATOM 2685 C C . LYS B 1 85 ? 1.894 -14.914 -24.219 1 90.81 85 LYS B C 1
ATOM 2687 O O . LYS B 1 85 ? 1.207 -15.938 -24.172 1 90.81 85 LYS B O 1
ATOM 2692 N N . ILE B 1 86 ? 1.445 -13.711 -24.109 1 92.06 86 ILE B N 1
ATOM 2693 C CA . ILE B 1 86 ? 0.014 -13.477 -23.969 1 92.06 86 ILE B CA 1
ATOM 2694 C C . ILE B 1 86 ? -0.714 -13.922 -25.234 1 92.06 86 ILE B C 1
ATOM 2696 O O . ILE B 1 86 ? -1.775 -14.547 -25.156 1 92.06 86 ILE B O 1
ATOM 2700 N N . ALA B 1 87 ? -0.143 -13.641 -26.328 1 92 87 ALA B N 1
ATOM 2701 C CA . ALA B 1 87 ? -0.74 -14.016 -27.609 1 92 87 ALA B CA 1
ATOM 2702 C C . ALA B 1 87 ? -0.823 -15.531 -27.75 1 92 87 ALA B C 1
ATOM 2704 O O . ALA B 1 87 ? -1.812 -16.062 -28.266 1 92 87 ALA B O 1
ATOM 2705 N N . ILE B 1 88 ? 0.181 -16.188 -27.312 1 92.06 88 ILE B N 1
ATOM 2706 C CA . ILE B 1 88 ? 0.214 -17.656 -27.391 1 92.06 88 ILE B CA 1
ATOM 2707 C C . ILE B 1 88 ? -0.843 -18.234 -26.453 1 92.06 88 ILE B C 1
ATOM 2709 O O . ILE B 1 88 ? -1.553 -19.172 -26.828 1 92.06 88 ILE B O 1
ATOM 2713 N N . SER B 1 89 ? -1.005 -17.734 -25.312 1 93.31 89 SER B N 1
ATOM 2714 C CA . SER B 1 89 ? -1.873 -18.281 -24.281 1 93.31 89 SER B CA 1
ATOM 2715 C C . SER B 1 89 ? -3.344 -18.047 -24.609 1 93.31 89 SER B C 1
ATOM 2717 O O . SER B 1 89 ? -4.195 -18.875 -24.312 1 93.31 89 SER B O 1
ATOM 2719 N N . PHE B 1 90 ? -3.641 -16.875 -25.188 1 95.19 90 PHE B N 1
ATOM 2720 C CA . PHE B 1 90 ? -5.043 -16.516 -25.328 1 95.19 90 PHE B CA 1
ATOM 2721 C C . PHE B 1 90 ? -5.469 -16.531 -26.781 1 95.19 90 PHE B C 1
ATOM 2723 O O . PHE B 1 90 ? -6.664 -16.578 -27.094 1 95.19 90 PHE B O 1
ATOM 2730 N N . GLY B 1 91 ? -4.531 -16.5 -27.641 1 92.62 91 GLY B N 1
ATOM 2731 C CA . GLY B 1 91 ? -4.824 -16.578 -29.062 1 92.62 91 GLY B CA 1
ATOM 2732 C C . GLY B 1 91 ? -5.84 -15.547 -29.531 1 92.62 91 GLY B C 1
ATOM 2733 O O . GLY B 1 91 ? -5.676 -14.352 -29.266 1 92.62 91 GLY B O 1
ATOM 2734 N N . ASP B 1 92 ? -6.973 -16.062 -30 1 92.81 92 ASP B N 1
ATOM 2735 C CA . ASP B 1 92 ? -7.938 -15.18 -30.656 1 92.81 92 ASP B CA 1
ATOM 2736 C C . ASP B 1 92 ? -8.898 -14.562 -29.641 1 92.81 92 ASP B C 1
ATOM 2738 O O . ASP B 1 92 ? -9.742 -13.742 -30 1 92.81 92 ASP B O 1
ATOM 2742 N N . LYS B 1 93 ? -8.734 -14.891 -28.469 1 96.12 93 LYS B N 1
ATOM 2743 C CA . LYS B 1 93 ? -9.625 -14.352 -27.453 1 96.12 93 LYS B CA 1
ATOM 2744 C C . LYS B 1 93 ? -9.266 -12.906 -27.109 1 96.12 93 LYS B C 1
ATOM 2746 O O . LYS B 1 93 ? -10.062 -12.188 -26.516 1 96.12 93 LYS B O 1
ATOM 2751 N N . ILE B 1 94 ? -7.969 -12.555 -27.422 1 96.31 94 ILE B N 1
ATOM 2752 C CA . ILE B 1 94 ? -7.547 -11.188 -27.109 1 96.31 94 ILE B CA 1
ATOM 2753 C C . ILE B 1 94 ? -7.008 -10.523 -28.375 1 96.31 94 ILE B C 1
ATOM 2755 O O . ILE B 1 94 ? -6.699 -11.203 -29.359 1 96.31 94 ILE B O 1
ATOM 2759 N N . LYS B 1 95 ? -6.992 -9.234 -28.375 1 96.5 95 LYS B N 1
ATOM 2760 C CA . LYS B 1 95 ? -6.344 -8.398 -29.375 1 96.5 95 LYS B CA 1
ATOM 2761 C C . LYS B 1 95 ? -5.371 -7.41 -28.734 1 96.5 95 LYS B C 1
ATOM 2763 O O . LYS B 1 95 ? -5.605 -6.934 -27.625 1 96.5 95 LYS B O 1
ATOM 2768 N N . ILE B 1 96 ? -4.258 -7.234 -29.406 1 95.12 96 ILE B N 1
ATOM 2769 C CA . ILE B 1 96 ? -3.271 -6.246 -28.984 1 95.12 96 ILE B CA 1
ATOM 2770 C C . ILE B 1 96 ? -3.146 -5.148 -30.031 1 95.12 96 ILE B C 1
ATOM 2772 O O . ILE B 1 96 ? -2.883 -5.43 -31.203 1 95.12 96 ILE B O 1
ATOM 2776 N N . LYS B 1 97 ? -3.463 -3.91 -29.594 1 94.38 97 LYS B N 1
ATOM 2777 C CA . LYS B 1 97 ? -3.412 -2.779 -30.516 1 94.38 97 LYS B CA 1
ATOM 2778 C C . LYS B 1 97 ? -2.625 -1.617 -29.906 1 94.38 97 LYS B C 1
ATOM 2780 O O . LYS B 1 97 ? -2.488 -1.517 -28.688 1 94.38 97 LYS B O 1
ATOM 2785 N N . LEU B 1 98 ? -2.119 -0.819 -30.797 1 92.94 98 LEU B N 1
ATOM 2786 C CA . LEU B 1 98 ? -1.439 0.401 -30.375 1 92.94 98 LEU B CA 1
ATOM 2787 C C . LEU B 1 98 ? -2.447 1.488 -30.016 1 92.94 98 LEU B C 1
ATOM 2789 O O . LEU B 1 98 ? -3.334 1.806 -30.812 1 92.94 98 LEU B O 1
ATOM 2793 N N . ALA B 1 99 ? -2.447 1.942 -28.828 1 87.5 99 ALA B N 1
ATOM 2794 C CA . ALA B 1 99 ? -3.297 3.064 -28.438 1 87.5 99 ALA B CA 1
ATOM 2795 C C . ALA B 1 99 ? -2.779 4.375 -29.031 1 87.5 99 ALA B C 1
ATOM 2797 O O . ALA B 1 99 ? -3.51 5.074 -29.734 1 87.5 99 ALA B O 1
ATOM 2798 N N . ASP B 1 100 ? -1.573 4.719 -28.688 1 81.69 100 ASP B N 1
ATOM 2799 C CA . ASP B 1 100 ? -0.826 5.836 -29.266 1 81.69 100 ASP B CA 1
ATOM 2800 C C . ASP B 1 100 ? 0.673 5.676 -29.031 1 81.69 100 ASP B C 1
ATOM 2802 O O . ASP B 1 100 ? 1.101 4.746 -28.328 1 81.69 100 ASP B O 1
ATOM 2806 N N . GLN B 1 101 ? 1.493 6.52 -29.672 1 79.81 101 GLN B N 1
ATOM 2807 C CA . GLN B 1 101 ? 2.947 6.395 -29.656 1 79.81 101 GLN B CA 1
ATOM 2808 C C . GLN B 1 101 ? 3.498 6.617 -28.25 1 79.81 101 GLN B C 1
ATOM 2810 O O . GLN B 1 101 ? 4.562 6.098 -27.906 1 79.81 101 GLN B O 1
ATOM 2815 N N . HIS B 1 102 ? 2.725 7.301 -27.531 1 72.38 102 HIS B N 1
ATOM 2816 C CA . HIS B 1 102 ? 3.221 7.66 -26.219 1 72.38 102 HIS B CA 1
ATOM 2817 C C . HIS B 1 102 ? 2.83 6.613 -25.172 1 72.38 102 HIS B C 1
ATOM 2819 O O . HIS B 1 102 ? 3.621 6.289 -24.281 1 72.38 102 HIS B O 1
ATOM 2825 N N . ARG B 1 103 ? 1.601 5.996 -25.312 1 77.81 103 ARG B N 1
ATOM 2826 C CA . ARG B 1 103 ? 1.08 5.109 -24.281 1 77.81 103 ARG B CA 1
ATOM 2827 C C . ARG B 1 103 ? 1.323 3.648 -24.641 1 77.81 103 ARG B C 1
ATOM 2829 O O . ARG B 1 103 ? 1.285 2.775 -23.766 1 77.81 103 ARG B O 1
ATOM 2836 N N . GLY B 1 104 ? 1.608 3.396 -25.828 1 87.19 104 GLY B N 1
ATOM 2837 C CA . GLY B 1 104 ? 1.986 2.059 -26.25 1 87.19 104 GLY B CA 1
ATOM 2838 C C . GLY B 1 104 ? 0.795 1.161 -26.531 1 87.19 104 GLY B C 1
ATOM 2839 O O . GLY B 1 104 ? -0.295 1.646 -26.844 1 87.19 104 GLY B O 1
ATOM 2840 N N . ASN B 1 105 ? 1.087 -0.18 -26.438 1 92.62 105 ASN B N 1
ATOM 2841 C CA . ASN B 1 105 ? 0.085 -1.173 -26.812 1 92.62 105 ASN B CA 1
ATOM 2842 C C . ASN B 1 105 ? -0.866 -1.473 -25.656 1 92.62 105 ASN B C 1
ATOM 2844 O O . ASN B 1 105 ? -0.514 -1.281 -24.5 1 92.62 105 ASN B O 1
ATOM 2848 N N . PHE B 1 106 ? -2.115 -1.82 -26.031 1 93.38 106 PHE B N 1
ATOM 2849 C CA . PHE B 1 106 ? -3.064 -2.275 -25.016 1 93.38 106 PHE B CA 1
ATOM 2850 C C . PHE B 1 106 ? -3.75 -3.562 -25.469 1 93.38 106 PHE B C 1
ATOM 2852 O O . PHE B 1 106 ? -3.807 -3.861 -26.656 1 93.38 106 PHE B O 1
ATOM 2859 N N . VAL B 1 107 ? -4.113 -4.359 -24.469 1 95.06 107 VAL B N 1
ATOM 2860 C CA . VAL B 1 107 ? -4.766 -5.648 -24.672 1 95.06 107 VAL B CA 1
ATOM 2861 C C . VAL B 1 107 ? -6.246 -5.535 -24.312 1 95.06 107 VAL B C 1
ATOM 2863 O O . VAL B 1 107 ? -6.605 -4.887 -23.344 1 95.06 107 VAL B O 1
ATOM 2866 N N . PHE B 1 108 ? -7.09 -6.109 -25.172 1 95.31 108 PHE B N 1
ATOM 2867 C CA . PHE B 1 108 ? -8.523 -6.109 -24.891 1 95.31 108 PHE B CA 1
ATOM 2868 C C . PHE B 1 108 ? -9.18 -7.363 -25.453 1 95.31 108 PHE B C 1
ATOM 2870 O O . PHE B 1 108 ? -8.57 -8.109 -26.219 1 95.31 108 PHE B O 1
ATOM 2877 N N . ASN B 1 109 ? -10.336 -7.594 -24.906 1 96.38 109 ASN B N 1
ATOM 2878 C CA . ASN B 1 109 ? -11.117 -8.742 -25.344 1 96.38 109 ASN B CA 1
ATOM 2879 C C . ASN B 1 109 ? -11.484 -8.633 -26.828 1 96.38 109 ASN B C 1
ATOM 2881 O O . ASN B 1 109 ? -11.977 -7.594 -27.266 1 96.38 109 ASN B O 1
ATOM 2885 N N . SER B 1 110 ? -11.352 -9.75 -27.578 1 95.75 110 SER B N 1
ATOM 2886 C CA . SER B 1 110 ? -11.531 -9.75 -29.031 1 95.75 110 SER B CA 1
ATOM 2887 C C . SER B 1 110 ? -12.984 -9.461 -29.406 1 95.75 110 SER B C 1
ATOM 2889 O O . SER B 1 110 ? -13.266 -8.992 -30.5 1 95.75 110 SER B O 1
ATOM 2891 N N . VAL B 1 111 ? -13.906 -9.688 -28.5 1 95.75 111 VAL B N 1
ATOM 2892 C CA . VAL B 1 111 ? -15.32 -9.508 -28.797 1 95.75 111 VAL B CA 1
ATOM 2893 C C . VAL B 1 111 ? -15.68 -8.023 -28.703 1 95.75 111 VAL B C 1
ATOM 2895 O O . VAL B 1 111 ? -16.688 -7.59 -29.266 1 95.75 111 VAL B O 1
ATOM 2898 N N . VAL B 1 112 ? -14.914 -7.289 -28.047 1 94.75 112 VAL B N 1
ATOM 2899 C CA . VAL B 1 112 ? -15.164 -5.863 -27.875 1 94.75 112 VAL B CA 1
ATOM 2900 C C . VAL B 1 112 ? -14.633 -5.094 -29.078 1 94.75 112 VAL B C 1
ATOM 2902 O O . VAL B 1 112 ? -13.484 -5.273 -29.484 1 94.75 112 VAL B O 1
ATOM 2905 N N . PRO B 1 113 ? -15.492 -4.32 -29.672 1 95.88 113 PRO B N 1
ATOM 2906 C CA . PRO B 1 113 ? -14.992 -3.484 -30.766 1 95.88 113 PRO B CA 1
ATOM 2907 C C . PRO B 1 113 ? -13.836 -2.584 -30.344 1 95.88 113 PRO B C 1
ATOM 2909 O O . PRO B 1 113 ? -13.828 -2.07 -29.219 1 95.88 113 PRO B O 1
ATOM 2912 N N . GLU B 1 114 ? -12.883 -2.387 -31.297 1 93.81 114 GLU B N 1
ATOM 2913 C CA . GLU B 1 114 ? -11.641 -1.675 -31 1 93.81 114 GLU B CA 1
ATOM 2914 C C . GLU B 1 114 ? -11.922 -0.276 -30.469 1 93.81 114 GLU B C 1
ATOM 2916 O O . GLU B 1 114 ? -11.258 0.174 -29.531 1 93.81 114 GLU B O 1
ATOM 2921 N N . ASP B 1 115 ? -12.906 0.422 -31.031 1 92.12 115 ASP B N 1
ATOM 2922 C CA . ASP B 1 115 ? -13.234 1.78 -30.609 1 92.12 115 ASP B CA 1
ATOM 2923 C C . ASP B 1 115 ? -13.734 1.8 -29.172 1 92.12 115 ASP B C 1
ATOM 2925 O O . ASP B 1 115 ? -13.391 2.703 -28.406 1 92.12 115 ASP B O 1
ATOM 2929 N N . GLU B 1 116 ? -14.477 0.828 -28.859 1 92.19 116 GLU B N 1
ATOM 2930 C CA . GLU B 1 116 ? -14.984 0.704 -27.5 1 92.19 116 GLU B CA 1
ATOM 2931 C C . GLU B 1 116 ? -13.867 0.34 -26.531 1 92.19 116 GLU B C 1
ATOM 2933 O O . GLU B 1 116 ? -13.812 0.862 -25.406 1 92.19 116 GLU B O 1
ATOM 2938 N N . ALA B 1 117 ? -13.039 -0.542 -26.938 1 92.12 117 ALA B N 1
ATOM 2939 C CA . ALA B 1 117 ? -11.906 -0.945 -26.109 1 92.12 117 ALA B CA 1
ATOM 2940 C C . ALA B 1 117 ? -11 0.245 -25.797 1 92.12 117 ALA B C 1
ATOM 2942 O O . ALA B 1 117 ? -10.531 0.401 -24.672 1 92.12 117 ALA B O 1
ATOM 2943 N N . PHE B 1 118 ? -10.836 1.007 -26.828 1 89.56 118 PHE B N 1
ATOM 2944 C CA . PHE B 1 118 ? -10.008 2.195 -26.672 1 89.56 118 PHE B CA 1
ATOM 2945 C C . PHE B 1 118 ? -10.656 3.186 -25.719 1 89.56 118 PHE B C 1
ATOM 2947 O O . PHE B 1 118 ? -9.977 3.803 -24.891 1 89.56 118 PHE B O 1
ATOM 2954 N N . ALA B 1 119 ? -11.938 3.322 -25.859 1 86.5 119 ALA B N 1
ATOM 2955 C CA . ALA B 1 119 ? -12.68 4.23 -24.984 1 86.5 119 ALA B CA 1
ATOM 2956 C C . ALA B 1 119 ? -12.586 3.789 -23.531 1 86.5 119 ALA B C 1
ATOM 2958 O O . ALA B 1 119 ? -12.531 4.625 -22.625 1 86.5 119 ALA B O 1
ATOM 2959 N N . ARG B 1 120 ? -12.516 2.531 -23.344 1 83.44 120 ARG B N 1
ATOM 2960 C CA . ARG B 1 120 ? -12.484 1.969 -21.984 1 83.44 120 ARG B CA 1
ATOM 2961 C C . ARG B 1 120 ? -11.141 2.248 -21.312 1 83.44 120 ARG B C 1
ATOM 2963 O O . ARG B 1 120 ? -11.047 2.232 -20.094 1 83.44 120 ARG B O 1
ATOM 2970 N N . LEU B 1 121 ? -10.148 2.443 -22.141 1 81.62 121 LEU B N 1
ATOM 2971 C CA . LEU B 1 121 ? -8.852 2.795 -21.562 1 81.62 121 LEU B CA 1
ATOM 2972 C C . LEU B 1 121 ? -8.93 4.125 -20.828 1 81.62 121 LEU B C 1
ATOM 2974 O O . LEU B 1 121 ? -8.219 4.332 -19.844 1 81.62 121 LEU B O 1
ATOM 2978 N N . HIS B 1 122 ? -9.836 5.027 -21.375 1 72.81 122 HIS B N 1
ATOM 2979 C CA . HIS B 1 122 ? -9.922 6.398 -20.875 1 72.81 122 HIS B CA 1
ATOM 2980 C C . HIS B 1 122 ? -10.992 6.535 -19.797 1 72.81 122 HIS B C 1
ATOM 2982 O O . HIS B 1 122 ? -10.852 7.348 -18.891 1 72.81 122 HIS B O 1
ATOM 2988 N N . CYS B 1 123 ? -12.141 5.941 -20.031 1 61.78 123 CYS B N 1
ATOM 2989 C CA . CYS B 1 123 ? -13.25 6.133 -19.094 1 61.78 123 CYS B CA 1
ATOM 2990 C C . CYS B 1 123 ? -12.836 5.773 -17.672 1 61.78 123 CYS B C 1
ATOM 2992 O O . CYS B 1 123 ? -13.062 6.543 -16.734 1 61.78 123 CYS B O 1
ATOM 2994 N N . ASP B 1 124 ? -12.344 4.637 -17.562 1 63.47 124 ASP B N 1
ATOM 2995 C CA . ASP B 1 124 ? -11.992 4.195 -16.219 1 63.47 124 ASP B CA 1
ATOM 2996 C C . ASP B 1 124 ? -10.477 4.223 -16.016 1 63.47 124 ASP B C 1
ATOM 2998 O O . ASP B 1 124 ? -9.945 3.475 -15.195 1 63.47 124 ASP B O 1
ATOM 3002 N N . ALA B 1 125 ? -9.984 5.219 -16.859 1 64.38 125 ALA B N 1
ATOM 3003 C CA . ALA B 1 125 ? -8.523 5.23 -16.953 1 64.38 125 ALA B CA 1
ATOM 3004 C C . ALA B 1 125 ? -7.887 5.598 -15.625 1 64.38 125 ALA B C 1
ATOM 3006 O O . ALA B 1 125 ? -6.91 4.969 -15.203 1 64.38 125 ALA B O 1
ATOM 3007 N N . GLU B 1 126 ? -8.539 6.574 -15.047 1 71 126 GLU B N 1
ATOM 3008 C CA . GLU B 1 126 ? -7.938 7.027 -13.797 1 71 126 GLU B CA 1
ATOM 3009 C C . GLU B 1 126 ? -7.992 5.934 -12.727 1 71 126 GLU B C 1
ATOM 3011 O O . GLU B 1 126 ? -7 5.68 -12.039 1 71 126 GLU B O 1
ATOM 3016 N N . GLU B 1 127 ? -9.125 5.305 -12.656 1 77.5 127 GLU B N 1
ATOM 3017 C CA . GLU B 1 127 ? -9.273 4.25 -11.664 1 77.5 127 GLU B CA 1
ATOM 3018 C C . GLU B 1 127 ? -8.336 3.08 -11.953 1 77.5 127 GLU B C 1
ATOM 3020 O O . GLU B 1 127 ? -7.746 2.508 -11.031 1 77.5 127 GLU B O 1
ATOM 3025 N N . HIS B 1 128 ? -8.195 2.791 -13.156 1 75.81 128 HIS B N 1
ATOM 3026 C CA . HIS B 1 128 ? -7.312 1.692 -13.539 1 75.81 128 HIS B CA 1
ATOM 3027 C C . HIS B 1 128 ? -5.855 2.02 -13.234 1 75.81 128 HIS B C 1
ATOM 3029 O O . HIS B 1 128 ? -5.102 1.155 -12.781 1 75.81 128 HIS B O 1
ATOM 3035 N N . LEU B 1 129 ? -5.566 3.221 -13.57 1 75.62 129 LEU B N 1
ATOM 3036 C CA . LEU B 1 129 ? -4.207 3.65 -13.258 1 75.62 129 LEU B CA 1
ATOM 3037 C C . LEU B 1 129 ? -3.943 3.59 -11.758 1 75.62 129 LEU B C 1
ATOM 3039 O O . LEU B 1 129 ? -2.875 3.145 -11.336 1 75.62 129 LEU B O 1
ATOM 3043 N N . GLN B 1 130 ? -4.926 4.012 -11.039 1 83.38 130 GLN B N 1
ATOM 3044 C CA . GLN B 1 130 ? -4.801 3.949 -9.586 1 83.38 130 GLN B CA 1
ATOM 3045 C C . GLN B 1 130 ? -4.656 2.506 -9.109 1 83.38 130 GLN B C 1
ATOM 3047 O O . GLN B 1 130 ? -3.805 2.207 -8.273 1 83.38 130 GLN B O 1
ATOM 3052 N N . ASN B 1 131 ? -5.473 1.653 -9.664 1 85.88 131 ASN B N 1
ATOM 3053 C CA . ASN B 1 131 ? -5.418 0.244 -9.289 1 85.88 131 ASN B CA 1
ATOM 3054 C C . ASN B 1 131 ? -4.07 -0.378 -9.633 1 85.88 131 ASN B C 1
ATOM 3056 O O . ASN B 1 131 ? -3.543 -1.195 -8.875 1 85.88 131 ASN B O 1
ATOM 3060 N N . ASP B 1 132 ? -3.494 0.004 -10.703 1 79.56 132 ASP B N 1
ATOM 3061 C CA . ASP B 1 132 ? -2.188 -0.507 -11.109 1 79.56 132 ASP B CA 1
ATOM 3062 C C . ASP B 1 132 ? -1.099 -0.061 -10.133 1 79.56 132 ASP B C 1
ATOM 3064 O O . ASP B 1 132 ? -0.212 -0.844 -9.781 1 79.56 132 ASP B O 1
ATOM 3068 N N . LYS B 1 133 ? -1.181 1.169 -9.766 1 83.5 133 LYS B N 1
ATOM 3069 C CA . LYS B 1 133 ? -0.21 1.688 -8.805 1 83.5 133 LYS B CA 1
ATOM 3070 C C . LYS B 1 133 ? -0.338 0.984 -7.461 1 83.5 133 LYS B C 1
ATOM 3072 O O . LYS B 1 133 ? 0.667 0.677 -6.816 1 83.5 133 LYS B O 1
ATOM 3077 N N . LEU B 1 134 ? -1.56 0.72 -7.102 1 91.75 134 LEU B N 1
ATOM 3078 C CA . LEU B 1 134 ? -1.801 0.023 -5.844 1 91.75 134 LEU B CA 1
ATOM 3079 C C . LEU B 1 134 ? -1.28 -1.409 -5.906 1 91.75 134 LEU B C 1
ATOM 3081 O O . LEU B 1 134 ? -0.654 -1.89 -4.961 1 91.75 134 LEU B O 1
ATOM 3085 N N . ARG B 1 135 ? -1.525 -2.016 -7.004 1 86.06 135 ARG B N 1
ATOM 3086 C CA . ARG B 1 135 ? -1.029 -3.377 -7.18 1 86.06 135 ARG B CA 1
ATOM 3087 C C . ARG B 1 135 ? 0.496 -3.41 -7.164 1 86.06 135 ARG B C 1
ATOM 3089 O O . ARG B 1 135 ? 1.097 -4.281 -6.527 1 86.06 135 ARG B O 1
ATOM 3096 N N . TRP B 1 136 ? 1.043 -2.518 -7.832 1 83.81 136 TRP B N 1
ATOM 3097 C CA . TRP B 1 136 ? 2.502 -2.463 -7.836 1 83.81 136 TRP B CA 1
ATOM 3098 C C . TRP B 1 136 ? 3.043 -2.322 -6.418 1 83.81 136 TRP B C 1
ATOM 3100 O O . TRP B 1 136 ? 3.973 -3.035 -6.027 1 83.81 136 TRP B O 1
ATOM 3110 N N . ALA B 1 137 ? 2.525 -1.357 -5.727 1 92 137 ALA B N 1
ATOM 3111 C CA . ALA B 1 137 ? 2.992 -1.118 -4.363 1 92 137 ALA B CA 1
ATOM 3112 C C . ALA B 1 137 ? 2.869 -2.379 -3.512 1 92 137 ALA B C 1
ATOM 3114 O O . ALA B 1 137 ? 3.801 -2.742 -2.789 1 92 137 ALA B O 1
ATOM 3115 N N . ALA B 1 138 ? 1.704 -3.023 -3.611 1 94.31 138 ALA B N 1
ATOM 3116 C CA . ALA B 1 138 ? 1.465 -4.242 -2.844 1 94.31 138 ALA B CA 1
ATOM 3117 C C . ALA B 1 138 ? 2.471 -5.332 -3.215 1 94.31 138 ALA B C 1
ATOM 3119 O O . ALA B 1 138 ? 3.07 -5.953 -2.336 1 94.31 138 ALA B O 1
ATOM 3120 N N . LEU B 1 139 ? 2.654 -5.52 -4.477 1 86.88 139 LEU B N 1
ATOM 3121 C CA . LEU B 1 139 ? 3.539 -6.578 -4.953 1 86.88 139 LEU B CA 1
ATOM 3122 C C . LEU B 1 139 ? 4.992 -6.258 -4.621 1 86.88 139 LEU B C 1
ATOM 3124 O O . LEU B 1 139 ? 5.777 -7.16 -4.32 1 86.88 139 LEU B O 1
ATOM 3128 N N . HIS B 1 140 ? 5.324 -5.035 -4.719 1 88.62 140 HIS B N 1
ATOM 3129 C CA . HIS B 1 140 ? 6.672 -4.613 -4.352 1 88.62 140 HIS B CA 1
ATOM 3130 C C . HIS B 1 140 ? 6.957 -4.906 -2.883 1 88.62 140 HIS B C 1
ATOM 3132 O O . HIS B 1 140 ? 7.992 -5.484 -2.551 1 88.62 140 HIS B O 1
ATOM 3138 N N . LEU B 1 141 ? 6.051 -4.52 -2.041 1 94.44 141 LEU B N 1
ATOM 3139 C CA . LEU B 1 141 ? 6.223 -4.805 -0.62 1 94.44 141 LEU B CA 1
ATOM 3140 C C . LEU B 1 141 ? 6.27 -6.305 -0.367 1 94.44 141 LEU B C 1
ATOM 3142 O O . LEU B 1 141 ? 7.07 -6.777 0.442 1 94.44 141 LEU B O 1
ATOM 3146 N N . ARG B 1 142 ? 5.391 -7.02 -1.023 1 90.62 142 ARG B N 1
ATOM 3147 C CA . ARG B 1 142 ? 5.379 -8.477 -0.904 1 90.62 142 ARG B CA 1
ATOM 3148 C C . ARG B 1 142 ? 6.746 -9.062 -1.246 1 90.62 142 ARG B C 1
ATOM 3150 O O . ARG B 1 142 ? 7.242 -9.945 -0.54 1 90.62 142 ARG B O 1
ATOM 3157 N N . SER B 1 143 ? 7.305 -8.547 -2.305 1 85.94 143 SER B N 1
ATOM 3158 C CA . SER B 1 143 ? 8.602 -9.047 -2.736 1 85.94 143 SER B CA 1
ATOM 3159 C C . SER B 1 143 ? 9.672 -8.812 -1.67 1 85.94 143 SER B C 1
ATOM 3161 O O . SER B 1 143 ? 10.539 -9.664 -1.457 1 85.94 143 SER B O 1
ATOM 3163 N N . GLN B 1 144 ? 9.594 -7.711 -1.043 1 89.56 144 GLN B N 1
ATOM 3164 C CA . GLN B 1 144 ? 10.547 -7.41 0.024 1 89.56 144 GLN B CA 1
ATOM 3165 C C . GLN B 1 144 ? 10.344 -8.344 1.217 1 89.56 144 GLN B C 1
ATOM 3167 O O . GLN B 1 144 ? 11.32 -8.82 1.804 1 89.56 144 GLN B O 1
ATOM 3172 N N . ILE B 1 145 ? 9.125 -8.539 1.554 1 92.12 145 ILE B N 1
ATOM 3173 C CA . ILE B 1 145 ? 8.797 -9.383 2.695 1 92.12 145 ILE B CA 1
ATOM 3174 C C . ILE B 1 145 ? 9.234 -10.82 2.42 1 92.12 145 ILE B C 1
ATOM 3176 O O . ILE B 1 145 ? 9.797 -11.484 3.297 1 92.12 145 ILE B O 1
ATOM 3180 N N . MET B 1 146 ? 9.008 -11.234 1.214 1 86.38 146 MET B N 1
ATOM 3181 C CA . MET B 1 146 ? 9.297 -12.625 0.853 1 86.38 146 MET B CA 1
ATOM 3182 C C . MET B 1 146 ? 10.797 -12.891 0.871 1 86.38 146 MET B C 1
ATOM 3184 O O . MET B 1 146 ? 11.227 -14.047 0.93 1 86.38 146 MET B O 1
ATOM 3188 N N . LYS B 1 147 ? 11.594 -11.875 0.858 1 84.5 147 LYS B N 1
ATOM 3189 C CA . LYS B 1 147 ? 13.047 -12.023 0.88 1 84.5 147 LYS B CA 1
ATOM 3190 C C . LYS B 1 147 ? 13.562 -12.172 2.309 1 84.5 147 LYS B C 1
ATOM 3192 O O . LYS B 1 147 ? 14.727 -12.508 2.52 1 84.5 147 LYS B O 1
ATOM 3197 N N . LEU B 1 148 ? 12.695 -11.914 3.242 1 87.06 148 LEU B N 1
ATOM 3198 C CA . LEU B 1 148 ? 13.117 -12.031 4.633 1 87.06 148 LEU B CA 1
ATOM 3199 C C . LEU B 1 148 ? 13.414 -13.484 4.984 1 87.06 148 LEU B C 1
ATOM 3201 O O . LEU B 1 148 ? 12.703 -14.398 4.551 1 87.06 148 LEU B O 1
ATOM 3205 N N . PRO B 1 149 ? 14.461 -13.648 5.723 1 86.31 149 PRO B N 1
ATOM 3206 C CA . PRO B 1 149 ? 14.781 -15.016 6.137 1 86.31 149 PRO B CA 1
ATOM 3207 C C . PRO B 1 149 ? 13.75 -15.594 7.105 1 86.31 149 PRO B C 1
ATOM 3209 O O . PRO B 1 149 ? 13.219 -14.867 7.949 1 86.31 149 PRO B O 1
ATOM 3212 N N . LYS B 1 150 ? 13.57 -16.891 6.973 1 85.25 150 LYS B N 1
ATOM 3213 C CA . LYS B 1 150 ? 12.672 -17.578 7.891 1 85.25 150 LYS B CA 1
ATOM 3214 C C . LYS B 1 150 ? 13.148 -17.453 9.328 1 85.25 150 LYS B C 1
ATOM 3216 O O . LYS B 1 150 ? 14.352 -17.5 9.602 1 85.25 150 LYS B O 1
ATOM 3221 N N . SER B 1 151 ? 12.156 -17.25 10.141 1 82.25 151 SER B N 1
ATOM 3222 C CA . SER B 1 151 ? 12.5 -17.141 11.555 1 82.25 151 SER B CA 1
ATOM 3223 C C . SER B 1 151 ? 12.906 -18.5 12.125 1 82.25 151 SER B C 1
ATOM 3225 O O . SER B 1 151 ? 12.273 -19.516 11.828 1 82.25 151 SER B O 1
ATOM 3227 N N . ARG B 1 152 ? 14.117 -18.453 12.781 1 78.81 152 ARG B N 1
ATOM 3228 C CA . ARG B 1 152 ? 14.562 -19.656 13.492 1 78.81 152 ARG B CA 1
ATOM 3229 C C . ARG B 1 152 ? 14.453 -19.469 15 1 78.81 152 ARG B C 1
ATOM 3231 O O . ARG B 1 152 ? 14.703 -18.375 15.516 1 78.81 152 ARG B O 1
ATOM 3238 N N . THR B 1 153 ? 13.984 -20.469 15.609 1 71.44 153 THR B N 1
ATOM 3239 C CA . THR B 1 153 ? 13.914 -20.406 17.062 1 71.44 153 THR B CA 1
ATOM 3240 C C . THR B 1 153 ? 15.312 -20.422 17.672 1 71.44 153 THR B C 1
ATOM 3242 O O . THR B 1 153 ? 16.094 -21.344 17.422 1 71.44 153 THR B O 1
ATOM 3245 N N . PRO B 1 154 ? 15.555 -19.312 18.312 1 70 154 PRO B N 1
ATOM 3246 C CA . PRO B 1 154 ? 16.875 -19.281 18.938 1 70 154 PRO B CA 1
ATOM 3247 C C . PRO B 1 154 ? 17.031 -20.328 20.047 1 70 154 PRO B C 1
ATOM 3249 O O . PRO B 1 154 ? 16.031 -20.797 20.594 1 70 154 PRO B O 1
ATOM 3252 N N . ASN B 1 155 ? 18.219 -20.766 20.203 1 72.19 155 ASN B N 1
ATOM 3253 C CA . ASN B 1 155 ? 18.625 -21.625 21.312 1 72.19 155 ASN B CA 1
ATOM 3254 C C . ASN B 1 155 ? 19.672 -20.953 22.188 1 72.19 155 ASN B C 1
ATOM 3256 O O . ASN B 1 155 ? 20.797 -20.734 21.766 1 72.19 155 ASN B O 1
ATOM 3260 N N . PRO B 1 156 ? 19.266 -20.625 23.5 1 73.69 156 PRO B N 1
ATOM 3261 C CA . PRO B 1 156 ? 18 -20.875 24.219 1 73.69 156 PRO B CA 1
ATOM 3262 C C . PRO B 1 156 ? 16.891 -19.922 23.781 1 73.69 156 PRO B C 1
ATOM 3264 O O . PRO B 1 156 ? 17.156 -18.844 23.266 1 73.69 156 PRO B O 1
ATOM 3267 N N . ALA B 1 157 ? 15.703 -20.344 23.875 1 67.69 157 ALA B N 1
ATOM 3268 C CA . ALA B 1 157 ? 14.531 -19.562 23.469 1 67.69 157 ALA B CA 1
ATOM 3269 C C . ALA B 1 157 ? 14.094 -18.609 24.578 1 67.69 157 ALA B C 1
ATOM 3271 O O . ALA B 1 157 ? 12.984 -18.719 25.094 1 67.69 157 ALA B O 1
ATOM 3272 N N . THR B 1 158 ? 14.992 -17.703 24.859 1 64.56 158 THR B N 1
ATOM 3273 C CA . THR B 1 158 ? 14.648 -16.672 25.844 1 64.56 158 THR B CA 1
ATOM 3274 C C . THR B 1 158 ? 13.93 -15.5 25.188 1 64.56 158 THR B C 1
ATOM 3276 O O . THR B 1 158 ? 13.977 -15.352 23.953 1 64.56 158 THR B O 1
ATOM 3279 N N . VAL B 1 159 ? 13.195 -14.797 26.016 1 62.56 159 VAL B N 1
ATOM 3280 C CA . VAL B 1 159 ? 12.492 -13.617 25.516 1 62.56 159 VAL B CA 1
ATOM 3281 C C . VAL B 1 159 ? 13.477 -12.695 24.797 1 62.56 159 VAL B C 1
ATOM 3283 O O . VAL B 1 159 ? 13.172 -12.164 23.734 1 62.56 159 VAL B O 1
ATOM 3286 N N . GLN B 1 160 ? 14.57 -12.57 25.406 1 69.44 160 GLN B N 1
ATOM 3287 C CA . GLN B 1 160 ? 15.586 -11.688 24.844 1 69.44 160 GLN B CA 1
ATOM 3288 C C . GLN B 1 160 ? 16.078 -12.219 23.5 1 69.44 160 GLN B C 1
ATOM 3290 O O . GLN B 1 160 ? 16.219 -11.453 22.547 1 69.44 160 GLN B O 1
ATOM 3295 N N . ASN B 1 161 ? 16.328 -13.516 23.453 1 72.12 161 ASN B N 1
ATOM 3296 C CA . ASN B 1 161 ? 16.797 -14.117 22.203 1 72.12 161 ASN B CA 1
ATOM 3297 C C . ASN B 1 161 ? 15.742 -14.039 21.109 1 72.12 161 ASN B C 1
ATOM 3299 O O . ASN B 1 161 ? 16.078 -13.82 19.938 1 72.12 161 ASN B O 1
ATOM 3303 N N . LEU B 1 162 ? 14.5 -14.164 21.562 1 68.88 162 LEU B N 1
ATOM 3304 C CA . LEU B 1 162 ? 13.406 -14.102 20.609 1 68.88 162 LEU B CA 1
ATOM 3305 C C . LEU B 1 162 ? 13.25 -12.695 20.047 1 68.88 162 LEU B C 1
ATOM 3307 O O . LEU B 1 162 ? 13.031 -12.516 18.844 1 68.88 162 LEU B O 1
ATOM 3311 N N . LYS B 1 163 ? 13.375 -11.773 20.891 1 72.12 163 LYS B N 1
ATOM 3312 C CA . LYS B 1 163 ? 13.297 -10.375 20.469 1 72.12 163 LYS B CA 1
ATOM 3313 C C . LYS B 1 163 ? 14.422 -10.031 19.5 1 72.12 163 LYS B C 1
ATOM 3315 O O . LYS B 1 163 ? 14.195 -9.367 18.484 1 72.12 163 LYS B O 1
ATOM 3320 N N . GLU B 1 164 ? 15.523 -10.516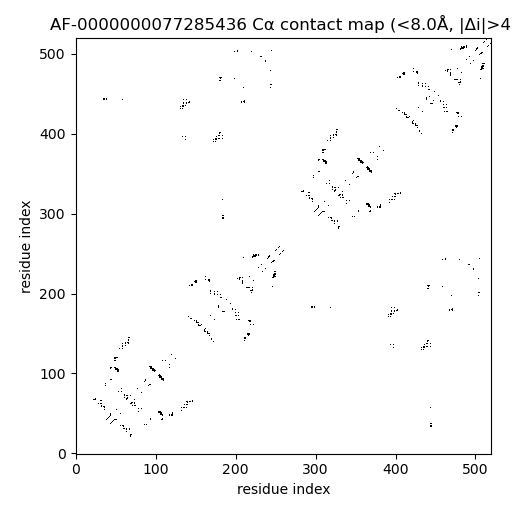 19.797 1 77.31 164 GLU B N 1
ATOM 3321 C CA . GLU B 1 164 ? 16.703 -10.211 19 1 77.31 164 GLU B CA 1
ATOM 3322 C C . GLU B 1 164 ? 16.672 -10.93 17.656 1 77.31 164 GLU B C 1
ATOM 3324 O O . GLU B 1 164 ? 17.266 -10.469 16.672 1 77.31 164 GLU B O 1
ATOM 3329 N N . SER B 1 165 ? 15.969 -12.031 17.656 1 77.06 165 SER B N 1
ATOM 3330 C CA . SER B 1 165 ? 15.914 -12.828 16.438 1 77.06 165 SER B CA 1
ATOM 3331 C C . SER B 1 165 ? 14.789 -12.375 15.523 1 77.06 165 SER B C 1
ATOM 3333 O O . SER B 1 165 ? 14.68 -12.828 14.383 1 77.06 165 SER B O 1
ATOM 3335 N N . ALA B 1 166 ? 13.969 -11.484 16.047 1 79.81 166 ALA B N 1
ATOM 3336 C CA . ALA B 1 166 ? 12.852 -11.008 15.227 1 79.81 166 ALA B CA 1
ATOM 3337 C C . ALA B 1 166 ? 13.344 -10.195 14.039 1 79.81 166 ALA B C 1
ATOM 3339 O O . ALA B 1 166 ? 14.32 -9.453 14.148 1 79.81 166 ALA B O 1
ATOM 3340 N N . PRO B 1 167 ? 12.695 -10.453 12.867 1 85.19 167 PRO B N 1
ATOM 3341 C CA . PRO B 1 167 ? 13.133 -9.711 11.68 1 85.19 167 PRO B CA 1
ATOM 3342 C C . PRO B 1 167 ? 12.891 -8.211 11.797 1 85.19 167 PRO B C 1
ATOM 3344 O O . PRO B 1 167 ? 11.922 -7.781 12.438 1 85.19 167 PRO B O 1
ATOM 3347 N N . ASP B 1 168 ? 13.781 -7.504 11.18 1 85.88 168 ASP B N 1
ATOM 3348 C CA . ASP B 1 168 ? 13.594 -6.059 11.094 1 85.88 168 ASP B CA 1
ATOM 3349 C C . ASP B 1 168 ? 12.539 -5.707 10.039 1 85.88 168 ASP B C 1
ATOM 3351 O O . ASP B 1 168 ? 12.414 -6.398 9.023 1 85.88 168 ASP B O 1
ATOM 3355 N N . ILE B 1 169 ? 11.789 -4.719 10.391 1 90.88 169 ILE B N 1
ATOM 3356 C CA . ILE B 1 169 ? 10.875 -4.164 9.406 1 90.88 169 ILE B CA 1
ATOM 3357 C C . ILE B 1 169 ? 11.664 -3.365 8.367 1 90.88 169 ILE B C 1
ATOM 3359 O O . ILE B 1 169 ? 12.438 -2.473 8.719 1 90.88 169 ILE B O 1
ATOM 3363 N N . SER B 1 170 ? 11.531 -3.773 7.086 1 93.19 170 SER B N 1
ATOM 3364 C CA . SER B 1 170 ? 12.25 -3.061 6.035 1 93.19 170 SER B CA 1
ATOM 3365 C C . SER B 1 170 ? 11.844 -1.59 5.992 1 93.19 170 SER B C 1
ATOM 3367 O O . SER B 1 170 ? 10.734 -1.232 6.383 1 93.19 170 SER B O 1
ATOM 3369 N N . ALA B 1 171 ? 12.695 -0.72 5.52 1 93.25 171 ALA B N 1
ATOM 3370 C CA . ALA B 1 171 ? 12.469 0.722 5.457 1 93.25 171 ALA B CA 1
ATOM 3371 C C . ALA B 1 171 ? 11.242 1.047 4.609 1 93.25 171 ALA B C 1
ATOM 3373 O O . ALA B 1 171 ? 10.461 1.938 4.953 1 93.25 171 ALA B O 1
ATOM 3374 N N . GLN B 1 172 ? 11.062 0.308 3.588 1 93.94 172 GLN B N 1
ATOM 3375 C CA . GLN B 1 172 ? 9.969 0.608 2.672 1 93.94 172 GLN B CA 1
ATOM 3376 C C . GLN B 1 172 ? 8.633 0.144 3.244 1 93.94 172 GLN B C 1
ATOM 3378 O O . GLN B 1 172 ? 7.602 0.788 3.031 1 93.94 172 GLN B O 1
ATOM 3383 N N . LEU B 1 173 ? 8.688 -0.953 3.955 1 96 173 LEU B N 1
ATOM 3384 C CA . LEU B 1 173 ? 7.484 -1.386 4.648 1 96 173 LEU B CA 1
ATOM 3385 C C . LEU B 1 173 ? 7.078 -0.374 5.715 1 96 173 LEU B C 1
ATOM 3387 O O . LEU B 1 173 ? 5.898 -0.029 5.832 1 96 173 LEU B O 1
ATOM 3391 N N . ASP B 1 174 ? 8.078 0.063 6.438 1 94.94 174 ASP B N 1
ATOM 3392 C CA . ASP B 1 174 ? 7.859 1.093 7.449 1 94.94 174 ASP B CA 1
ATOM 3393 C C . ASP B 1 174 ? 7.32 2.375 6.816 1 94.94 174 ASP B C 1
ATOM 3395 O O . ASP B 1 174 ? 6.375 2.979 7.336 1 94.94 174 ASP B O 1
ATOM 3399 N N . LEU B 1 175 ? 7.887 2.746 5.746 1 93.06 175 LEU B N 1
ATOM 3400 C CA . LEU B 1 175 ? 7.48 3.951 5.031 1 93.06 175 LEU B CA 1
ATOM 3401 C C . LEU B 1 175 ? 6.008 3.879 4.637 1 93.06 175 LEU B C 1
ATOM 3403 O O . LEU B 1 175 ? 5.27 4.852 4.805 1 93.06 175 LEU B O 1
ATOM 3407 N N . PHE B 1 176 ? 5.602 2.768 4.117 1 96.5 176 PHE B N 1
ATOM 3408 C CA . PHE B 1 176 ? 4.23 2.611 3.646 1 96.5 176 PHE B CA 1
ATOM 3409 C C . PHE B 1 176 ? 3.242 2.754 4.801 1 96.5 176 PHE B C 1
ATOM 3411 O O . PHE B 1 176 ? 2.312 3.562 4.73 1 96.5 176 PHE B O 1
ATOM 3418 N N . PHE B 1 177 ? 3.461 2.027 5.82 1 95.75 177 PHE B N 1
ATOM 3419 C CA . PHE B 1 177 ? 2.477 2.025 6.898 1 95.75 177 PHE B CA 1
ATOM 3420 C C . PHE B 1 177 ? 2.523 3.336 7.676 1 95.75 177 PHE B C 1
ATOM 3422 O O . PHE B 1 177 ? 1.496 3.812 8.164 1 95.75 177 PHE B O 1
ATOM 3429 N N . ARG B 1 178 ? 3.691 3.939 7.785 1 92.69 178 ARG B N 1
ATOM 3430 C CA . ARG B 1 178 ? 3.789 5.266 8.391 1 92.69 178 ARG B CA 1
ATOM 3431 C C . ARG B 1 178 ? 2.973 6.285 7.605 1 92.69 178 ARG B C 1
ATOM 3433 O O . ARG B 1 178 ? 2.254 7.098 8.195 1 92.69 178 ARG B O 1
ATOM 3440 N N . SER B 1 179 ? 3.113 6.223 6.34 1 91.06 179 SER B N 1
ATOM 3441 C CA . SER B 1 179 ? 2.375 7.141 5.477 1 91.06 179 SER B CA 1
ATOM 3442 C C . SER B 1 179 ? 0.879 6.84 5.504 1 91.06 179 SER B C 1
ATOM 3444 O O . SER B 1 179 ? 0.056 7.758 5.469 1 91.06 179 SER B O 1
ATOM 3446 N N . LEU B 1 180 ? 0.525 5.586 5.551 1 94.75 180 LEU B N 1
ATOM 3447 C CA . LEU B 1 180 ? -0.874 5.172 5.586 1 94.75 180 LEU B CA 1
ATOM 3448 C C . LEU B 1 180 ? -1.562 5.695 6.844 1 94.75 180 LEU B C 1
ATOM 3450 O O . LEU B 1 180 ? -2.646 6.277 6.766 1 94.75 180 LEU B O 1
ATOM 3454 N N . ILE B 1 181 ? -0.856 5.555 7.961 1 91.44 181 ILE B N 1
ATOM 3455 C CA . ILE B 1 181 ? -1.478 5.863 9.242 1 91.44 181 ILE B CA 1
ATOM 3456 C C . ILE B 1 181 ? -1.342 7.355 9.531 1 91.44 181 ILE B C 1
ATOM 3458 O O . ILE B 1 181 ? -2.291 7.996 9.992 1 91.44 181 ILE B O 1
ATOM 3462 N N . GLY B 1 182 ? -0.199 7.863 9.203 1 87.19 182 GLY B N 1
ATOM 3463 C CA . GLY B 1 182 ? 0.102 9.195 9.695 1 87.19 182 GLY B CA 1
ATOM 3464 C C . GLY B 1 182 ? 0.116 10.25 8.602 1 87.19 182 GLY B C 1
ATOM 3465 O O . GLY B 1 182 ? 0.254 11.438 8.875 1 87.19 182 GLY B O 1
ATOM 3466 N N . GLY B 1 183 ? 0.017 9.812 7.375 1 85 183 GLY B N 1
ATOM 3467 C CA . GLY B 1 183 ? 0.14 10.781 6.293 1 85 183 GLY B CA 1
ATOM 3468 C C . GLY B 1 183 ? 1.578 11.039 5.887 1 85 183 GLY B C 1
ATOM 3469 O O . GLY B 1 183 ? 2.473 10.258 6.207 1 85 183 GLY B O 1
ATOM 3470 N N . LEU B 1 184 ? 1.812 12.07 5.137 1 78.44 184 LEU B N 1
ATOM 3471 C CA . LEU B 1 184 ? 3.111 12.344 4.531 1 78.44 184 LEU B CA 1
ATOM 3472 C C . LEU B 1 184 ? 4.152 12.656 5.602 1 78.44 184 LEU B C 1
ATOM 3474 O O . LEU B 1 184 ? 5.285 12.18 5.527 1 78.44 184 LEU B O 1
ATOM 3478 N N . THR B 1 185 ? 3.852 13.492 6.602 1 71.88 185 THR B N 1
ATOM 3479 C CA . THR B 1 185 ? 4.781 13.875 7.66 1 71.88 185 THR B CA 1
ATOM 3480 C C . THR B 1 185 ? 4.098 13.812 9.023 1 71.88 185 THR B C 1
ATOM 3482 O O . THR B 1 185 ? 3.717 14.844 9.578 1 71.88 185 THR B O 1
ATOM 3485 N N . PRO B 1 186 ? 4.027 12.555 9.438 1 71.38 186 PRO B N 1
ATOM 3486 C CA . PRO B 1 186 ? 3.381 12.438 10.742 1 71.38 186 PRO B CA 1
ATOM 3487 C C . PRO B 1 186 ? 4.18 13.109 11.859 1 71.38 186 PRO B C 1
ATOM 3489 O O . PRO B 1 186 ? 5.379 12.859 12 1 71.38 186 PRO B O 1
ATOM 3492 N N . LYS B 1 187 ? 3.637 14.148 12.406 1 67.88 187 LYS B N 1
ATOM 3493 C CA . LYS B 1 187 ? 4.285 14.836 13.516 1 67.88 187 LYS B CA 1
ATOM 3494 C C . LYS B 1 187 ? 3.586 14.523 14.836 1 67.88 187 LYS B C 1
ATOM 3496 O O . LYS B 1 187 ? 2.471 14.984 15.086 1 67.88 187 LYS B O 1
ATOM 3501 N N . PHE B 1 188 ? 4.039 13.555 15.422 1 72.06 188 PHE B N 1
ATOM 3502 C CA . PHE B 1 188 ? 3.51 13.195 16.734 1 72.06 188 PHE B CA 1
ATOM 3503 C C . PHE B 1 188 ? 4.555 13.414 17.812 1 72.06 188 PHE B C 1
ATOM 3505 O O . PHE B 1 188 ? 5.754 13.406 17.547 1 72.06 188 PHE B O 1
ATOM 3512 N N . ARG B 1 189 ? 4.078 13.891 18.859 1 72.31 189 ARG B N 1
ATOM 3513 C CA . ARG B 1 189 ? 4.988 14.078 19.984 1 72.31 189 ARG B CA 1
ATOM 3514 C C . ARG B 1 189 ? 4.566 13.234 21.172 1 72.31 189 ARG B C 1
ATOM 3516 O O . ARG B 1 189 ? 3.404 12.828 21.281 1 72.31 189 ARG B O 1
ATOM 3523 N N . GLY B 1 190 ? 5.523 12.898 22.016 1 77 190 GLY B N 1
ATOM 3524 C CA . GLY B 1 190 ? 5.262 12.219 23.281 1 77 190 GLY B CA 1
ATOM 3525 C C . GLY B 1 190 ? 4.516 10.914 23.109 1 77 190 GLY B C 1
ATOM 3526 O O . GLY B 1 190 ? 4.914 10.062 22.312 1 77 190 GLY B O 1
ATOM 3527 N N . ALA B 1 191 ? 3.486 10.766 23.906 1 69.88 191 ALA B N 1
ATOM 3528 C CA . ALA B 1 191 ? 2.701 9.539 23.969 1 69.88 191 ALA B CA 1
ATOM 3529 C C . ALA B 1 191 ? 2.039 9.242 22.625 1 69.88 191 ALA B C 1
ATOM 3531 O O . ALA B 1 191 ? 1.901 8.078 22.234 1 69.88 191 ALA B O 1
ATOM 3532 N N . LYS B 1 192 ? 1.72 10.242 21.984 1 79.19 192 LYS B N 1
ATOM 3533 C CA . LYS B 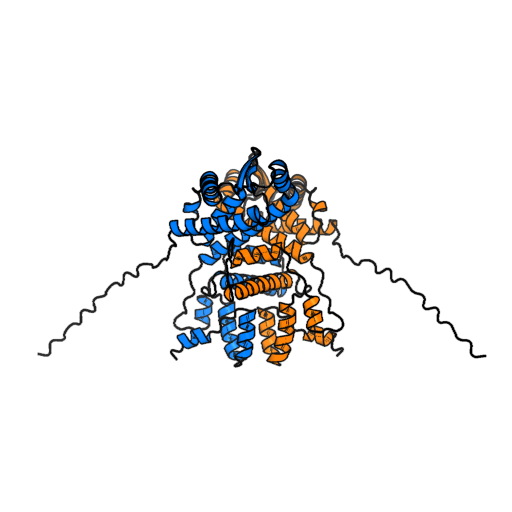1 192 ? 1.08 10.062 20.688 1 79.19 192 LYS B CA 1
ATOM 3534 C C . LYS B 1 192 ? 2.062 9.5 19.656 1 79.19 192 LYS B C 1
ATOM 3536 O O . LYS B 1 192 ? 1.679 8.719 18.781 1 79.19 192 LYS B O 1
ATOM 3541 N N . LYS B 1 193 ? 3.309 9.898 19.828 1 83.81 193 LYS B N 1
ATOM 3542 C C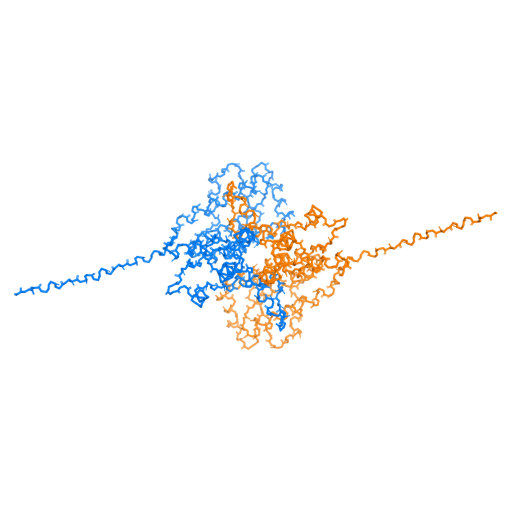A . LYS B 1 193 ? 4.348 9.367 18.938 1 83.81 193 LYS B CA 1
ATOM 3543 C C . LYS B 1 193 ? 4.562 7.875 19.188 1 83.81 193 LYS B C 1
ATOM 3545 O O . LYS B 1 193 ? 4.664 7.09 18.25 1 83.81 193 LYS B O 1
ATOM 3550 N N . ASP B 1 194 ? 4.602 7.609 20.469 1 78.06 194 ASP B N 1
ATOM 3551 C CA . ASP B 1 194 ? 4.789 6.203 20.812 1 78.06 194 ASP B CA 1
ATOM 3552 C C . ASP B 1 194 ? 3.639 5.348 20.297 1 78.06 194 ASP B C 1
ATOM 3554 O O . ASP B 1 194 ? 3.857 4.234 19.812 1 78.06 194 ASP B O 1
ATOM 3558 N N . GLY B 1 195 ? 2.461 5.855 20.438 1 79.38 195 GLY B N 1
ATOM 3559 C CA . GLY B 1 195 ? 1.301 5.145 19.938 1 79.38 195 GLY B CA 1
ATOM 3560 C C . GLY B 1 195 ? 1.333 4.961 18.422 1 79.38 195 GLY B C 1
ATOM 3561 O O . GLY B 1 195 ? 1.001 3.887 17.922 1 79.38 195 GLY B O 1
ATOM 3562 N N . PHE B 1 196 ? 1.782 5.973 17.812 1 85.81 196 PHE B N 1
ATOM 3563 C CA . PHE B 1 196 ? 1.907 5.941 16.359 1 85.81 196 PHE B CA 1
ATOM 3564 C C . PHE B 1 196 ? 2.92 4.891 15.93 1 85.81 196 PHE B C 1
ATOM 3566 O O . PHE B 1 196 ? 2.641 4.078 15.047 1 85.81 196 PHE B O 1
ATOM 3573 N N . GLU B 1 197 ? 4.023 4.867 16.594 1 86.44 197 GLU B N 1
ATOM 3574 C CA . GLU B 1 197 ? 5.082 3.92 16.266 1 86.44 197 GLU B CA 1
ATOM 3575 C C . GLU B 1 197 ? 4.629 2.482 16.5 1 86.44 197 GLU B C 1
ATOM 3577 O O . GLU B 1 197 ? 4.957 1.585 15.727 1 86.44 197 GLU B O 1
ATOM 3582 N N . ARG B 1 198 ? 3.908 2.305 17.469 1 82.94 198 ARG B N 1
ATOM 3583 C CA . ARG B 1 198 ? 3.395 0.977 17.797 1 82.94 198 ARG B CA 1
ATOM 3584 C C . ARG B 1 198 ? 2.428 0.491 16.719 1 82.94 198 ARG B C 1
ATOM 3586 O O . ARG B 1 198 ? 2.459 -0.678 16.328 1 82.94 198 ARG B O 1
ATOM 3593 N N . LYS B 1 199 ? 1.642 1.394 16.281 1 85.81 199 LYS B N 1
ATOM 3594 C CA . LYS B 1 199 ? 0.669 1.04 15.258 1 85.81 199 LYS B CA 1
ATOM 3595 C C . LYS B 1 199 ? 1.363 0.672 13.945 1 85.81 199 LYS B C 1
ATOM 3597 O O . LYS B 1 199 ? 0.988 -0.303 13.297 1 85.81 199 LYS B O 1
ATOM 3602 N N . VAL B 1 200 ? 2.322 1.44 13.648 1 90.81 200 VAL B N 1
ATOM 3603 C CA . VAL B 1 200 ? 3.072 1.207 12.414 1 90.81 200 VAL B CA 1
ATOM 3604 C C . VAL B 1 200 ? 3.768 -0.151 12.484 1 90.81 200 VAL B C 1
ATOM 3606 O O . VAL B 1 200 ? 3.643 -0.966 11.57 1 90.81 200 VAL B O 1
ATOM 3609 N N . THR B 1 201 ? 4.375 -0.376 13.602 1 87.06 201 THR B N 1
ATOM 3610 C CA . THR B 1 201 ? 5.109 -1.623 13.789 1 87.06 201 THR B CA 1
ATOM 3611 C C . THR B 1 201 ? 4.156 -2.814 13.805 1 87.06 201 THR B C 1
ATOM 3613 O O . THR B 1 201 ? 4.465 -3.869 13.25 1 87.06 201 THR B O 1
ATOM 3616 N N . SER B 1 202 ? 3.07 -2.623 14.375 1 85.25 202 SER B N 1
ATOM 3617 C CA . SER B 1 202 ? 2.072 -3.684 14.477 1 85.25 202 SER B CA 1
ATOM 3618 C C . SER B 1 202 ? 1.562 -4.09 13.094 1 85.25 202 SER B C 1
ATOM 3620 O O . SER B 1 202 ? 1.532 -5.277 12.766 1 85.25 202 SER B O 1
ATOM 3622 N N . MET B 1 203 ? 1.235 -3.178 12.367 1 90.06 203 MET B N 1
ATOM 3623 C CA . MET B 1 203 ? 0.672 -3.473 11.047 1 90.06 203 MET B CA 1
ATOM 3624 C C . MET B 1 203 ? 1.731 -4.062 10.125 1 90.06 203 MET B C 1
ATOM 3626 O O . MET B 1 203 ? 1.446 -4.98 9.352 1 90.06 203 MET B O 1
ATOM 3630 N N . ALA B 1 204 ? 2.895 -3.467 10.211 1 93.25 204 ALA B N 1
ATOM 3631 C CA . ALA B 1 204 ? 3.986 -4.012 9.406 1 93.25 204 ALA B CA 1
ATOM 3632 C C . ALA B 1 204 ? 4.277 -5.461 9.789 1 93.25 204 ALA B C 1
ATOM 3634 O O . ALA B 1 204 ? 4.508 -6.301 8.914 1 93.25 204 ALA B O 1
ATOM 3635 N N . SER B 1 205 ? 4.242 -5.723 11.047 1 88.06 205 SER B N 1
ATOM 3636 C CA . SER B 1 205 ? 4.477 -7.074 11.547 1 88.06 205 SER B CA 1
ATOM 3637 C C . SER B 1 205 ? 3.404 -8.039 11.047 1 88.06 205 SER B C 1
ATOM 3639 O O . SER B 1 205 ? 3.707 -9.172 10.672 1 88.06 205 SER B O 1
ATOM 3641 N N . ASP B 1 206 ? 2.189 -7.582 11.047 1 88.12 206 ASP B N 1
ATOM 3642 C CA . ASP B 1 206 ? 1.093 -8.398 10.539 1 88.12 206 ASP B CA 1
ATOM 3643 C C . ASP B 1 206 ? 1.284 -8.711 9.055 1 88.12 206 ASP B C 1
ATOM 3645 O O . ASP B 1 206 ? 1.021 -9.828 8.609 1 88.12 206 ASP B O 1
ATOM 3649 N N . ALA B 1 207 ? 1.649 -7.734 8.375 1 93.62 207 ALA B N 1
ATOM 3650 C CA . ALA B 1 207 ? 1.894 -7.934 6.949 1 93.62 207 ALA B CA 1
ATOM 3651 C C . ALA B 1 207 ? 2.955 -9.008 6.719 1 93.62 207 ALA B C 1
ATOM 3653 O O . ALA B 1 207 ? 2.766 -9.906 5.898 1 93.62 207 ALA B O 1
ATOM 3654 N N . ILE B 1 208 ? 4.039 -8.906 7.449 1 92.5 208 ILE B N 1
ATOM 3655 C CA . ILE B 1 208 ? 5.125 -9.867 7.309 1 92.5 208 ILE B CA 1
ATOM 3656 C C . ILE B 1 208 ? 4.613 -11.273 7.617 1 92.5 208 ILE B C 1
ATOM 3658 O O . ILE B 1 208 ? 4.836 -12.203 6.84 1 92.5 208 ILE B O 1
ATOM 3662 N N . PHE B 1 209 ? 3.912 -11.352 8.648 1 88.44 209 PHE B N 1
ATOM 3663 C CA . PHE B 1 209 ? 3.412 -12.656 9.086 1 88.44 209 PHE B CA 1
ATOM 3664 C C . PHE B 1 209 ? 2.451 -13.234 8.055 1 88.44 209 PHE B C 1
ATOM 3666 O O . PHE B 1 209 ? 2.576 -14.398 7.668 1 88.44 209 PHE B O 1
ATOM 3673 N N . ASN B 1 210 ? 1.521 -12.484 7.602 1 88.5 210 ASN B N 1
ATOM 3674 C CA . ASN B 1 210 ? 0.475 -12.953 6.695 1 88.5 210 ASN B CA 1
ATOM 3675 C C . ASN B 1 210 ? 1.034 -13.281 5.316 1 88.5 210 ASN B C 1
ATOM 3677 O O . ASN B 1 210 ? 0.643 -14.273 4.703 1 88.5 210 ASN B O 1
ATOM 3681 N N . VAL B 1 211 ? 1.918 -12.477 4.836 1 90.38 211 VAL B N 1
ATOM 3682 C CA . VAL B 1 211 ? 2.494 -12.672 3.51 1 90.38 211 VAL B CA 1
ATOM 3683 C C . VAL B 1 211 ? 3.324 -13.953 3.488 1 90.38 211 VAL B C 1
ATOM 3685 O O . VAL B 1 211 ? 3.309 -14.695 2.5 1 90.38 211 VAL B O 1
ATOM 3688 N N . THR B 1 212 ? 4.008 -14.227 4.609 1 88.25 212 THR B N 1
ATOM 3689 C CA . THR B 1 212 ? 4.926 -15.359 4.641 1 88.25 212 THR B CA 1
ATOM 3690 C C . THR B 1 212 ? 4.223 -16.609 5.168 1 88.25 212 THR B C 1
ATOM 3692 O O . THR B 1 212 ? 4.848 -17.656 5.328 1 88.25 212 THR B O 1
ATOM 3695 N N . GLY B 1 213 ? 2.949 -16.406 5.531 1 81.19 213 GLY B N 1
ATOM 3696 C CA . GLY B 1 213 ? 2.219 -17.531 6.098 1 81.19 213 GLY B CA 1
ATOM 3697 C C . GLY B 1 213 ? 2.736 -17.953 7.457 1 81.19 213 GLY B C 1
ATOM 3698 O O . GLY B 1 213 ? 2.688 -19.141 7.805 1 81.19 213 GLY B O 1
ATOM 3699 N N . GLY B 1 214 ? 3.449 -17.094 8.109 1 81.81 214 GLY B N 1
ATOM 3700 C CA . GLY B 1 214 ? 3.906 -17.375 9.461 1 81.81 214 GLY B CA 1
ATOM 3701 C C . GLY B 1 214 ? 5.316 -17.938 9.516 1 81.81 214 GLY B C 1
ATOM 3702 O O . GLY B 1 214 ? 5.824 -18.25 10.586 1 81.81 214 GLY B O 1
ATOM 3703 N N . THR B 1 215 ? 5.914 -18.062 8.375 1 84.75 215 THR B N 1
ATOM 3704 C CA . THR B 1 215 ? 7.273 -18.578 8.391 1 84.75 215 THR B CA 1
ATOM 3705 C C . THR B 1 215 ? 8.25 -17.547 8.945 1 84.75 215 THR B C 1
ATOM 3707 O O . THR B 1 215 ? 9.336 -17.891 9.406 1 84.75 215 THR B O 1
ATOM 3710 N N . VAL B 1 216 ? 7.934 -16.312 8.75 1 87.94 216 VAL B N 1
ATOM 3711 C CA . VAL B 1 216 ? 8.648 -15.219 9.391 1 87.94 216 VAL B CA 1
ATOM 3712 C C . VAL B 1 216 ? 7.82 -14.664 10.547 1 87.94 216 VAL B C 1
ATOM 3714 O O . VAL B 1 216 ? 6.66 -14.289 10.359 1 87.94 216 VAL B O 1
ATOM 3717 N N . LYS B 1 217 ? 8.445 -14.656 11.695 1 82.12 217 LYS B N 1
ATOM 3718 C CA . LYS B 1 217 ? 7.684 -14.312 12.898 1 82.12 217 LYS B CA 1
ATOM 3719 C C . LYS B 1 217 ? 8.219 -13.039 13.539 1 82.12 217 LYS B C 1
ATOM 3721 O O . LYS B 1 217 ? 9.164 -13.086 14.336 1 82.12 217 LYS B O 1
ATOM 3726 N N . PRO B 1 218 ? 7.574 -11.953 13.258 1 84.44 218 PRO B N 1
ATOM 3727 C CA . PRO B 1 218 ? 7.957 -10.734 13.969 1 84.44 218 PRO B CA 1
ATOM 3728 C C . PRO B 1 218 ? 7.719 -10.836 15.477 1 84.44 218 PRO B C 1
ATOM 3730 O O . PRO B 1 218 ? 6.996 -11.719 15.93 1 84.44 218 PRO B O 1
ATOM 3733 N N . TRP B 1 219 ? 8.297 -9.922 16.172 1 76.38 219 TRP B N 1
ATOM 3734 C CA . TRP B 1 219 ? 8.266 -9.922 17.625 1 76.38 219 TRP B CA 1
ATOM 3735 C C . TRP B 1 219 ? 6.832 -9.906 18.141 1 76.38 219 TRP B C 1
ATOM 3737 O O . TRP B 1 219 ? 6.504 -10.602 19.109 1 76.38 219 TRP B O 1
ATOM 3747 N N . LYS B 1 220 ? 5.996 -9.148 17.547 1 72.5 220 LYS B N 1
ATOM 3748 C CA . LYS B 1 220 ? 4.59 -9.039 17.922 1 72.5 220 LYS B CA 1
ATOM 3749 C C . LYS B 1 220 ? 3.924 -10.414 17.969 1 72.5 220 LYS B C 1
ATOM 3751 O O . LYS B 1 220 ? 3.17 -10.711 18.906 1 72.5 220 LYS B O 1
ATOM 3756 N N . HIS B 1 221 ? 4.184 -11.203 17.094 1 70.38 221 HIS B N 1
ATOM 3757 C CA . HIS B 1 221 ? 3.506 -12.484 16.938 1 70.38 221 HIS B CA 1
ATOM 3758 C C . HIS B 1 221 ? 4.109 -13.539 17.859 1 70.38 221 HIS B C 1
ATOM 3760 O O . HIS B 1 221 ? 3.412 -14.461 18.297 1 70.38 221 HIS B O 1
ATOM 3766 N N . THR B 1 222 ? 5.363 -13.32 18.172 1 64.38 222 THR B N 1
ATOM 3767 C CA . THR B 1 222 ? 6.012 -14.219 19.125 1 64.38 222 THR B CA 1
ATOM 3768 C C . THR B 1 222 ? 5.586 -13.891 20.547 1 64.38 222 THR B C 1
ATOM 3770 O O . THR B 1 222 ? 5.312 -14.797 21.344 1 64.38 222 THR B O 1
ATOM 3773 N N . THR B 1 223 ? 5.566 -12.57 20.844 1 60.28 223 THR B N 1
ATOM 3774 C CA . THR B 1 223 ? 5.227 -12.133 22.203 1 60.28 223 THR B CA 1
ATOM 3775 C C . THR B 1 223 ? 3.762 -12.43 22.516 1 60.28 223 THR B C 1
ATOM 3777 O O . THR B 1 223 ? 3.428 -12.836 23.625 1 60.28 223 THR B O 1
ATOM 3780 N N . LEU B 1 224 ? 2.947 -12.133 21.609 1 56.66 224 LEU B N 1
ATOM 3781 C CA . LEU B 1 224 ? 1.53 -12.422 21.812 1 56.66 224 LEU B CA 1
ATOM 3782 C C . LEU B 1 224 ? 1.311 -13.898 22.094 1 56.66 224 LEU B C 1
ATOM 3784 O O . LEU B 1 224 ? 0.483 -14.258 22.938 1 56.66 224 LEU B O 1
ATOM 3788 N N . GLY B 1 225 ? 2.062 -14.586 21.391 1 49.38 225 GLY B N 1
ATOM 3789 C CA . GLY B 1 225 ? 1.976 -16.016 21.641 1 49.38 225 GLY B CA 1
ATOM 3790 C C . GLY B 1 225 ? 2.385 -16.406 23.047 1 49.38 225 GLY B C 1
ATOM 3791 O O . GLY B 1 225 ? 1.678 -17.156 23.719 1 49.38 225 GLY B O 1
ATOM 3792 N N . LEU B 1 226 ? 3.418 -15.789 23.469 1 50.12 226 LEU B N 1
ATOM 3793 C CA . LEU B 1 226 ? 3.932 -16.078 24.797 1 50.12 226 LEU B CA 1
ATOM 3794 C C . LEU B 1 226 ? 2.998 -15.531 25.875 1 50.12 226 LEU B C 1
ATOM 3796 O O . LEU B 1 226 ? 2.738 -16.203 26.875 1 50.12 226 LEU B O 1
ATOM 3800 N N . GLY B 1 227 ? 2.627 -14.273 25.625 1 48.44 227 GLY B N 1
ATOM 3801 C CA . GLY B 1 227 ? 1.762 -13.625 26.609 1 48.44 227 GLY B CA 1
ATOM 3802 C C . GLY B 1 227 ? 0.418 -14.312 26.766 1 48.44 227 GLY B C 1
ATOM 3803 O O . GLY B 1 227 ? -0.05 -14.523 27.875 1 48.44 227 GLY B O 1
ATOM 3804 N N . MET B 1 228 ? -0.17 -14.57 25.781 1 48.41 228 MET B N 1
ATOM 3805 C CA . MET B 1 228 ? -1.48 -15.211 25.844 1 48.41 228 MET B CA 1
ATOM 3806 C C . MET B 1 228 ? -1.384 -16.594 26.484 1 48.41 228 MET B C 1
ATOM 3808 O O . MET B 1 228 ? -2.279 -17 27.234 1 48.41 228 MET B O 1
ATOM 3812 N N . ALA B 1 229 ? -0.403 -17.172 26.156 1 45.59 229 ALA B N 1
ATOM 3813 C CA . ALA B 1 229 ? -0.177 -18.469 26.797 1 45.59 229 ALA B CA 1
ATOM 3814 C C . ALA B 1 229 ? -0.063 -18.312 28.312 1 45.59 229 ALA B C 1
ATOM 3816 O O . ALA B 1 229 ? -0.612 -19.125 29.062 1 45.59 229 ALA B O 1
ATOM 3817 N N . SER B 1 230 ? 0.618 -17.312 28.609 1 45.25 230 SER B N 1
ATOM 3818 C CA . SER B 1 230 ? 0.818 -17.078 30.031 1 45.25 230 SER B CA 1
ATOM 3819 C C . SER B 1 230 ? -0.475 -16.641 30.703 1 45.25 230 SER B C 1
ATOM 3821 O O . SER B 1 230 ? -0.741 -17 31.859 1 45.25 230 SER B O 1
ATOM 3823 N N . LEU B 1 231 ? -1.142 -15.773 29.984 1 41.44 231 LEU B N 1
ATOM 3824 C CA . LEU B 1 231 ? -2.287 -15.133 30.625 1 41.44 231 LEU B CA 1
ATOM 3825 C C . LEU B 1 231 ? -3.506 -16.047 30.594 1 41.44 231 LEU B C 1
ATOM 3827 O O . LEU B 1 231 ? -4.316 -16.031 31.531 1 41.44 231 LEU B O 1
ATOM 3831 N N . THR B 1 232 ? -3.807 -16.422 29.469 1 43.5 232 THR B N 1
ATOM 3832 C CA . THR B 1 232 ? -5.133 -17.031 29.422 1 43.5 232 THR B CA 1
ATOM 3833 C C . THR B 1 232 ? -5.066 -18.516 29.75 1 43.5 232 THR B C 1
ATOM 3835 O O . THR B 1 232 ? -6.094 -19.141 30.031 1 43.5 232 THR B O 1
ATOM 3838 N N . GLY B 1 233 ? -4.102 -19.016 30.078 1 43.06 233 GLY B N 1
ATOM 3839 C CA . GLY B 1 233 ? -4.219 -20.453 30.234 1 43.06 233 GLY B CA 1
ATOM 3840 C C . GLY B 1 233 ? -5.312 -21.062 29.375 1 43.06 233 GLY B C 1
ATOM 3841 O O . GLY B 1 233 ? -5.559 -22.266 29.438 1 43.06 233 GLY B O 1
ATOM 3842 N N . SER B 1 234 ? -6.23 -20.188 28.766 1 41.22 234 SER B N 1
ATOM 3843 C CA . SER B 1 234 ? -7.434 -20.672 28.109 1 41.22 234 SER B CA 1
ATOM 3844 C C . SER B 1 234 ? -7.211 -20.828 26.609 1 41.22 234 SER B C 1
ATOM 3846 O O . SER B 1 234 ? -6.785 -19.891 25.938 1 41.22 234 SER B O 1
ATOM 3848 N N . LYS B 1 235 ? -7.246 -22.031 26.109 1 45.12 235 LYS B N 1
ATOM 3849 C CA . LYS B 1 235 ? -7.121 -22.469 24.719 1 45.12 235 LYS B CA 1
ATOM 3850 C C . LYS B 1 235 ? -8.062 -21.688 23.812 1 45.12 235 LYS B C 1
ATOM 3852 O O . LYS B 1 235 ? -7.723 -21.391 22.672 1 45.12 235 LYS B O 1
ATOM 3857 N N . LEU B 1 236 ? -9.172 -21.406 24.344 1 42.97 236 LEU B N 1
ATOM 3858 C CA . LEU B 1 236 ? -10.211 -20.781 23.531 1 42.97 236 LEU B CA 1
ATOM 3859 C C . LEU B 1 236 ? -9.836 -19.344 23.172 1 42.97 236 LEU B C 1
ATOM 3861 O O . LEU B 1 236 ? -10.039 -18.906 22.031 1 42.97 236 LEU B O 1
ATOM 3865 N N . THR B 1 237 ? -9.398 -18.672 24.125 1 45.06 237 THR B N 1
ATOM 3866 C CA . THR B 1 237 ? -8.969 -17.297 23.891 1 45.06 237 THR B CA 1
ATOM 3867 C C . THR B 1 237 ? -7.867 -17.25 22.844 1 45.06 237 THR B C 1
ATOM 3869 O O . THR B 1 237 ? -7.871 -16.391 21.969 1 45.06 237 THR B O 1
ATOM 3872 N N . LEU B 1 238 ? -7.105 -18.266 22.828 1 46.72 238 LEU B N 1
ATOM 3873 C CA . LEU B 1 238 ? -6 -18.359 21.875 1 46.72 238 LEU B CA 1
ATOM 3874 C C . LEU B 1 238 ? -6.52 -18.578 20.453 1 46.72 238 LEU B C 1
ATOM 3876 O O . LEU B 1 238 ? -5.984 -18 19.516 1 46.72 238 LEU B O 1
ATOM 3880 N N . LYS B 1 239 ? -7.473 -19.391 20.453 1 45.75 239 LYS B N 1
ATOM 3881 C CA . LYS B 1 239 ? -8.055 -19.688 19.156 1 45.75 239 LYS B CA 1
ATOM 3882 C C . LYS B 1 239 ? -8.664 -18.438 18.516 1 45.75 239 LYS B C 1
ATOM 3884 O O . LYS B 1 239 ? -8.531 -18.219 17.312 1 45.75 239 LYS B O 1
ATOM 3889 N N . ILE B 1 240 ? -9.273 -17.781 19.359 1 43.22 240 ILE B N 1
ATOM 3890 C CA . ILE B 1 240 ? -9.969 -16.594 18.859 1 43.22 240 ILE B CA 1
ATOM 3891 C C . ILE B 1 240 ? -8.945 -15.547 18.422 1 43.22 240 ILE B C 1
ATOM 3893 O O . ILE B 1 240 ? -9.094 -14.938 17.359 1 43.22 240 ILE B O 1
ATOM 3897 N N . LEU B 1 241 ? -7.957 -15.453 19.234 1 49.19 241 LEU B N 1
ATOM 3898 C CA . LEU B 1 241 ? -6.914 -14.484 18.938 1 49.19 241 LEU B CA 1
ATOM 3899 C C . LEU B 1 241 ? -6.152 -14.875 17.672 1 49.19 241 LEU B C 1
ATOM 3901 O O . LEU B 1 241 ? -5.797 -14.016 16.859 1 49.19 241 LEU B O 1
ATOM 3905 N N . ASN B 1 242 ? -5.949 -16.234 17.547 1 47.25 242 ASN B N 1
ATOM 3906 C CA . ASN B 1 242 ? -5.262 -16.75 16.375 1 47.25 242 ASN B CA 1
ATOM 3907 C C . ASN B 1 242 ? -6.039 -16.453 15.094 1 47.25 242 ASN B C 1
ATOM 3909 O O . ASN B 1 242 ? -5.441 -16.125 14.062 1 47.25 242 ASN B O 1
ATOM 3913 N N . SER B 1 243 ? -7.277 -16.75 15.25 1 42.03 243 SER B N 1
ATOM 3914 C CA . SER B 1 243 ? -8.102 -16.609 14.055 1 42.03 243 SER B CA 1
ATOM 3915 C C . SER B 1 243 ? -8.078 -15.164 13.539 1 42.03 243 SER B C 1
ATOM 3917 O O . SER B 1 243 ? -8.102 -14.938 12.328 1 42.03 243 SER B O 1
ATOM 3919 N N . TRP B 1 244 ? -8.117 -14.344 14.547 1 41.72 244 TRP B N 1
ATOM 3920 C CA . TRP B 1 244 ? -8.305 -12.969 14.094 1 41.72 244 TRP B CA 1
ATOM 3921 C C . TRP B 1 244 ? -6.969 -12.242 13.984 1 41.72 244 TRP B C 1
ATOM 3923 O O . TRP B 1 244 ? -6.812 -11.336 13.164 1 41.72 244 TRP B O 1
ATOM 3933 N N . PHE B 1 245 ? -6.141 -12.773 14.883 1 45.81 245 PHE B N 1
ATOM 3934 C CA . PHE B 1 245 ? -4.914 -11.984 14.961 1 45.81 245 PHE B CA 1
ATOM 3935 C C . PHE B 1 245 ? -3.701 -12.836 14.602 1 45.81 245 PHE B C 1
ATOM 3937 O O . PHE B 1 245 ? -2.561 -12.414 14.805 1 45.81 245 PHE B O 1
ATOM 3944 N N . GLU B 1 246 ? -3.973 -14.07 13.914 1 39.5 246 GLU B N 1
ATOM 3945 C CA . GLU B 1 246 ? -2.924 -15.008 13.523 1 39.5 246 GLU B CA 1
ATOM 3946 C C . GLU B 1 246 ? -1.865 -15.141 14.609 1 39.5 246 GLU B C 1
ATOM 3948 O O . GLU B 1 246 ? -0.667 -15.078 14.336 1 39.5 246 GLU B O 1
ATOM 3953 N N . VAL B 1 247 ? -2.305 -14.938 15.773 1 39.22 247 VAL B N 1
ATOM 3954 C CA . VAL B 1 247 ? -1.404 -15.117 16.906 1 39.22 247 VAL B CA 1
ATOM 3955 C C . VAL B 1 247 ? -0.862 -16.547 16.922 1 39.22 247 VAL B C 1
ATOM 3957 O O . VAL B 1 247 ? -1.614 -17.5 16.719 1 39.22 247 VAL B O 1
ATOM 3960 N N . VAL B 1 248 ? 0.323 -16.859 16.438 1 33.38 248 VAL B N 1
ATOM 3961 C CA . VAL B 1 248 ? 0.953 -18.188 16.5 1 33.38 248 VAL B CA 1
ATOM 3962 C C . VAL B 1 248 ? 1.178 -18.562 17.969 1 33.38 248 VAL B C 1
ATOM 3964 O O . VAL B 1 248 ? 1.751 -17.797 18.734 1 33.38 248 VAL B O 1
ATOM 3967 N N . THR B 1 249 ? 0.355 -19.344 18.406 1 32.62 249 THR B N 1
ATOM 3968 C CA . THR B 1 249 ? 0.572 -19.906 19.734 1 32.62 249 THR B CA 1
ATOM 3969 C C . THR B 1 249 ? 1.859 -20.719 19.781 1 32.62 249 THR B C 1
ATOM 3971 O O . THR B 1 249 ? 2.137 -21.5 18.859 1 32.62 249 THR B O 1
ATOM 3974 N N . LEU B 1 250 ? 2.785 -20.328 20.391 1 29.62 250 LEU B N 1
ATOM 3975 C CA . LEU B 1 250 ? 3.996 -21.078 20.688 1 29.62 250 LEU B CA 1
ATOM 3976 C C . LEU B 1 250 ? 3.654 -22.484 21.203 1 29.62 250 LEU B C 1
ATOM 3978 O O . LEU B 1 250 ? 4.547 -23.297 21.438 1 29.62 250 LEU B O 1
ATOM 3982 N N . LYS B 1 251 ? 2.607 -22.797 21.641 1 31.41 251 LYS B N 1
ATOM 3983 C CA . LYS B 1 251 ? 2.557 -24.203 22.078 1 31.41 251 LYS B CA 1
ATOM 3984 C C . LYS B 1 251 ? 2.92 -25.141 20.922 1 31.41 251 LYS B C 1
ATOM 3986 O O . LYS B 1 251 ? 3.619 -26.141 21.125 1 31.41 251 LYS B O 1
ATOM 3991 N N . ALA B 1 252 ? 2.529 -24.969 19.766 1 30.2 252 ALA B N 1
ATOM 3992 C CA . ALA B 1 252 ? 3.102 -25.906 18.797 1 30.2 252 ALA B CA 1
ATOM 3993 C C . ALA B 1 252 ? 4.605 -25.703 18.656 1 30.2 252 ALA B C 1
ATOM 3995 O O . ALA B 1 252 ? 5.363 -26.656 18.484 1 30.2 252 ALA B O 1
ATOM 3996 N N . GLU B 1 253 ? 5.094 -24.531 18.797 1 30.2 253 GLU B N 1
ATOM 3997 C CA . GLU B 1 253 ? 6.55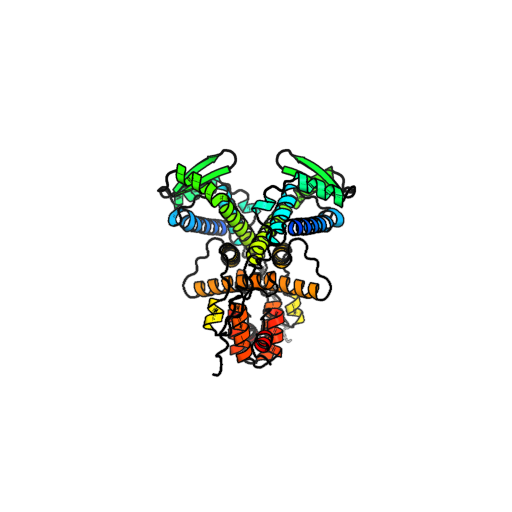1 -24.453 18.875 1 30.2 253 GLU B CA 1
ATOM 3998 C C . GLU B 1 253 ? 7.055 -24.859 20.25 1 30.2 253 GLU B C 1
ATOM 4000 O O . GLU B 1 253 ? 8.078 -25.531 20.375 1 30.2 253 GLU B O 1
ATOM 4005 N N . LEU B 1 254 ? 6.367 -24.516 21.203 1 29.38 254 LEU B N 1
ATOM 4006 C CA . LEU B 1 254 ? 6.809 -25.016 22.5 1 29.38 254 LEU B CA 1
ATOM 4007 C C . LEU B 1 254 ? 6.582 -26.531 22.594 1 29.38 254 LEU B C 1
ATOM 4009 O O . LEU B 1 254 ? 7.406 -27.25 23.156 1 29.38 254 LEU B O 1
ATOM 4013 N N . ALA B 1 255 ? 5.457 -27.062 22.141 1 30.78 255 ALA B N 1
ATOM 4014 C CA . ALA B 1 255 ? 5.438 -28.516 22.078 1 30.78 255 ALA B CA 1
ATOM 4015 C C . ALA B 1 255 ? 6.605 -29.047 21.266 1 30.78 255 ALA B C 1
ATOM 4017 O O . ALA B 1 255 ? 7.203 -30.078 21.609 1 30.78 255 ALA B O 1
ATOM 4018 N N . GLN B 1 256 ? 7.039 -28.453 20.234 1 29.58 256 GLN B N 1
ATOM 4019 C CA . GLN B 1 256 ? 8.289 -28.828 19.594 1 29.58 256 GLN B CA 1
ATOM 4020 C C . GLN B 1 256 ? 9.492 -28.453 20.453 1 29.58 256 GLN B C 1
ATOM 4022 O O . GLN B 1 256 ? 10.523 -29.141 20.406 1 29.58 256 GLN B O 1
ATOM 4027 N N . LEU B 1 257 ? 9.43 -27.328 21.031 1 26.36 257 LEU B N 1
ATOM 4028 C CA . LEU B 1 257 ? 10.547 -27.078 21.938 1 26.36 257 LEU B CA 1
ATOM 4029 C C . LEU B 1 257 ? 10.422 -27.922 23.203 1 26.36 257 LEU B C 1
ATOM 4031 O O . LEU B 1 257 ? 11.422 -28.203 23.859 1 26.36 257 LEU B O 1
ATOM 4035 N N . GLN B 1 258 ? 9.211 -27.938 23.734 1 28.69 258 GLN B N 1
ATOM 4036 C CA . GLN B 1 258 ? 9.219 -28.781 24.922 1 28.69 258 GLN B CA 1
ATOM 4037 C C . GLN B 1 258 ? 9.328 -30.266 24.562 1 28.69 258 GLN B C 1
ATOM 4039 O O . GLN B 1 258 ? 9.469 -31.125 25.422 1 28.69 258 GLN B O 1
ATOM 4044 N N . GLY B 1 259 ? 9.875 -30.641 23.688 1 26.28 259 GLY B N 1
ATOM 4045 C CA . GLY B 1 259 ? 10.18 -32.062 23.562 1 26.28 259 GLY B CA 1
ATOM 4046 C C . GLY B 1 259 ? 8.977 -32.938 23.781 1 26.28 259 GLY B C 1
ATOM 4047 O O . GLY B 1 259 ? 9.109 -34.188 23.891 1 26.28 259 GLY B O 1
ATOM 4048 N N . VAL B 1 260 ? 7.844 -32.438 24.312 1 27.06 260 VAL B N 1
ATOM 4049 C CA . VAL B 1 260 ? 6.895 -33.531 24.547 1 27.06 260 VAL B CA 1
ATOM 4050 C C . VAL B 1 260 ? 6.016 -33.719 23.297 1 27.06 260 VAL B C 1
ATOM 4052 O O . VAL B 1 260 ? 5.699 -32.75 22.609 1 27.06 260 VAL B O 1
#

Nearest PDB structures (foldseek):
  7dg2-assembly1_A  TM=2.946E-01  e=5.757E+00  Xenopus laevis
  3b8o-assembly1_A  TM=2.188E-01  e=4.723E+00  Escherichia coli O157:H7
  7dg2-assembly1_A  TM=2.945E-01  e=5.286E+00  Xenopus laevis
  3b8o-assembly1_A  TM=1.645E-01  e=2.882E+00  Escherichia coli O157:H7
  8iy6-assembly1_R  TM=1.529E-01  e=7.160E+00  Homo sapiens

Radius of gyration: 27.32 Å; Cα contacts (8 Å, |Δi|>4): 678; chains: 2; bounding box: 114×83×65 Å

Organism: Petrolisthes cinctipes (NCBI:txid88211)